Protein 6MT7 (pdb70)

Solvent-accessible surface area: 22546 Å² total

Organism: Phlebotomus duboscqi (NCBI:txid37738)

Nearest PDB structures (foldseek):
  6mtf-assembly2_B  TM=1.002E+00  e=1.613E-33  Phlebotomus duboscqi
  5v13-assembly1_C  TM=7.060E-01  e=1.271E-08  Aedes aegypti
  5v13-assembly1_B  TM=6.966E-01  e=1.760E-08  Aedes aegypti
  7u1n-assembly2_B  TM=7.024E-01  e=4.264E-08  Anopheles darlingi
  7tx8-assembly4_D  TM=7.170E-01  e=1.499E-07  Anopheles darlingi

Secondary structure (DSSP, 8-state):
--SS--HHHHHHHHHHHHHHTTT-TTHHHHHTT---SSHHHHHHHHHHHHHTT-EETTTTEE-TTT--HHHHTT-PPPS-HHHH-S---S-HHHHHHHHHHHHHTSHHHHHHHTT-SHHHHHHHHHT-TTSPPTT--HHHHHTSTTGGGTTTT-SSHHHHHHTTSB-TTS-B-TT---GGGT--HHHHHHHHHH----THHHHH--HHHHHH-TTHHHHHHHHTT--/--SS--HHHHHHHHHHHHHHTTT-TTHHHHHTT---SSHHHHHHHHHHHHHTT-EETTTTEE-TTT--HHHHTT-PPPS-HHHH-SB--S-HHHHHHHHHHHHHTSHHHHHHHTT-SHHHHHHHHHT-TTSPPTTS-HHHHHTSTTGGGTTTT-SSHHHHHHTTSB-TTS-B-TT---GGGT--HHHHHHHHHH----THHHHH--HHHHHH-TTHHHHHHHHTTT-

InterPro domains:
  IPR006170 Pheromone/general odorant binding protein [PF01395] (36-92)
  IPR036728 Pheromone/general odorant binding protein superfamily [G3DSA:1.10.238.20] (19-152)
  IPR036728 Pheromone/general odorant binding protein superfamily [SSF47565] (19-118)

Structure (mmCIF, N/CA/C/O backbone):
data_6MT7
#
_entry.id   6MT7
#
_cell.length_a   143.908
_cell.length_b   101.515
_cell.length_c   33.539
_cell.angle_alpha   90.000
_cell.angle_beta   90.000
_cell.angle_gamma   90.000
#
_symmetry.space_group_name_H-M   'P 21 21 2'
#
loop_
_entity.id
_entity.type
_entity.pdbx_description
1 polymer '26.7 kDa salivary protein'
2 non-polymer 'FRAGMENT OF TRITON X-100'
3 water water
#
loop_
_atom_site.group_PDB
_atom_site.id
_atom_site.type_symbol
_atom_site.label_atom_id
_atom_site.label_alt_id
_atom_site.label_comp_id
_atom_site.label_asym_id
_atom_site.label_entity_id
_atom_site.label_seq_id
_atom_site.pdbx_PDB_ins_code
_atom_site.Cartn_x
_atom_site.Cartn_y
_atom_site.Cartn_z
_atom_site.occupancy
_atom_site.B_iso_or_equiv
_atom_site.auth_seq_id
_atom_site.auth_comp_id
_atom_site.auth_asym_id
_atom_site.auth_atom_id
_atom_site.pdbx_PDB_model_num
ATOM 9 N N . TRP A 1 2 ? 19.058 0.022 4.178 1.00 13.67 1 TRP A N 1
ATOM 10 C CA . TRP A 1 2 ? 19.618 1.172 3.496 1.00 18.67 1 TRP A CA 1
ATOM 11 C C . TRP A 1 2 ? 20.612 1.908 4.380 1.00 12.74 1 TRP A C 1
ATOM 12 O O . TRP A 1 2 ? 20.447 1.983 5.602 1.00 15.65 1 TRP A O 1
ATOM 23 N N . ARG A 1 3 ? 21.661 2.427 3.752 1.00 10.68 2 ARG A N 1
ATOM 24 C CA . ARG A 1 3 ? 22.711 3.165 4.431 1.00 16.75 2 ARG A CA 1
ATOM 25 C C . ARG A 1 3 ? 22.610 4.656 4.133 1.00 13.10 2 ARG A C 1
ATOM 26 O O . ARG A 1 3 ? 22.206 5.072 3.044 1.00 15.13 2 ARG A O 1
ATOM 34 N N . TYR A 1 4 ? 22.966 5.453 5.130 1.00 8.40 3 TYR A N 1
ATOM 35 C CA . TYR A 1 4 ? 22.874 6.902 5.077 1.00 6.72 3 TYR A CA 1
ATOM 36 C C . TYR A 1 4 ? 24.192 7.485 5.566 1.00 11.74 3 TYR A C 1
ATOM 37 O O . TYR A 1 4 ? 24.852 6.895 6.428 1.00 9.93 3 TYR A O 1
ATOM 46 N N . PRO A 1 5 ? 24.632 8.607 4.993 1.00 11.58 4 PRO A N 1
ATOM 47 C CA . PRO A 1 5 ? 23.970 9.350 3.910 1.00 9.96 4 PRO A CA 1
ATOM 48 C C . PRO A 1 5 ? 24.067 8.650 2.558 1.00 10.47 4 PRO A C 1
ATOM 49 O O . PRO A 1 5 ? 24.774 7.650 2.415 1.00 11.19 4 PRO A O 1
ATOM 53 N N . ARG A 1 6 ? 23.348 9.189 1.581 1.00 6.60 5 ARG A N 1
ATOM 54 C CA . ARG A 1 6 ? 23.378 8.660 0.223 1.00 7.20 5 ARG A CA 1
ATOM 55 C C . ARG A 1 6 ? 24.555 9.252 -0.535 1.00 7.36 5 ARG A C 1
ATOM 56 O O . ARG A 1 6 ? 24.850 10.444 -0.414 1.00 8.34 5 ARG A O 1
ATOM 64 N N . ASN A 1 7 ? 25.245 8.413 -1.312 1.00 6.56 6 ASN A N 1
ATOM 65 C CA . ASN A 1 7 ? 26.415 8.897 -2.023 1.00 6.46 6 ASN A CA 1
ATOM 66 C C . ASN A 1 7 ? 26.006 9.377 -3.417 1.00 7.20 6 ASN A C 1
ATOM 67 O O . ASN A 1 7 ? 24.839 9.305 -3.803 1.00 6.38 6 ASN A O 1
ATOM 72 N N . ALA A 1 8 ? 26.974 9.884 -4.189 1.00 6.58 7 ALA A N 1
ATOM 73 C CA . ALA A 1 8 ? 26.635 10.522 -5.462 1.00 6.64 7 ALA A CA 1
ATOM 74 C C . ALA A 1 8 ? 26.167 9.521 -6.514 1.00 6.52 7 ALA A C 1
ATOM 75 O O . ALA A 1 8 ? 25.445 9.894 -7.449 1.00 7.94 7 ALA A O 1
ATOM 77 N N . ASP A 1 9 ? 26.612 8.270 -6.422 1.00 6.89 8 ASP A N 1
ATOM 78 C CA . ASP A 1 9 ? 26.084 7.241 -7.314 1.00 6.35 8 ASP A CA 1
ATOM 79 C C . ASP A 1 9 ? 24.656 6.883 -6.931 1.00 7.04 8 ASP A C 1
ATOM 80 O O . ASP A 1 9 ? 23.799 6.656 -7.800 1.00 6.20 8 ASP A O 1
ATOM 85 N N . GLN A 1 10 ? 24.386 6.826 -5.630 1.00 6.18 9 GLN A N 1
ATOM 86 C CA . GLN A 1 10 ? 23.061 6.438 -5.165 1.00 6.09 9 GLN A CA 1
ATOM 87 C C . GLN A 1 10 ? 22.033 7.524 -5.450 1.00 6.09 9 GLN A C 1
ATOM 88 O O . GLN A 1 10 ? 20.868 7.221 -5.734 1.00 6.02 9 GLN A O 1
ATOM 94 N N . THR A 1 11 ? 22.432 8.798 -5.352 1.00 6.19 10 THR A N 1
ATOM 95 C CA . THR A 1 11 ? 21.497 9.860 -5.704 1.00 6.21 10 THR A CA 1
ATOM 96 C C . THR A 1 11 ? 21.297 9.908 -7.209 1.00 6.22 10 THR A C 1
ATOM 97 O O . THR A 1 11 ? 20.164 10.037 -7.682 1.00 6.56 10 THR A O 1
ATOM 101 N N . PHE A 1 12 ? 22.386 9.780 -7.977 1.00 6.31 11 PHE A N 1
ATOM 102 C CA . PHE A 1 12 ? 22.272 9.756 -9.434 1.00 6.36 11 PHE A CA 1
ATOM 103 C C . PHE A 1 12 ? 21.331 8.645 -9.892 1.00 6.24 11 PHE A C 1
ATOM 104 O O . PHE A 1 12 ? 20.459 8.861 -10.748 1.00 6.51 11 PHE A O 1
ATOM 112 N N . TRP A 1 13 ? 21.493 7.440 -9.325 1.00 6.16 12 TRP A N 1
ATOM 113 C CA . TRP A 1 13 ? 20.634 6.323 -9.705 1.00 7.68 12 TRP A CA 1
ATOM 114 C C . TRP A 1 13 ? 19.169 6.631 -9.428 1.00 6.46 12 TRP A C 1
ATOM 115 O O . TRP A 1 13 ? 18.298 6.316 -10.248 1.00 5.99 12 TRP A O 1
ATOM 126 N N . ALA A 1 14 ? 18.876 7.268 -8.290 1.00 5.96 13 ALA A N 1
ATOM 127 C CA . ALA A 1 14 ? 17.489 7.598 -7.963 1.00 7.13 13 ALA A CA 1
ATOM 128 C C . ALA A 1 14 ? 16.895 8.574 -8.977 1.00 5.91 13 ALA A C 1
ATOM 129 O O . ALA A 1 14 ? 15.784 8.358 -9.483 1.00 5.86 13 ALA A O 1
ATOM 131 N N . PHE A 1 15 ? 17.616 9.659 -9.290 1.00 6.01 14 PHE A N 1
ATOM 132 C CA . PHE A 1 15 ? 17.111 10.607 -10.284 1.00 6.07 14 PHE A CA 1
ATOM 133 C C . PHE A 1 15 ? 16.891 9.926 -11.630 1.00 9.30 14 PHE A C 1
ATOM 134 O O . PHE A 1 15 ? 15.832 10.061 -12.256 1.00 6.50 14 PHE A O 1
ATOM 142 N N . ARG A 1 16 ? 17.894 9.198 -12.101 1.00 7.54 15 ARG A N 1
ATOM 143 C CA . ARG A 1 16 ? 17.827 8.661 -13.454 1.00 6.46 15 ARG A CA 1
ATOM 144 C C . ARG A 1 16 ? 16.766 7.576 -13.570 1.00 6.13 15 ARG A C 1
ATOM 145 O O . ARG A 1 16 ? 16.015 7.535 -14.554 1.00 6.16 15 ARG A O 1
ATOM 153 N N . THR A 1 17 ? 16.678 6.696 -12.573 1.00 6.04 16 THR A N 1
ATOM 154 C CA . THR A 1 17 ? 15.667 5.643 -12.615 1.00 5.99 16 THR A CA 1
ATOM 155 C C . THR A 1 17 ? 14.266 6.236 -12.648 1.00 6.56 16 THR A C 1
ATOM 156 O O . THR A 1 17 ? 13.412 5.802 -13.439 1.00 5.93 16 THR A O 1
ATOM 160 N N . CYS A 1 18 ? 14.018 7.246 -11.814 1.00 6.23 17 CYS A N 1
ATOM 161 C CA . CYS A 1 18 ? 12.701 7.869 -11.802 1.00 5.77 17 CYS A CA 1
ATOM 162 C C . CYS A 1 18 ? 12.408 8.623 -13.095 1.00 6.46 17 CYS A C 1
ATOM 163 O O . CYS A 1 18 ? 11.249 8.668 -13.528 1.00 6.97 17 CYS A O 1
ATOM 166 N N . GLN A 1 19 ? 13.428 9.235 -13.708 1.00 5.94 18 GLN A N 1
ATOM 167 C CA . GLN A 1 19 ? 13.236 9.877 -15.006 1.00 6.05 18 GLN A CA 1
ATOM 168 C C . GLN A 1 19 ? 12.878 8.857 -16.072 1.00 6.09 18 GLN A C 1
ATOM 169 O O . GLN A 1 19 ? 12.044 9.127 -16.949 1.00 11.49 18 GLN A O 1
ATOM 175 N N . ARG A 1 20 ? 13.501 7.679 -16.023 1.00 7.74 19 ARG A N 1
ATOM 176 C CA . ARG A 1 20 ? 13.145 6.657 -17.001 1.00 12.92 19 ARG A CA 1
ATOM 177 C C . ARG A 1 20 ? 11.729 6.150 -16.781 1.00 12.07 19 ARG A C 1
ATOM 178 O O . ARG A 1 20 ? 11.022 5.840 -17.746 1.00 14.77 19 ARG A O 1
ATOM 186 N N . GLN A 1 21 ? 11.287 6.072 -15.531 1.00 6.77 20 GLN A N 1
ATOM 187 C CA . GLN A 1 21 ? 9.933 5.610 -15.273 1.00 6.57 20 GLN A CA 1
ATOM 188 C C . GLN A 1 21 ? 8.874 6.632 -15.671 1.00 12.81 20 GLN A C 1
ATOM 189 O O . GLN A 1 21 ? 7.698 6.269 -15.754 1.00 12.22 20 GLN A O 1
ATOM 195 N N . SER A 1 22 ? 9.257 7.877 -15.953 1.00 9.86 21 SER A N 1
ATOM 196 C CA . SER A 1 22 ? 8.334 8.907 -16.430 1.00 8.33 21 SER A CA 1
ATOM 197 C C . SER A 1 22 ? 8.863 9.566 -17.698 1.00 8.06 21 SER A C 1
ATOM 198 O O . SER A 1 22 ? 8.726 10.775 -17.888 1.00 10.84 21 SER A O 1
ATOM 201 N N . GLU A 1 23 ? 9.456 8.785 -18.596 1.00 10.02 22 GLU A N 1
ATOM 202 C CA . GLU A 1 23 ? 10.218 9.388 -19.690 1.00 10.15 22 GLU A CA 1
ATOM 203 C C . GLU A 1 23 ? 9.341 10.094 -20.720 1.00 14.47 22 GLU A C 1
ATOM 204 O O . GLU A 1 23 ? 9.862 10.904 -21.496 1.00 13.75 22 GLU A O 1
ATOM 210 N N . GLY A 1 24 ? 8.041 9.804 -20.755 1.00 10.26 23 GLY A N 1
ATOM 211 C CA . GLY A 1 24 ? 7.110 10.482 -21.637 1.00 9.88 23 GLY A CA 1
ATOM 212 C C . GLY A 1 24 ? 6.483 11.735 -21.065 1.00 10.14 23 GLY A C 1
ATOM 213 O O . GLY A 1 24 ? 5.568 12.303 -21.676 1.00 8.40 23 GLY A O 1
ATOM 214 N N . ALA A 1 25 ? 6.953 12.195 -19.906 1.00 6.09 24 ALA A N 1
ATOM 215 C CA . ALA A 1 25 ? 6.343 13.333 -19.236 1.00 7.99 24 ALA A CA 1
ATOM 216 C C . ALA A 1 25 ? 6.606 14.638 -19.973 1.00 8.42 24 ALA A C 1
ATOM 217 O O . ALA A 1 25 ? 7.718 14.893 -20.446 1.00 7.57 24 ALA A O 1
ATOM 219 N N . LYS A 1 26 ? 5.575 15.494 -20.005 1.00 6.14 25 LYS A N 1
ATOM 220 C CA . LYS A 1 26 ? 5.697 16.815 -20.616 1.00 10.35 25 LYS A CA 1
ATOM 221 C C . LYS A 1 26 ? 6.814 17.641 -19.979 1.00 8.20 25 LYS A C 1
ATOM 222 O O . LYS A 1 26 ? 7.495 18.421 -20.662 1.00 8.22 25 LYS A O 1
ATOM 228 N N . SER A 1 27 ? 7.011 17.495 -18.672 1.00 7.96 26 SER A N 1
ATOM 229 C CA . SER A 1 27 ? 7.925 18.355 -17.936 1.00 6.48 26 SER A CA 1
ATOM 230 C C . SER A 1 27 ? 9.315 17.761 -17.763 1.00 6.75 26 SER A C 1
ATOM 231 O O . SER A 1 27 ? 10.124 18.339 -17.025 1.00 6.66 26 SER A O 1
ATOM 234 N N . LEU A 1 28 ? 9.633 16.658 -18.456 1.00 6.53 27 LEU A N 1
ATOM 235 C CA . LEU A 1 28 ? 10.963 16.052 -18.324 1.00 6.60 27 LEU A CA 1
ATOM 236 C C . LEU A 1 28 ? 12.082 17.082 -18.457 1.00 7.82 27 LEU A C 1
ATOM 237 O O . LEU A 1 28 ? 13.003 17.123 -17.631 1.00 7.59 27 LEU A O 1
ATOM 242 N N . ARG A 1 29 ? 12.026 17.914 -19.504 1.00 7.12 28 ARG A N 1
ATOM 243 C CA . ARG A 1 29 ? 13.095 18.886 -19.726 1.00 7.44 28 ARG A CA 1
ATOM 244 C C . ARG A 1 29 ? 13.211 19.853 -18.557 1.00 8.21 28 ARG A C 1
ATOM 245 O O . ARG A 1 29 ? 14.317 20.293 -18.215 1.00 8.82 28 ARG A O 1
ATOM 253 N N . GLU A 1 30 ? 12.078 20.214 -17.947 1.00 7.31 29 GLU A N 1
ATOM 254 C CA . GLU A 1 30 ? 12.134 21.098 -16.786 1.00 7.37 29 GLU A CA 1
ATOM 255 C C . GLU A 1 30 ? 12.859 20.436 -15.625 1.00 7.23 29 GLU A C 1
ATOM 256 O O . GLU A 1 30 ? 13.645 21.085 -14.926 1.00 7.41 29 GLU A O 1
ATOM 262 N N . TRP A 1 31 ? 12.601 19.146 -15.390 1.00 6.95 30 TRP A N 1
ATOM 263 C CA . TRP A 1 31 ? 13.308 18.459 -14.317 1.00 6.84 30 TRP A CA 1
ATOM 264 C C . TRP A 1 31 ? 14.811 18.521 -14.536 1.00 7.05 30 TRP A C 1
ATOM 265 O O . TRP A 1 31 ? 15.573 18.655 -13.573 1.00 7.26 30 TRP A O 1
ATOM 276 N N . TYR A 1 32 ? 15.255 18.439 -15.795 1.00 7.21 31 TYR A N 1
ATOM 277 C CA . TYR A 1 32 ? 16.691 18.472 -16.060 1.00 7.43 31 TYR A CA 1
ATOM 278 C C . TYR A 1 32 ? 17.328 19.762 -15.567 1.00 13.11 31 TYR A C 1
ATOM 279 O O . TYR A 1 32 ? 18.517 19.768 -15.225 1.00 10.65 31 TYR A O 1
ATOM 288 N N . ARG A 1 33 ? 16.584 20.869 -15.564 1.00 7.84 32 ARG A N 1
ATOM 289 C CA . ARG A 1 33 ? 17.124 22.124 -15.054 1.00 8.64 32 ARG A CA 1
ATOM 290 C C . ARG A 1 33 ? 16.567 22.460 -13.677 1.00 8.04 32 ARG A C 1
ATOM 291 O O . ARG A 1 33 ? 16.472 23.636 -13.316 1.00 8.60 32 ARG A O 1
ATOM 299 N N . TRP A 1 34 ? 16.215 21.427 -12.901 1.00 7.70 33 TRP A N 1
ATOM 300 C CA . TRP A 1 34 ? 15.871 21.570 -11.483 1.00 9.17 33 TRP A CA 1
ATOM 301 C C . TRP A 1 34 ? 14.658 22.475 -11.308 1.00 8.44 33 TRP A C 1
ATOM 302 O O . TRP A 1 34 ? 14.617 23.339 -10.428 1.00 8.28 33 TRP A O 1
ATOM 313 N N . ASN A 1 35 ? 13.668 22.268 -12.168 1.00 7.51 34 ASN A N 1
ATOM 314 C CA . ASN A 1 35 ? 12.374 22.928 -12.083 1.00 7.48 34 ASN A CA 1
ATOM 315 C C . ASN A 1 35 ? 11.316 21.839 -12.021 1.00 8.00 34 ASN A C 1
ATOM 316 O O . ASN A 1 35 ? 11.330 20.922 -12.847 1.00 6.95 34 ASN A O 1
ATOM 321 N N . LEU A 1 36 ? 10.399 21.937 -11.050 1.00 6.99 35 LEU A N 1
ATOM 322 C CA . LEU A 1 36 ? 9.431 20.877 -10.772 1.00 6.67 35 LEU A CA 1
ATOM 323 C C . LEU A 1 36 ? 8.024 21.442 -10.902 1.00 6.62 35 LEU A C 1
ATOM 324 O O . LEU A 1 36 ? 7.420 21.855 -9.900 1.00 6.64 35 LEU A O 1
ATOM 329 N N . PRO A 1 37 ? 7.465 21.465 -12.110 1.00 6.58 36 PRO A N 1
ATOM 330 C CA . PRO A 1 37 ? 6.152 22.088 -12.309 1.00 6.55 36 PRO A CA 1
ATOM 331 C C . PRO A 1 37 ? 5.032 21.331 -11.617 1.00 8.82 36 PRO A C 1
ATOM 332 O O . PRO A 1 37 ? 5.133 20.147 -11.289 1.00 6.22 36 PRO A O 1
ATOM 336 N N . ASN A 1 38 ? 3.921 22.048 -11.428 1.00 6.30 37 ASN A N 1
ATOM 337 C CA . ASN A 1 38 ? 2.757 21.505 -10.724 1.00 6.11 37 ASN A CA 1
ATOM 338 C C . ASN A 1 38 ? 1.873 20.727 -11.699 1.00 10.69 37 ASN A C 1
ATOM 339 O O . ASN A 1 38 ? 0.783 21.154 -12.091 1.00 10.42 37 ASN A O 1
ATOM 344 N N . ASP A 1 39 ? 2.363 19.551 -12.090 1.00 8.17 38 ASP A N 1
ATOM 345 C CA . ASP A 1 39 ? 1.563 18.643 -12.906 1.00 6.90 38 ASP A CA 1
ATOM 346 C C . ASP A 1 39 ? 1.712 17.220 -12.387 1.00 9.10 38 ASP A C 1
ATOM 347 O O . ASP A 1 39 ? 2.626 16.906 -11.628 1.00 6.06 38 ASP A O 1
ATOM 352 N N . GLU A 1 40 ? 0.760 16.369 -12.781 1.00 9.74 39 GLU A N 1
ATOM 353 C CA . GLU A 1 40 ? 0.655 15.033 -12.197 1.00 6.77 39 GLU A CA 1
ATOM 354 C C . GLU A 1 40 ? 1.923 14.214 -12.399 1.00 6.32 39 GLU A C 1
ATOM 355 O O . GLU A 1 40 ? 2.375 13.531 -11.474 1.00 7.34 39 GLU A O 1
ATOM 361 N N . ASP A 1 41 ? 2.508 14.242 -13.602 1.00 6.83 40 ASP A N 1
ATOM 362 C CA . ASP A 1 41 ? 3.705 13.432 -13.819 1.00 7.63 40 ASP A CA 1
ATOM 363 C C . ASP A 1 41 ? 4.859 13.913 -12.945 1.00 5.49 40 ASP A C 1
ATOM 364 O O . ASP A 1 41 ? 5.635 13.096 -12.427 1.00 5.82 40 ASP A O 1
ATOM 369 N N . THR A 1 42 ? 4.971 15.229 -12.742 1.00 5.86 41 THR A N 1
ATOM 370 C CA . THR A 1 42 ? 6.002 15.742 -11.838 1.00 6.27 41 THR A CA 1
ATOM 371 C C . THR A 1 42 ? 5.721 15.337 -10.394 1.00 5.62 41 THR A C 1
ATOM 372 O O . THR A 1 42 ? 6.648 15.006 -9.642 1.00 6.36 41 THR A O 1
ATOM 376 N N . HIS A 1 43 ? 4.451 15.362 -9.978 1.00 5.55 42 HIS A N 1
ATOM 377 C CA . HIS A 1 43 ? 4.120 14.876 -8.640 1.00 5.53 42 HIS A CA 1
ATOM 378 C C . HIS A 1 43 ? 4.654 13.467 -8.438 1.00 5.48 42 HIS A C 1
ATOM 379 O O . HIS A 1 43 ? 5.285 13.173 -7.423 1.00 5.75 42 HIS A O 1
ATOM 386 N N . CYS A 1 44 ? 4.389 12.570 -9.392 1.00 5.46 43 CYS A N 1
ATOM 387 C CA . CYS A 1 44 ? 4.785 11.186 -9.180 1.00 9.51 43 CYS A CA 1
ATOM 388 C C . CYS A 1 44 ? 6.276 10.983 -9.381 1.00 5.69 43 CYS A C 1
ATOM 389 O O . CYS A 1 44 ? 6.868 10.110 -8.735 1.00 6.25 43 CYS A O 1
ATOM 392 N N . TYR A 1 45 ? 6.906 11.806 -10.220 1.00 5.50 44 TYR A N 1
ATOM 393 C CA . TYR A 1 45 ? 8.363 11.795 -10.311 1.00 5.58 44 TYR A CA 1
ATOM 394 C C . TYR A 1 45 ? 9.000 12.162 -8.969 1.00 9.47 44 TYR A C 1
ATOM 395 O O . TYR A 1 45 ? 9.978 11.529 -8.533 1.00 5.66 44 TYR A O 1
ATOM 404 N N . VAL A 1 46 ? 8.438 13.167 -8.289 1.00 5.66 45 VAL A N 1
ATOM 405 C CA . VAL A 1 46 ? 8.977 13.616 -7.007 1.00 5.76 45 VAL A CA 1
ATOM 406 C C . VAL A 1 46 ? 8.817 12.526 -5.949 1.00 6.24 45 VAL A C 1
ATOM 407 O O . VAL A 1 46 ? 9.754 12.213 -5.205 1.00 5.78 45 VAL A O 1
ATOM 411 N N . LYS A 1 47 ? 7.631 11.915 -5.874 1.00 5.83 46 LYS A N 1
ATOM 412 C CA . LYS A 1 47 ? 7.452 10.794 -4.955 1.00 6.19 46 LYS A CA 1
ATOM 413 C C . LYS A 1 47 ? 8.446 9.675 -5.246 1.00 5.65 46 LYS A C 1
ATOM 414 O O . LYS A 1 47 ? 9.049 9.111 -4.325 1.00 5.72 46 LYS A O 1
ATOM 420 N N . CYS A 1 48 ? 8.619 9.341 -6.527 1.00 5.60 47 CYS A N 1
ATOM 421 C CA . CYS A 1 48 ? 9.551 8.288 -6.919 1.00 5.61 47 CYS A CA 1
ATOM 422 C C . CYS A 1 48 ? 10.956 8.582 -6.417 1.00 5.66 47 CYS A C 1
ATOM 423 O O . CYS A 1 48 ? 11.642 7.682 -5.914 1.00 5.70 47 CYS A O 1
ATOM 426 N N . VAL A 1 49 ? 11.410 9.832 -6.556 1.00 5.70 48 VAL A N 1
ATOM 427 C CA . VAL A 1 49 ? 12.782 10.150 -6.166 1.00 5.77 48 VAL A CA 1
ATOM 428 C C . VAL A 1 49 ? 12.942 10.063 -4.651 1.00 5.83 48 VAL A C 1
ATOM 429 O O . VAL A 1 49 ? 13.924 9.496 -4.155 1.00 6.94 48 VAL A O 1
ATOM 433 N N . TRP A 1 50 ? 11.987 10.610 -3.891 1.00 6.33 49 TRP A N 1
ATOM 434 C CA . TRP A 1 50 ? 12.051 10.454 -2.434 1.00 6.92 49 TRP A CA 1
ATOM 435 C C . TRP A 1 50 ? 12.149 8.983 -2.060 1.00 7.87 49 TRP A C 1
ATOM 436 O O . TRP A 1 50 ? 12.966 8.595 -1.213 1.00 6.01 49 TRP A O 1
ATOM 447 N N . LEU A 1 51 ? 11.335 8.144 -2.705 1.00 5.86 50 LEU A N 1
ATOM 448 C CA . LEU A 1 51 ? 11.340 6.713 -2.418 1.00 5.90 50 LEU A CA 1
ATOM 449 C C . LEU A 1 51 ? 12.675 6.083 -2.801 1.00 5.89 50 LEU A C 1
ATOM 450 O O . LEU A 1 51 ? 13.262 5.316 -2.026 1.00 6.48 50 LEU A O 1
ATOM 455 N N . HIS A 1 52 ? 13.168 6.391 -4.002 1.00 5.82 51 HIS A N 1
ATOM 456 C CA . HIS A 1 52 ? 14.368 5.729 -4.495 1.00 5.83 51 HIS A CA 1
ATOM 457 C C . HIS A 1 52 ? 15.643 6.246 -3.842 1.00 6.22 51 HIS A C 1
ATOM 458 O O . HIS A 1 52 ? 16.688 5.584 -3.944 1.00 5.89 51 HIS A O 1
ATOM 465 N N . LEU A 1 53 ? 15.583 7.404 -3.173 1.00 6.00 52 LEU A N 1
ATOM 466 C CA . LEU A 1 53 ? 16.678 7.861 -2.327 1.00 8.74 52 LEU A CA 1
ATOM 467 C C . LEU A 1 53 ? 16.702 7.175 -0.968 1.00 8.99 52 LEU A C 1
ATOM 468 O O . LEU A 1 53 ? 17.667 7.364 -0.218 1.00 8.68 52 LEU A O 1
ATOM 473 N N . GLY A 1 54 ? 15.668 6.413 -0.624 1.00 6.07 53 GLY A N 1
ATOM 474 C CA . GLY A 1 54 ? 15.579 5.837 0.705 1.00 6.94 53 GLY A CA 1
ATOM 475 C C . GLY A 1 54 ? 15.016 6.767 1.748 1.00 6.88 53 GLY A C 1
ATOM 476 O O . GLY A 1 54 ? 15.212 6.535 2.950 1.00 8.57 53 GLY A O 1
ATOM 477 N N . LEU A 1 55 ? 14.284 7.801 1.330 1.00 6.38 54 LEU A N 1
ATOM 478 C CA . LEU A 1 55 ? 13.850 8.851 2.244 1.00 9.58 54 LEU A CA 1
ATOM 479 C C . LEU A 1 55 ? 12.336 8.896 2.420 1.00 9.39 54 LEU A C 1
ATOM 480 O O . LEU A 1 55 ? 11.817 9.854 3.001 1.00 7.91 54 LEU A O 1
ATOM 485 N N . TYR A 1 56 ? 11.615 7.879 1.948 1.00 7.42 55 TYR A N 1
ATOM 486 C CA . TYR A 1 56 ? 10.172 7.797 2.143 1.00 8.19 55 TYR A CA 1
ATOM 487 C C . TYR A 1 56 ? 9.861 6.509 2.883 1.00 9.77 55 TYR A C 1
ATOM 488 O O . TYR A 1 56 ? 10.199 5.417 2.413 1.00 11.69 55 TYR A O 1
ATOM 497 N N . ASN A 1 57 ? 9.233 6.640 4.049 1.00 8.70 56 ASN A N 1
ATOM 498 C CA . ASN A 1 57 ? 8.897 5.496 4.882 1.00 10.16 56 ASN A CA 1
ATOM 499 C C . ASN A 1 57 ? 7.532 4.997 4.426 1.00 9.40 56 ASN A C 1
ATOM 500 O O . ASN A 1 57 ? 6.516 5.652 4.660 1.00 9.73 56 ASN A O 1
ATOM 505 N N . GLU A 1 58 ? 7.513 3.841 3.755 1.00 14.94 57 GLU A N 1
ATOM 506 C CA . GLU A 1 58 ? 6.258 3.333 3.211 1.00 16.00 57 GLU A CA 1
ATOM 507 C C . GLU A 1 58 ? 5.312 2.849 4.300 1.00 14.29 57 GLU A C 1
ATOM 508 O O . GLU A 1 58 ? 4.095 2.835 4.084 1.00 18.11 57 GLU A O 1
ATOM 514 N N . GLN A 1 59 ? 5.836 2.483 5.469 1.00 13.15 58 GLN A N 1
ATOM 515 C CA . GLN A 1 59 ? 4.973 1.982 6.537 1.00 17.64 58 GLN A CA 1
ATOM 516 C C . GLN A 1 59 ? 4.147 3.106 7.161 1.00 22.72 58 GLN A C 1
ATOM 517 O O . GLN A 1 59 ? 2.934 2.956 7.363 1.00 23.22 58 GLN A O 1
ATOM 523 N N . ASN A 1 60 ? 4.771 4.243 7.472 1.00 14.01 59 ASN A N 1
ATOM 524 C CA . ASN A 1 60 ? 4.036 5.358 8.064 1.00 11.63 59 ASN A CA 1
ATOM 525 C C . ASN A 1 60 ? 3.702 6.462 7.060 1.00 14.69 59 ASN A C 1
ATOM 526 O O . ASN A 1 60 ? 3.138 7.496 7.454 1.00 15.69 59 ASN A O 1
ATOM 531 N N . LYS A 1 61 ? 4.015 6.251 5.774 1.00 10.98 60 LYS A N 1
ATOM 532 C CA . LYS A 1 61 ? 3.681 7.181 4.688 1.00 12.78 60 LYS A CA 1
ATOM 533 C C . LYS A 1 61 ? 4.236 8.577 4.945 1.00 10.93 60 LYS A C 1
ATOM 534 O O . LYS A 1 61 ? 3.601 9.581 4.617 1.00 11.75 60 LYS A O 1
ATOM 540 N N . SER A 1 62 ? 5.435 8.640 5.528 1.00 7.95 61 SER A N 1
ATOM 541 C CA . SER A 1 62 ? 6.053 9.903 5.905 1.00 9.78 61 SER A CA 1
ATOM 542 C C . SER A 1 62 ? 7.479 9.954 5.382 1.00 7.45 61 SER A C 1
ATOM 543 O O . SER A 1 62 ? 8.117 8.923 5.178 1.00 8.58 61 SER A O 1
ATOM 546 N N . LEU A 1 63 ? 7.972 11.166 5.169 1.00 9.94 62 LEU A N 1
ATOM 547 C CA . LEU A 1 63 ? 9.376 11.325 4.828 1.00 6.89 62 LEU A CA 1
ATOM 548 C C . LEU A 1 63 ? 10.257 11.024 6.033 1.00 10.86 62 LEU A C 1
ATOM 549 O O . LEU A 1 63 ? 9.889 11.280 7.185 1.00 8.97 62 LEU A O 1
ATOM 554 N N . ARG A 1 64 ? 11.432 10.460 5.749 1.00 9.38 63 ARG A N 1
ATOM 555 C CA . ARG A 1 64 ? 12.453 10.166 6.757 1.00 9.25 63 ARG A CA 1
ATOM 556 C C . ARG A 1 64 ? 13.214 11.454 7.042 1.00 8.97 63 ARG A C 1
ATOM 557 O O . ARG A 1 64 ? 14.345 11.667 6.598 1.00 7.58 63 ARG A O 1
ATOM 565 N N . VAL A 1 65 ? 12.556 12.333 7.798 1.00 7.51 64 VAL A N 1
ATOM 566 C CA . VAL A 1 65 ? 13.119 13.643 8.103 1.00 7.69 64 VAL A CA 1
ATOM 567 C C . VAL A 1 65 ? 14.455 13.504 8.827 1.00 7.83 64 VAL A C 1
ATOM 568 O O . VAL A 1 65 ? 15.385 14.283 8.590 1.00 7.89 64 VAL A O 1
ATOM 572 N N . ASP A 1 66 ? 14.586 12.490 9.695 1.00 7.92 65 ASP A N 1
ATOM 573 C CA . ASP A 1 66 ? 15.867 12.279 10.362 1.00 8.04 65 ASP A CA 1
ATOM 574 C C . ASP A 1 66 ? 16.983 12.056 9.348 1.00 7.80 65 ASP A C 1
ATOM 575 O O . ASP A 1 66 ? 18.083 12.605 9.489 1.00 7.89 65 ASP A O 1
ATOM 580 N N . ARG A 1 67 ? 16.711 11.276 8.302 1.00 7.83 66 ARG A N 1
ATOM 581 C CA . ARG A 1 67 ? 17.753 10.963 7.332 1.00 7.31 66 ARG A CA 1
ATOM 582 C C . ARG A 1 67 ? 17.987 12.111 6.361 1.00 7.26 66 ARG A C 1
ATOM 583 O O . ARG A 1 67 ? 19.095 12.248 5.823 1.00 8.38 66 ARG A O 1
ATOM 591 N N . ILE A 1 68 ? 16.957 12.919 6.105 1.00 7.81 67 ILE A N 1
ATOM 592 C CA . ILE A 1 68 ? 17.128 14.126 5.301 1.00 7.31 67 ILE A CA 1
ATOM 593 C C . ILE A 1 68 ? 18.068 15.091 6.012 1.00 7.59 67 ILE A C 1
ATOM 594 O O . ILE A 1 68 ? 18.999 15.640 5.410 1.00 8.42 67 ILE A O 1
ATOM 607 N N . GLU A 1 70 ? 20.241 14.283 8.254 1.00 9.36 69 GLU A N 1
ATOM 608 C CA . GLU A 1 70 ? 21.555 13.646 8.237 1.00 8.80 69 GLU A CA 1
ATOM 609 C C . GLU A 1 70 ? 22.286 13.908 6.925 1.00 7.70 69 GLU A C 1
ATOM 610 O O . GLU A 1 70 ? 23.508 14.115 6.916 1.00 7.91 69 GLU A O 1
ATOM 616 N N . GLN A 1 71 ? 21.558 13.920 5.806 1.00 7.51 70 GLN A N 1
ATOM 617 C CA . GLN A 1 71 ? 22.208 14.234 4.541 1.00 7.41 70 GLN A CA 1
ATOM 618 C C . GLN A 1 71 ? 22.821 15.626 4.586 1.00 10.08 70 GLN A C 1
ATOM 619 O O . GLN A 1 71 ? 23.972 15.822 4.186 1.00 8.33 70 GLN A O 1
ATOM 625 N N . PHE A 1 72 ? 22.061 16.611 5.071 1.00 7.90 71 PHE A N 1
ATOM 626 C CA . PHE A 1 72 ? 22.596 17.964 5.161 1.00 9.77 71 PHE A CA 1
ATOM 627 C C . PHE A 1 72 ? 23.798 18.008 6.092 1.00 9.83 71 PHE A C 1
ATOM 628 O O . PHE A 1 72 ? 24.849 18.561 5.749 1.00 9.57 71 PHE A O 1
ATOM 636 N N . ASN A 1 73 ? 23.667 17.414 7.278 1.00 11.20 72 ASN A N 1
ATOM 637 C CA . ASN A 1 73 ? 24.762 17.469 8.241 1.00 12.11 72 ASN A CA 1
ATOM 638 C C . ASN A 1 73 ? 26.018 16.803 7.697 1.00 12.34 72 ASN A C 1
ATOM 639 O O . ASN A 1 73 ? 27.128 17.327 7.859 1.00 14.60 72 ASN A O 1
ATOM 644 N N . SER A 1 74 ? 25.867 15.652 7.040 1.00 9.26 73 SER A N 1
ATOM 645 C CA . SER A 1 74 ? 27.042 14.929 6.568 1.00 9.17 73 SER A CA 1
ATOM 646 C C . SER A 1 74 ? 27.744 15.673 5.436 1.00 11.48 73 SER A C 1
ATOM 647 O O . SER A 1 74 ? 28.960 15.530 5.259 1.00 12.96 73 SER A O 1
ATOM 650 N N . ARG A 1 75 ? 27.008 16.479 4.679 1.00 10.99 74 ARG A N 1
ATOM 651 C CA . ARG A 1 75 ? 27.552 17.266 3.583 1.00 10.46 74 ARG A CA 1
ATOM 652 C C . ARG A 1 75 ? 27.943 18.681 4.001 1.00 12.98 74 ARG A C 1
ATOM 653 O O . ARG A 1 75 ? 28.305 19.488 3.137 1.00 13.95 74 ARG A O 1
ATOM 661 N N . SER A 1 76 ? 27.867 19.000 5.298 1.00 13.63 75 SER A N 1
ATOM 662 C CA . SER A 1 76 ? 28.185 20.333 5.823 1.00 19.52 75 SER A CA 1
ATOM 663 C C . SER A 1 76 ? 27.342 21.428 5.169 1.00 14.73 75 SER A C 1
ATOM 664 O O . SER A 1 76 ? 27.850 22.498 4.825 1.00 16.58 75 SER A O 1
ATOM 667 N N . VAL A 1 77 ? 26.047 21.163 4.997 1.00 10.47 76 VAL A N 1
ATOM 668 C CA . VAL A 1 77 ? 25.078 22.146 4.523 1.00 11.53 76 VAL A CA 1
ATOM 669 C C . VAL A 1 77 ? 24.132 22.467 5.670 1.00 17.59 76 VAL A C 1
ATOM 670 O O . VAL A 1 77 ? 23.622 21.556 6.337 1.00 11.14 76 VAL A O 1
ATOM 674 N N . ALA A 1 78 ? 23.874 23.757 5.879 1.00 20.78 77 ALA A N 1
ATOM 675 C CA . ALA A 1 78 ? 22.966 24.182 6.937 1.00 22.50 77 ALA A CA 1
ATOM 676 C C . ALA A 1 78 ? 21.588 23.564 6.757 1.00 17.06 77 ALA A C 1
ATOM 677 O O . ALA A 1 78 ? 21.070 23.464 5.643 1.00 18.44 77 ALA A O 1
ATOM 679 N N . ILE A 1 79 ? 20.985 23.148 7.864 1.00 18.42 78 ILE A N 1
ATOM 680 C CA . ILE A 1 79 ? 19.623 22.624 7.833 1.00 16.79 78 ILE A CA 1
ATOM 681 C C . ILE A 1 79 ? 18.676 23.719 7.363 1.00 15.08 78 ILE A C 1
ATOM 682 O O . ILE A 1 79 ? 18.626 24.793 7.977 1.00 17.63 78 ILE A O 1
ATOM 687 N N . PRO A 1 80 ? 17.898 23.499 6.309 1.00 21.02 79 PRO A N 1
ATOM 688 C CA . PRO A 1 80 ? 17.026 24.563 5.806 1.00 27.51 79 PRO A CA 1
ATOM 689 C C . PRO A 1 80 ? 15.810 24.782 6.697 1.00 26.45 79 PRO A C 1
ATOM 690 O O . PRO A 1 80 ? 15.455 23.958 7.543 1.00 15.79 79 PRO A O 1
ATOM 694 N N . GLY A 1 81 ? 15.176 25.938 6.510 1.00 24.45 80 GLY A N 1
ATOM 695 C CA . GLY A 1 81 ? 13.919 26.200 7.174 1.00 21.61 80 GLY A CA 1
ATOM 696 C C . GLY A 1 81 ? 12.788 25.416 6.539 1.00 15.63 80 GLY A C 1
ATOM 697 O O . GLY A 1 81 ? 12.938 24.781 5.495 1.00 23.03 80 GLY A O 1
ATOM 698 N N . GLY A 1 82 ? 11.629 25.457 7.192 1.00 19.46 81 GLY A N 1
ATOM 699 C CA . GLY A 1 82 ? 10.445 24.823 6.638 1.00 16.68 81 GLY A CA 1
ATOM 700 C C . GLY A 1 82 ? 10.422 23.315 6.726 1.00 15.87 81 GLY A C 1
ATOM 701 O O . GLY A 1 82 ? 9.718 22.670 5.940 1.00 14.31 81 GLY A O 1
ATOM 702 N N . ILE A 1 83 ? 11.190 22.726 7.648 1.00 14.80 82 ILE A N 1
ATOM 703 C CA . ILE A 1 83 ? 11.176 21.273 7.805 1.00 17.00 82 ILE A CA 1
ATOM 704 C C . ILE A 1 83 ? 9.822 20.803 8.324 1.00 13.66 82 ILE A C 1
ATOM 705 O O . ILE A 1 83 ? 9.392 19.683 8.031 1.00 12.48 82 ILE A O 1
ATOM 710 N N . ASN A 1 84 ? 9.121 21.645 9.090 1.00 11.07 83 ASN A N 1
ATOM 711 C CA . ASN A 1 84 ? 7.826 21.240 9.621 1.00 14.15 83 ASN A CA 1
ATOM 712 C C . ASN A 1 84 ? 6.862 20.863 8.502 1.00 14.52 83 ASN A C 1
ATOM 713 O O . ASN A 1 84 ? 6.125 19.880 8.619 1.00 13.03 83 ASN A O 1
ATOM 718 N N . THR A 1 85 ? 6.885 21.603 7.388 1.00 12.63 84 THR A N 1
ATOM 719 C CA . THR A 1 85 ? 5.946 21.326 6.302 1.00 12.03 84 THR A CA 1
ATOM 720 C C . THR A 1 85 ? 6.197 19.961 5.674 1.00 12.24 84 THR A C 1
ATOM 721 O O . THR A 1 85 ? 5.254 19.277 5.261 1.00 13.43 84 THR A O 1
ATOM 725 N N . ILE A 1 86 ? 7.462 19.544 5.587 1.00 8.65 85 ILE A N 1
ATOM 726 C CA . ILE A 1 86 ? 7.743 18.250 4.969 1.00 7.56 85 ILE A CA 1
ATOM 727 C C . ILE A 1 86 ? 7.545 17.084 5.923 1.00 11.08 85 ILE A C 1
ATOM 728 O O . ILE A 1 86 ? 7.553 15.929 5.475 1.00 8.93 85 ILE A O 1
ATOM 733 N N . SER A 1 87 ? 7.327 17.353 7.208 1.00 7.89 86 SER A N 1
ATOM 734 C CA . SER A 1 87 ? 7.239 16.306 8.216 1.00 8.27 86 SER A CA 1
ATOM 735 C C . SER A 1 87 ? 5.797 15.870 8.449 1.00 14.54 86 SER A C 1
ATOM 736 O O . SER A 1 87 ? 4.844 16.618 8.211 1.00 11.46 86 SER A O 1
ATOM 739 N N . GLY A 1 88 ? 5.649 14.632 8.899 1.00 12.80 87 GLY A N 1
ATOM 740 C CA . GLY A 1 88 ? 4.348 14.109 9.248 1.00 11.89 87 GLY A CA 1
ATOM 741 C C . GLY A 1 88 ? 3.735 13.258 8.155 1.00 13.87 87 GLY A C 1
ATOM 742 O O . GLY A 1 88 ? 4.199 13.232 7.010 1.00 14.86 87 GLY A O 1
ATOM 743 N N . PRO A 1 89 ? 2.652 12.555 8.483 1.00 14.77 88 PRO A N 1
ATOM 744 C CA . PRO A 1 89 ? 2.097 11.582 7.534 1.00 13.49 88 PRO A CA 1
ATOM 745 C C . PRO A 1 89 ? 1.470 12.246 6.316 1.00 10.39 88 PRO A C 1
ATOM 746 O O . PRO A 1 89 ? 0.839 13.301 6.406 1.00 16.47 88 PRO A O 1
ATOM 750 N N . THR A 1 90 ? 1.684 11.630 5.160 1.00 12.85 89 THR A N 1
ATOM 751 C CA . THR A 1 90 ? 0.954 11.980 3.952 1.00 15.16 89 THR A CA 1
ATOM 752 C C . THR A 1 90 ? -0.191 10.992 3.762 1.00 10.71 89 THR A C 1
ATOM 753 O O . THR A 1 90 ? -0.299 9.985 4.468 1.00 13.87 89 THR A O 1
ATOM 757 N N . ASP A 1 91 ? -1.047 11.280 2.789 1.00 13.74 90 ASP A N 1
ATOM 758 C CA . ASP A 1 91 ? -2.089 10.331 2.433 1.00 14.45 90 ASP A CA 1
ATOM 759 C C . ASP A 1 91 ? -1.624 9.325 1.389 1.00 13.54 90 ASP A C 1
ATOM 760 O O . ASP A 1 91 ? -2.448 8.592 0.847 1.00 18.84 90 ASP A O 1
ATOM 765 N N . GLY A 1 92 ? -0.329 9.299 1.074 1.00 15.88 91 GLY A N 1
ATOM 766 C CA . GLY A 1 92 ? 0.230 8.326 0.167 1.00 18.04 91 GLY A CA 1
ATOM 767 C C . GLY A 1 92 ? 0.238 8.721 -1.299 1.00 14.38 91 GLY A C 1
ATOM 768 O O . GLY A 1 92 ? 0.956 8.097 -2.084 1.00 21.32 91 GLY A O 1
ATOM 769 N N . THR A 1 93 ? -0.550 9.720 -1.695 1.00 10.68 92 THR A N 1
ATOM 770 C CA . THR A 1 93 ? -0.603 10.121 -3.094 1.00 8.42 92 THR A CA 1
ATOM 771 C C . THR A 1 93 ? 0.663 10.868 -3.489 1.00 7.65 92 THR A C 1
ATOM 772 O O . THR A 1 93 ? 1.378 11.430 -2.653 1.00 7.60 92 THR A O 1
ATOM 776 N N . CYS A 1 94 ? 0.932 10.882 -4.796 1.00 5.57 93 CYS A N 1
ATOM 777 C CA . CYS A 1 94 ? 2.009 11.726 -5.299 1.00 5.53 93 CYS A CA 1
ATOM 778 C C . CYS A 1 94 ? 1.704 13.193 -5.047 1.00 8.84 93 CYS A C 1
ATOM 779 O O . CYS A 1 94 ? 2.605 13.981 -4.749 1.00 7.20 93 CYS A O 1
ATOM 782 N N . LYS A 1 95 ? 0.440 13.587 -5.216 1.00 6.23 94 LYS A N 1
ATOM 783 C CA . LYS A 1 95 ? 0.070 14.985 -5.036 1.00 8.75 94 LYS A CA 1
ATOM 784 C C . LYS A 1 95 ? 0.382 15.466 -3.623 1.00 7.44 94 LYS A C 1
ATOM 785 O O . LYS A 1 95 ? 0.924 16.563 -3.445 1.00 8.08 94 LYS A O 1
ATOM 791 N N . ASP A 1 96 ? 0.064 14.657 -2.604 1.00 6.84 95 ASP A N 1
ATOM 792 C CA . ASP A 1 96 ? 0.301 15.094 -1.229 1.00 8.55 95 ASP A CA 1
ATOM 793 C C . ASP A 1 96 ? 1.794 15.188 -0.933 1.00 8.45 95 ASP A C 1
ATOM 794 O O . ASP A 1 96 ? 2.249 16.133 -0.277 1.00 6.30 95 ASP A O 1
ATOM 799 N N . ILE A 1 97 ? 2.574 14.219 -1.410 1.00 6.03 96 ILE A N 1
ATOM 800 C CA . ILE A 1 97 ? 4.009 14.259 -1.148 1.00 6.09 96 ILE A CA 1
ATOM 801 C C . ILE A 1 97 ? 4.646 15.442 -1.866 1.00 6.10 96 ILE A C 1
ATOM 802 O O . ILE A 1 97 ? 5.513 16.130 -1.311 1.00 6.32 96 ILE A O 1
ATOM 807 N N . TYR A 1 98 ? 4.200 15.714 -3.098 1.00 5.97 97 TYR A N 1
ATOM 808 C CA . TYR A 1 98 ? 4.649 16.903 -3.818 1.00 6.03 97 TYR A CA 1
ATOM 809 C C . TYR A 1 98 ? 4.278 18.176 -3.064 1.00 6.24 97 TYR A C 1
ATOM 810 O O . TYR A 1 98 ? 5.120 19.058 -2.857 1.00 6.41 97 TYR A O 1
ATOM 819 N N . ASP A 1 99 ? 3.010 18.297 -2.649 1.00 6.28 98 ASP A N 1
ATOM 820 C CA . ASP A 1 99 ? 2.578 19.525 -1.988 1.00 6.44 98 ASP A CA 1
ATOM 821 C C . ASP A 1 99 ? 3.329 19.751 -0.689 1.00 8.79 98 ASP A C 1
ATOM 822 O O . ASP A 1 99 ? 3.562 20.903 -0.296 1.00 9.73 98 ASP A O 1
ATOM 827 N N . LYS A 1 100 ? 3.688 18.671 0.002 1.00 6.65 99 LYS A N 1
ATOM 828 C CA . LYS A 1 100 ? 4.410 18.810 1.251 1.00 8.33 99 LYS A CA 1
ATOM 829 C C . LYS A 1 100 ? 5.862 19.183 1.038 1.00 8.49 99 LYS A C 1
ATOM 830 O O . LYS A 1 100 ? 6.480 19.735 1.950 1.00 8.70 99 LYS A O 1
ATOM 836 N N . THR A 1 101 ? 6.414 18.942 -0.152 1.00 7.90 100 THR A N 1
ATOM 837 C CA . THR A 1 101 ? 7.833 19.171 -0.335 1.00 6.86 100 THR A CA 1
ATOM 838 C C . THR A 1 101 ? 8.183 20.239 -1.366 1.00 6.93 100 THR A C 1
ATOM 839 O O . THR A 1 101 ? 9.358 20.603 -1.455 1.00 7.07 100 THR A O 1
ATOM 843 N N . ILE A 1 102 ? 7.222 20.781 -2.114 1.00 6.88 101 ILE A N 1
ATOM 844 C CA . ILE A 1 102 ? 7.607 21.629 -3.244 1.00 6.95 101 ILE A CA 1
ATOM 845 C C . ILE A 1 102 ? 8.192 22.955 -2.757 1.00 7.31 101 ILE A C 1
ATOM 846 O O . ILE A 1 102 ? 9.171 23.449 -3.322 1.00 9.14 101 ILE A O 1
ATOM 851 N N . ASN A 1 103 ? 7.637 23.540 -1.689 1.00 8.24 102 ASN A N 1
ATOM 852 C CA . ASN A 1 103 ? 8.217 24.782 -1.176 1.00 9.31 102 ASN A CA 1
ATOM 853 C C . ASN A 1 103 ? 9.583 24.532 -0.550 1.00 8.04 102 ASN A C 1
ATOM 854 O O . ASN A 1 103 ? 10.489 25.363 -0.668 1.00 8.32 102 ASN A O 1
ATOM 859 N N . PHE A 1 104 ? 9.735 23.405 0.148 1.00 7.87 103 PHE A N 1
ATOM 860 C CA . PHE A 1 104 ? 11.044 23.022 0.669 1.00 7.95 103 PHE A CA 1
ATOM 861 C C . PHE A 1 104 ? 12.067 22.938 -0.456 1.00 7.88 103 PHE A C 1
ATOM 862 O O . PHE A 1 104 ? 13.196 23.429 -0.325 1.00 8.47 103 PHE A O 1
ATOM 870 N N . PHE A 1 105 ? 11.676 22.348 -1.584 1.00 7.59 104 PHE A N 1
ATOM 871 C CA . PHE A 1 105 ? 12.560 22.306 -2.747 1.00 7.56 104 PHE A CA 1
ATOM 872 C C . PHE A 1 105 ? 12.815 23.705 -3.296 1.00 7.88 104 PHE A C 1
ATOM 873 O O . PHE A 1 105 ? 13.970 24.139 -3.433 1.00 8.77 104 PHE A O 1
ATOM 881 N N . ASN A 1 106 ? 11.740 24.429 -3.615 1.00 9.00 105 ASN A N 1
ATOM 882 C CA . ASN A 1 106 ? 11.883 25.715 -4.288 1.00 8.23 105 ASN A CA 1
ATOM 883 C C . ASN A 1 106 ? 12.683 26.702 -3.459 1.00 11.22 105 ASN A C 1
ATOM 884 O O . ASN A 1 106 ? 13.364 27.563 -4.019 1.00 10.73 105 ASN A O 1
ATOM 889 N N . ASN A 1 107 ? 12.589 26.620 -2.135 1.00 8.74 106 ASN A N 1
ATOM 890 C CA . ASN A 1 107 ? 13.222 27.594 -1.258 1.00 9.19 106 ASN A CA 1
ATOM 891 C C . ASN A 1 107 ? 14.643 27.208 -0.872 1.00 9.27 106 ASN A C 1
ATOM 892 O O . ASN A 1 107 ? 15.312 27.972 -0.169 1.00 9.67 106 ASN A O 1
ATOM 897 N N . ASN A 1 108 ? 15.125 26.049 -1.313 1.00 8.93 107 ASN A N 1
ATOM 898 C CA . ASN A 1 108 ? 16.458 25.611 -0.926 1.00 8.98 107 ASN A CA 1
ATOM 899 C C . ASN A 1 108 ? 17.169 24.904 -2.061 1.00 8.76 107 ASN A C 1
ATOM 900 O O . ASN A 1 108 ? 17.974 24.003 -1.810 1.00 8.62 107 ASN A O 1
ATOM 905 N N . VAL A 1 109 ? 16.904 25.305 -3.313 1.00 9.22 108 VAL A N 1
ATOM 906 C CA . VAL A 1 109 ? 17.302 24.479 -4.454 1.00 11.79 108 VAL A CA 1
ATOM 907 C C . VAL A 1 109 ? 18.796 24.202 -4.428 1.00 8.63 108 VAL A C 1
ATOM 908 O O . VAL A 1 109 ? 19.236 23.053 -4.535 1.00 8.36 108 VAL A O 1
ATOM 912 N N . ASN A 1 110 ? 19.606 25.252 -4.324 1.00 9.35 109 ASN A N 1
ATOM 913 C CA . ASN A 1 110 ? 21.034 25.039 -4.503 1.00 9.76 109 ASN A CA 1
ATOM 914 C C . ASN A 1 110 ? 21.656 24.306 -3.314 1.00 9.07 109 ASN A C 1
ATOM 915 O O . ASN A 1 110 ? 22.549 23.472 -3.515 1.00 8.93 109 ASN A O 1
ATOM 920 N N . ASP A 1 111 ? 21.170 24.542 -2.088 1.00 9.19 110 ASP A N 1
ATOM 921 C CA . ASP A 1 111 ? 21.626 23.738 -0.952 1.00 11.09 110 ASP A CA 1
ATOM 922 C C . ASP A 1 111 ? 21.218 22.279 -1.105 1.00 10.12 110 ASP A C 1
ATOM 923 O O . ASP A 1 111 ? 21.959 21.374 -0.706 1.00 8.41 110 ASP A O 1
ATOM 928 N N . LEU A 1 112 ? 20.029 22.030 -1.653 1.00 8.31 111 LEU A N 1
ATOM 929 C CA . LEU A 1 112 ? 19.616 20.653 -1.901 1.00 8.65 111 LEU A CA 1
ATOM 930 C C . LEU A 1 112 ? 20.482 20.005 -2.973 1.00 7.79 111 LEU A C 1
ATOM 931 O O . LEU A 1 112 ? 20.859 18.836 -2.848 1.00 7.57 111 LEU A O 1
ATOM 936 N N . ARG A 1 113 ? 20.808 20.748 -4.036 1.00 7.96 112 ARG A N 1
ATOM 937 C CA . ARG A 1 113 ? 21.714 20.201 -5.040 1.00 7.91 112 ARG A CA 1
ATOM 938 C C . ARG A 1 113 ? 23.080 19.898 -4.433 1.00 8.85 112 ARG A C 1
ATOM 939 O O . ARG A 1 113 ? 23.695 18.868 -4.746 1.00 7.82 112 ARG A O 1
ATOM 947 N N . THR A 1 114 ? 23.556 20.760 -3.529 1.00 8.29 113 THR A N 1
ATOM 948 C CA . THR A 1 114 ? 24.820 20.473 -2.851 1.00 8.38 113 THR A CA 1
ATOM 949 C C . THR A 1 114 ? 24.718 19.192 -2.026 1.00 8.07 113 THR A C 1
ATOM 950 O O . THR A 1 114 ? 25.580 18.311 -2.106 1.00 7.95 113 THR A O 1
ATOM 954 N N . ALA A 1 115 ? 23.668 19.080 -1.213 1.00 7.97 114 ALA A N 1
ATOM 955 C CA . ALA A 1 115 ? 23.551 17.942 -0.307 1.00 7.75 114 ALA A CA 1
ATOM 956 C C . ALA A 1 115 ? 23.358 16.626 -1.050 1.00 7.42 114 ALA A C 1
ATOM 957 O O . ALA A 1 115 ? 23.817 15.578 -0.579 1.00 7.28 114 ALA A O 1
ATOM 959 N N . PHE A 1 116 ? 22.720 16.656 -2.220 1.00 7.31 115 PHE A N 1
ATOM 960 C CA . PHE A 1 116 ? 22.400 15.435 -2.943 1.00 7.18 115 PHE A CA 1
ATOM 961 C C . PHE A 1 116 ? 23.204 15.289 -4.226 1.00 9.01 115 PHE A C 1
ATOM 962 O O . PHE A 1 116 ? 22.780 14.564 -5.133 1.00 10.94 115 PHE A O 1
ATOM 970 N N . TYR A 1 117 ? 24.360 15.954 -4.302 1.00 8.05 116 TYR A N 1
ATOM 971 C CA . TYR A 1 117 ? 25.309 15.803 -5.412 1.00 7.39 116 TYR A CA 1
ATOM 972 C C . TYR A 1 117 ? 24.664 16.124 -6.755 1.00 11.04 116 TYR A C 1
ATOM 973 O O . TYR A 1 117 ? 24.965 15.490 -7.768 1.00 9.62 116 TYR A O 1
ATOM 982 N N . GLY A 1 118 ? 23.795 17.133 -6.766 1.00 9.89 117 GLY A N 1
ATOM 983 C CA . GLY A 1 118 ? 23.102 17.549 -7.966 1.00 8.84 117 GLY A CA 1
ATOM 984 C C . GLY A 1 118 ? 23.820 18.649 -8.720 1.00 15.53 117 GLY A C 1
ATOM 985 O O . GLY A 1 118 ? 23.225 19.335 -9.553 1.00 15.81 117 GLY A O 1
ATOM 986 N N . ILE A 1 119 ? 25.106 18.821 -8.430 1.00 15.49 118 ILE A N 1
ATOM 987 C CA . ILE A 1 119 ? 25.968 19.771 -9.122 1.00 20.29 118 ILE A CA 1
ATOM 988 C C . ILE A 1 119 ? 27.088 18.973 -9.771 1.00 19.70 118 ILE A C 1
ATOM 989 O O . ILE A 1 119 ? 27.698 18.121 -9.118 1.00 14.37 118 ILE A O 1
ATOM 994 N N . LYS A 1 120 ? 27.344 19.238 -11.055 1.00 20.67 119 LYS A N 1
ATOM 995 C CA . LYS A 1 120 ? 28.278 18.409 -11.815 1.00 21.83 119 LYS A CA 1
ATOM 996 C C . LYS A 1 120 ? 29.646 18.352 -11.148 1.00 17.81 119 LYS A C 1
ATOM 997 O O . LYS A 1 120 ? 30.237 17.274 -11.016 1.00 18.07 119 LYS A O 1
ATOM 1003 N N . LYS A 1 121 ? 30.165 19.504 -10.706 1.00 17.02 120 LYS A N 1
ATOM 1004 C CA . LYS A 1 121 ? 31.491 19.517 -10.094 1.00 16.65 120 LYS A CA 1
ATOM 1005 C C . LYS A 1 121 ? 31.535 18.639 -8.849 1.00 21.87 120 LYS A C 1
ATOM 1006 O O . LYS A 1 121 ? 32.483 17.868 -8.661 1.00 19.96 120 LYS A O 1
ATOM 1012 N N . LEU A 1 122 ? 30.506 18.728 -7.994 1.00 14.91 121 LEU A N 1
ATOM 1013 C CA . LEU A 1 122 ? 30.482 17.961 -6.752 1.00 18.22 121 LEU A CA 1
ATOM 1014 C C . LEU A 1 122 ? 30.312 16.469 -7.011 1.00 13.94 121 LEU A C 1
ATOM 1015 O O . LEU A 1 122 ? 30.917 15.639 -6.322 1.00 13.25 121 LEU A O 1
ATOM 1020 N N . SER A 1 123 ? 29.465 16.109 -7.975 1.00 10.84 122 SER A N 1
ATOM 1021 C CA . SER A 1 123 ? 29.325 14.706 -8.356 1.00 15.05 122 SER A CA 1
ATOM 1022 C C . SER A 1 123 ? 30.628 14.167 -8.945 1.00 13.38 122 SER A C 1
ATOM 1023 O O . SER A 1 123 ? 31.120 13.110 -8.536 1.00 13.22 122 SER A O 1
ATOM 1026 N N . ASP A 1 124 ? 31.192 14.882 -9.921 1.00 15.04 123 ASP A N 1
ATOM 1027 C CA . ASP A 1 124 ? 32.458 14.467 -10.525 1.00 20.36 123 ASP A CA 1
ATOM 1028 C C . ASP A 1 124 ? 33.531 14.247 -9.470 1.00 21.53 123 ASP A C 1
ATOM 1029 O O . ASP A 1 124 ? 34.282 13.267 -9.532 1.00 22.94 123 ASP A O 1
ATOM 1034 N N . GLU A 1 125 ? 33.625 15.159 -8.498 1.00 13.17 124 GLU A N 1
ATOM 1035 C CA . GLU A 1 125 ? 34.622 15.011 -7.444 1.00 22.17 124 GLU A CA 1
ATOM 1036 C C . GLU A 1 125 ? 34.375 13.753 -6.629 1.00 22.49 124 GLU A C 1
ATOM 1037 O O . GLU A 1 125 ? 35.313 13.002 -6.346 1.00 17.89 124 GLU A O 1
ATOM 1043 N N . TRP A 1 126 ? 33.118 13.492 -6.260 1.00 16.15 125 TRP A N 1
ATOM 1044 C CA . TRP A 1 126 ? 32.821 12.268 -5.525 1.00 8.78 125 TRP A CA 1
ATOM 1045 C C . TRP A 1 126 ? 33.283 11.038 -6.306 1.00 11.86 125 TRP A C 1
ATOM 1046 O O . TRP A 1 126 ? 33.907 10.133 -5.743 1.00 16.77 125 TRP A O 1
ATOM 1057 N N . PHE A 1 127 ? 32.973 10.981 -7.609 1.00 15.79 126 PHE A N 1
ATOM 1058 C CA . PHE A 1 127 ? 33.301 9.784 -8.390 1.00 14.64 126 PHE A CA 1
ATOM 1059 C C . PHE A 1 127 ? 34.804 9.616 -8.562 1.00 18.39 126 PHE A C 1
ATOM 1060 O O . PHE A 1 127 ? 35.322 8.491 -8.483 1.00 16.92 126 PHE A O 1
ATOM 1068 N N . THR A 1 128 ? 35.519 10.714 -8.814 1.00 19.10 127 THR A N 1
ATOM 1069 C CA . THR A 1 128 ? 36.970 10.622 -8.946 1.00 18.11 127 THR A CA 1
ATOM 1070 C C . THR A 1 128 ? 37.599 10.110 -7.660 1.00 18.39 127 THR A C 1
ATOM 1071 O O . THR A 1 128 ? 38.571 9.345 -7.694 1.00 23.24 127 THR A O 1
ATOM 1075 N N . GLN A 1 129 ? 37.036 10.494 -6.517 1.00 18.43 128 GLN A N 1
ATOM 1076 C CA . GLN A 1 129 ? 37.556 10.106 -5.213 1.00 21.33 128 GLN A CA 1
ATOM 1077 C C . GLN A 1 129 ? 37.009 8.780 -4.699 1.00 24.80 128 GLN A C 1
ATOM 1078 O O . GLN A 1 129 ? 37.408 8.347 -3.613 1.00 30.51 128 GLN A O 1
ATOM 1084 N N . ASN A 1 130 ? 36.115 8.124 -5.438 1.00 17.11 129 ASN A N 1
ATOM 1085 C CA . ASN A 1 130 ? 35.537 6.846 -5.017 1.00 18.80 129 ASN A CA 1
ATOM 1086 C C . ASN A 1 130 ? 35.633 5.874 -6.190 1.00 19.63 129 ASN A C 1
ATOM 1087 O O . ASN A 1 130 ? 34.618 5.465 -6.760 1.00 16.87 129 ASN A O 1
ATOM 1092 N N . SER A 1 131 ? 36.867 5.502 -6.544 1.00 18.63 130 SER A N 1
ATOM 1093 C CA . SER A 1 131 ? 37.093 4.693 -7.734 1.00 16.56 130 SER A CA 1
ATOM 1094 C C . SER A 1 131 ? 36.562 3.271 -7.612 1.00 15.67 130 SER A C 1
ATOM 1095 O O . SER A 1 131 ? 36.463 2.593 -8.639 1.00 21.18 130 SER A O 1
ATOM 1098 N N . ASN A 1 132 ? 36.213 2.797 -6.409 1.00 16.38 131 ASN A N 1
ATOM 1099 C CA . ASN A 1 132 ? 35.624 1.462 -6.282 1.00 16.56 131 ASN A CA 1
ATOM 1100 C C . ASN A 1 132 ? 34.109 1.443 -6.531 1.00 14.36 131 ASN A C 1
ATOM 1101 O O . ASN A 1 132 ? 33.471 0.409 -6.303 1.00 15.04 131 ASN A O 1
ATOM 1106 N N . THR A 1 133 ? 33.537 2.557 -6.975 1.00 14.13 132 THR A N 1
ATOM 1107 C CA . THR A 1 133 ? 32.147 2.637 -7.416 1.00 8.99 132 THR A CA 1
ATOM 1108 C C . THR A 1 133 ? 32.121 2.804 -8.928 1.00 10.01 132 THR A C 1
ATOM 1109 O O . THR A 1 133 ? 32.958 3.520 -9.492 1.00 11.79 132 THR A O 1
ATOM 1113 N N . LYS A 1 134 ? 31.159 2.146 -9.580 1.00 12.04 133 LYS A N 1
ATOM 1114 C CA . LYS A 1 134 ? 31.013 2.190 -11.029 1.00 9.24 133 LYS A CA 1
ATOM 1115 C C . LYS A 1 134 ? 31.046 3.634 -11.539 1.00 16.08 133 LYS A C 1
ATOM 1116 O O . LYS A 1 134 ? 30.189 4.445 -11.149 1.00 12.41 133 LYS A O 1
ATOM 1122 N N . PRO A 1 135 ? 31.997 3.986 -12.396 1.00 12.35 134 PRO A N 1
ATOM 1123 C CA . PRO A 1 135 ? 32.055 5.364 -12.894 1.00 13.03 134 PRO A CA 1
ATOM 1124 C C . PRO A 1 135 ? 30.920 5.656 -13.857 1.00 14.69 134 PRO A C 1
ATOM 1125 O O . PRO A 1 135 ? 30.370 4.761 -14.511 1.00 12.06 134 PRO A O 1
ATOM 1129 N N . LYS A 1 136 ? 30.551 6.933 -13.915 1.00 15.35 135 LYS A N 1
ATOM 1130 C CA . LYS A 1 136 ? 29.700 7.403 -14.995 1.00 14.16 135 LYS A CA 1
ATOM 1131 C C . LYS A 1 136 ? 30.365 7.121 -16.332 1.00 20.67 135 LYS A C 1
ATOM 1132 O O . LYS A 1 136 ? 31.568 7.350 -16.506 1.00 19.36 135 LYS A O 1
ATOM 1138 N N . GLY A 1 137 ? 29.574 6.618 -17.277 1.00 14.39 136 GLY A N 1
ATOM 1139 C CA . GLY A 1 137 ? 30.046 6.289 -18.602 1.00 15.15 136 GLY A CA 1
ATOM 1140 C C . GLY A 1 137 ? 30.420 4.838 -18.784 1.00 13.90 136 GLY A C 1
ATOM 1141 O O . GLY A 1 137 ? 30.681 4.419 -19.919 1.00 15.71 136 GLY A O 1
ATOM 1142 N N . THR A 1 138 ? 30.449 4.064 -17.705 1.00 15.24 137 THR A N 1
ATOM 1143 C CA . THR A 1 138 ? 30.860 2.667 -17.728 1.00 12.58 137 THR A CA 1
ATOM 1144 C C . THR A 1 138 ? 29.654 1.771 -17.473 1.00 12.91 137 THR A C 1
ATOM 1145 O O . THR A 1 138 ? 28.840 2.053 -16.587 1.00 11.11 137 THR A O 1
ATOM 1149 N N . LYS A 1 139 ? 29.546 0.694 -18.250 1.00 11.75 138 LYS A N 1
ATOM 1150 C CA . LYS A 1 139 ? 28.448 -0.247 -18.071 1.00 15.11 138 LYS A CA 1
ATOM 1151 C C . LYS A 1 139 ? 28.646 -1.088 -16.816 1.00 10.29 138 LYS A C 1
ATOM 1152 O O . LYS A 1 139 ? 29.770 -1.398 -16.413 1.00 12.56 138 LYS A O 1
ATOM 1158 N N . ILE A 1 140 ? 27.521 -1.471 -16.204 1.00 10.51 139 ILE A N 1
ATOM 1159 C CA . ILE A 1 140 ? 27.555 -2.361 -15.048 1.00 7.26 139 ILE A CA 1
ATOM 1160 C C . ILE A 1 140 ? 28.326 -3.636 -15.373 1.00 8.01 139 ILE A C 1
ATOM 1161 O O . ILE A 1 140 ? 29.179 -4.076 -14.595 1.00 11.54 139 ILE A O 1
ATOM 1166 N N . SER A 1 141 ? 28.047 -4.243 -16.530 1.00 11.03 140 SER A N 1
ATOM 1167 C CA . SER A 1 141 ? 28.727 -5.497 -16.856 1.00 11.49 140 SER A CA 1
ATOM 1168 C C . SER A 1 141 ? 30.235 -5.295 -16.917 1.00 15.02 140 SER A C 1
ATOM 1169 O O . SER A 1 141 ? 30.999 -6.098 -16.370 1.00 14.05 140 SER A O 1
ATOM 1172 N N . ASP A 1 142 ? 30.682 -4.214 -17.556 1.00 14.36 141 ASP A N 1
ATOM 1173 C CA . ASP A 1 142 ? 32.118 -3.993 -17.699 1.00 14.84 141 ASP A CA 1
ATOM 1174 C C . ASP A 1 142 ? 32.773 -3.699 -16.355 1.00 17.17 141 ASP A C 1
ATOM 1175 O O . ASP A 1 142 ? 33.886 -4.171 -16.086 1.00 17.27 141 ASP A O 1
ATOM 1180 N N . PHE A 1 143 ? 32.090 -2.951 -15.484 1.00 14.45 142 PHE A N 1
ATOM 1181 C CA . PHE A 1 143 ? 32.658 -2.643 -14.176 1.00 11.25 142 PHE A CA 1
ATOM 1182 C C . PHE A 1 143 ? 32.672 -3.874 -13.282 1.00 12.30 142 PHE A C 1
ATOM 1183 O O . PHE A 1 143 ? 33.666 -4.152 -12.597 1.00 11.19 142 PHE A O 1
ATOM 1191 N N . CYS A 1 144 ? 31.549 -4.596 -13.238 1.00 11.10 143 CYS A N 1
ATOM 1192 C CA . CYS A 1 144 ? 31.438 -5.739 -12.350 1.00 7.35 143 CYS A CA 1
ATOM 1193 C C . CYS A 1 144 ? 32.246 -6.937 -12.842 1.00 11.24 143 CYS A C 1
ATOM 1194 O O . CYS A 1 144 ? 32.613 -7.791 -12.030 1.00 14.39 143 CYS A O 1
ATOM 1197 N N . ASN A 1 145 ? 32.551 -7.000 -14.140 1.00 16.95 144 ASN A N 1
ATOM 1198 C CA . ASN A 1 145 ? 33.399 -8.058 -14.676 1.00 17.89 144 ASN A CA 1
ATOM 1199 C C . ASN A 1 145 ? 34.857 -7.875 -14.301 1.00 18.15 144 ASN A C 1
ATOM 1200 O O . ASN A 1 145 ? 35.648 -8.816 -14.457 1.00 20.65 144 ASN A O 1
ATOM 1205 N N . ALA A 1 146 ? 35.228 -6.702 -13.803 1.00 13.73 145 ALA A N 1
ATOM 1206 C CA . ALA A 1 146 ? 36.601 -6.431 -13.421 1.00 14.24 145 ALA A CA 1
ATOM 1207 C C . ALA A 1 146 ? 36.820 -6.712 -11.941 1.00 18.96 145 ALA A C 1
ATOM 1208 O O . ALA A 1 146 ? 35.885 -6.679 -11.134 1.00 15.03 145 ALA A O 1
ATOM 1210 N N . GLU A 1 147 ? 38.077 -7.011 -11.598 1.00 10.38 146 GLU A N 1
ATOM 1211 C CA . GLU A 1 147 ? 38.528 -7.168 -10.214 1.00 11.89 146 GLU A CA 1
ATOM 1212 C C . GLU A 1 147 ? 37.750 -8.257 -9.478 1.00 14.94 146 GLU A C 1
ATOM 1213 O O . GLU A 1 147 ? 37.623 -8.223 -8.248 1.00 16.57 146 GLU A O 1
ATOM 1219 N N . ASN A 1 148 ? 37.249 -9.238 -10.229 1.00 14.49 147 ASN A N 1
ATOM 1220 C CA . ASN A 1 148 ? 36.532 -10.385 -9.663 1.00 13.17 147 ASN A CA 1
ATOM 1221 C C . ASN A 1 148 ? 35.366 -9.944 -8.791 1.00 13.92 147 ASN A C 1
ATOM 1222 O O . ASN A 1 148 ? 35.024 -10.610 -7.812 1.00 18.03 147 ASN A O 1
ATOM 1227 N N . ARG A 1 149 ? 34.749 -8.808 -9.139 1.00 15.77 148 ARG A N 1
ATOM 1228 C CA . ARG A 1 149 ? 33.714 -8.255 -8.268 1.00 15.66 148 ARG A CA 1
ATOM 1229 C C . ARG A 1 149 ? 32.485 -9.153 -8.196 1.00 12.06 148 ARG A C 1
ATOM 1230 O O . ARG A 1 149 ? 31.805 -9.174 -7.164 1.00 15.89 148 ARG A O 1
ATOM 1238 N N . GLU A 1 150 ? 32.182 -9.899 -9.262 1.00 13.60 149 GLU A N 1
ATOM 1239 C CA . GLU A 1 150 ? 30.959 -10.697 -9.267 1.00 14.21 149 GLU A CA 1
ATOM 1240 C C . GLU A 1 150 ? 31.006 -11.838 -8.262 1.00 22.32 149 GLU A C 1
ATOM 1241 O O . GLU A 1 150 ? 29.948 -12.340 -7.869 1.00 18.23 149 GLU A O 1
ATOM 1247 N N . LYS A 1 151 ? 32.203 -12.254 -7.838 1.00 19.82 150 LYS A N 1
ATOM 1248 C CA . LYS A 1 151 ? 32.341 -13.263 -6.794 1.00 24.55 150 LYS A CA 1
ATOM 1249 C C . LYS A 1 151 ? 31.821 -12.786 -5.445 1.00 20.37 150 LYS A C 1
ATOM 1250 O O . LYS A 1 151 ? 31.462 -13.618 -4.604 1.00 23.09 150 LYS A O 1
ATOM 1256 N N . GLY A 1 152 ? 31.790 -11.476 -5.210 1.00 21.56 151 GLY A N 1
ATOM 1257 C CA . GLY A 1 152 ? 31.328 -10.960 -3.935 1.00 28.78 151 GLY A CA 1
ATOM 1258 C C . GLY A 1 152 ? 32.203 -11.345 -2.767 1.00 36.99 151 GLY A C 1
ATOM 1259 O O . GLY A 1 152 ? 31.717 -11.417 -1.632 1.00 32.82 151 GLY A O 1
ATOM 1260 N N . GLY A 1 153 ? 33.490 -11.583 -3.010 1.00 37.42 152 GLY A N 1
ATOM 1261 C CA . GLY A 1 153 ? 34.359 -12.064 -1.956 1.00 35.73 152 GLY A CA 1
ATOM 1262 C C . GLY A 1 153 ? 34.373 -13.563 -1.790 1.00 34.34 152 GLY A C 1
ATOM 1263 O O . GLY A 1 153 ? 35.228 -14.091 -1.076 1.00 37.88 152 GLY A O 1
ATOM 1264 N N . ALA A 1 154 ? 33.430 -14.264 -2.417 1.00 36.74 153 ALA A N 1
ATOM 1265 C CA . ALA A 1 154 ? 33.144 -15.666 -2.150 1.00 29.86 153 ALA A CA 1
ATOM 1266 C C . ALA A 1 154 ? 33.077 -16.445 -3.454 1.00 32.74 153 ALA A C 1
ATOM 1267 O O . ALA A 1 154 ? 34.022 -16.418 -4.249 1.00 34.98 153 ALA A O 1
ATOM 1269 N N . ASP A 1 155 ? 31.951 -17.121 -3.689 1.00 26.71 154 ASP A N 1
ATOM 1270 C CA . ASP A 1 155 ? 31.777 -17.995 -4.841 1.00 37.63 154 ASP A CA 1
ATOM 1271 C C . ASP A 1 155 ? 30.627 -17.546 -5.734 1.00 29.90 154 ASP A C 1
ATOM 1272 O O . ASP A 1 155 ? 30.102 -18.352 -6.509 1.00 26.81 154 ASP A O 1
ATOM 1277 N N . CYS A 1 156 ? 30.220 -16.281 -5.649 1.00 26.14 155 CYS A N 1
ATOM 1278 C CA . CYS A 1 156 ? 29.010 -15.873 -6.342 1.00 24.85 155 CYS A CA 1
ATOM 1279 C C . CYS A 1 156 ? 29.290 -15.567 -7.808 1.00 25.63 155 CYS A C 1
ATOM 1280 O O . CYS A 1 156 ? 30.435 -15.544 -8.268 1.00 27.33 155 CYS A O 1
ATOM 1283 N N . GLN A 1 157 ? 28.208 -15.332 -8.551 1.00 17.69 156 GLN A N 1
ATOM 1284 C CA . GLN A 1 157 ? 28.308 -15.065 -9.974 1.00 18.77 156 GLN A CA 1
ATOM 1285 C C . GLN A 1 157 ? 27.785 -13.700 -10.385 1.00 16.58 156 GLN A C 1
ATOM 1286 O O . GLN A 1 157 ? 28.137 -13.232 -11.473 1.00 17.35 156 GLN A O 1
ATOM 1292 N N . HIS A 1 158 ? 26.967 -13.051 -9.553 1.00 18.81 157 HIS A N 1
ATOM 1293 C CA . HIS A 1 158 ? 26.300 -11.805 -9.925 1.00 20.30 157 HIS A CA 1
ATOM 1294 C C . HIS A 1 158 ? 26.231 -10.834 -8.755 1.00 21.12 157 HIS A C 1
ATOM 1295 O O . HIS A 1 158 ? 25.297 -10.023 -8.671 1.00 19.01 157 HIS A O 1
ATOM 1302 N N . ALA A 1 159 ? 27.201 -10.900 -7.845 1.00 13.82 158 ALA A N 1
ATOM 1303 C CA . ALA A 1 159 ? 27.110 -10.127 -6.610 1.00 16.29 158 ALA A CA 1
ATOM 1304 C C . ALA A 1 159 ? 27.167 -8.630 -6.880 1.00 20.78 158 ALA A C 1
ATOM 1305 O O . ALA A 1 159 ? 26.417 -7.850 -6.278 1.00 16.46 158 ALA A O 1
ATOM 1307 N N . CYS A 1 160 ? 28.061 -8.214 -7.769 1.00 15.38 159 CYS A N 1
ATOM 1308 C CA . CYS A 1 160 ? 28.213 -6.805 -8.097 1.00 12.78 159 CYS A CA 1
ATOM 1309 C C . CYS A 1 160 ? 27.067 -6.336 -8.985 1.00 11.69 159 CYS A C 1
ATOM 1310 O O . CYS A 1 160 ? 26.461 -5.290 -8.727 1.00 12.36 159 CYS A O 1
ATOM 1313 N N . SER A 1 161 ? 26.746 -7.118 -10.022 1.00 7.19 160 SER A N 1
ATOM 1314 C CA . SER A 1 161 ? 25.706 -6.724 -10.969 1.00 9.73 160 SER A CA 1
ATOM 1315 C C . SER A 1 161 ? 24.364 -6.550 -10.275 1.00 13.04 160 SER A C 1
ATOM 1316 O O . SER A 1 161 ? 23.621 -5.603 -10.565 1.00 9.62 160 SER A O 1
ATOM 1319 N N . ALA A 1 162 ? 24.036 -7.453 -9.348 1.00 12.42 161 ALA A N 1
ATOM 1320 C CA . ALA A 1 162 ? 22.751 -7.347 -8.657 1.00 14.49 161 ALA A CA 1
ATOM 1321 C C . ALA A 1 162 ? 22.661 -6.063 -7.848 1.00 12.82 161 ALA A C 1
ATOM 1322 O O . ALA A 1 162 ? 21.580 -5.469 -7.731 1.00 8.37 161 ALA A O 1
ATOM 1324 N N . TYR A 1 163 ? 23.784 -5.624 -7.269 1.00 9.91 162 TYR A N 1
ATOM 1325 C CA . TYR A 1 163 ? 23.777 -4.357 -6.546 1.00 10.80 162 TYR A CA 1
ATOM 1326 C C . TYR A 1 163 ? 23.523 -3.186 -7.500 1.00 9.46 162 TYR A C 1
ATOM 1327 O O . TYR A 1 163 ? 22.663 -2.336 -7.242 1.00 6.70 162 TYR A O 1
ATOM 1336 N N . TYR A 1 164 ? 24.246 -3.126 -8.621 1.00 7.27 163 TYR A N 1
ATOM 1337 C CA . TYR A 1 164 ? 24.107 -1.950 -9.474 1.00 8.59 163 TYR A CA 1
ATOM 1338 C C . TYR A 1 164 ? 22.791 -1.942 -10.243 1.00 6.52 163 TYR A C 1
ATOM 1339 O O . TYR A 1 164 ? 22.297 -0.866 -10.604 1.00 6.93 163 TYR A O 1
ATOM 1348 N N . TYR A 1 165 ? 22.201 -3.111 -10.492 1.00 6.65 164 TYR A N 1
ATOM 1349 C CA . TYR A 1 165 ? 20.828 -3.156 -10.990 1.00 6.67 164 TYR A CA 1
ATOM 1350 C C . TYR A 1 165 ? 19.807 -2.825 -9.908 1.00 6.55 164 TYR A C 1
ATOM 1351 O O . TYR A 1 165 ? 18.618 -2.718 -10.219 1.00 7.02 164 TYR A O 1
ATOM 1360 N N . ARG A 1 166 ? 20.250 -2.659 -8.658 1.00 6.47 165 ARG A N 1
ATOM 1361 C CA . ARG A 1 166 ? 19.375 -2.401 -7.515 1.00 6.57 165 ARG A CA 1
ATOM 1362 C C . ARG A 1 166 ? 18.334 -3.504 -7.353 1.00 6.54 165 ARG A C 1
ATOM 1363 O O . ARG A 1 166 ? 17.165 -3.254 -7.039 1.00 6.63 165 ARG A O 1
ATOM 1371 N N . LEU A 1 167 ? 18.773 -4.748 -7.548 1.00 6.73 166 LEU A N 1
ATOM 1372 C CA . LEU A 1 167 ? 17.993 -5.881 -7.070 1.00 8.73 166 LEU A CA 1
ATOM 1373 C C . LEU A 1 167 ? 18.198 -6.086 -5.574 1.00 8.32 166 LEU A C 1
ATOM 1374 O O . LEU A 1 167 ? 17.274 -6.525 -4.879 1.00 8.04 166 LEU A O 1
ATOM 1379 N N . VAL A 1 168 ? 19.399 -5.779 -5.077 1.00 10.17 167 VAL A N 1
ATOM 1380 C CA . VAL A 1 168 ? 19.757 -5.858 -3.666 1.00 10.60 167 VAL A CA 1
ATOM 1381 C C . VAL A 1 168 ? 20.505 -4.583 -3.300 1.00 12.55 167 VAL A C 1
ATOM 1382 O O . VAL A 1 168 ? 21.055 -3.894 -4.161 1.00 8.51 167 VAL A O 1
ATOM 1386 N N . ASP A 1 169 ? 20.540 -4.284 -1.999 1.00 11.33 168 ASP A N 1
ATOM 1387 C CA . ASP A 1 169 ? 21.297 -3.140 -1.501 1.00 13.78 168 ASP A CA 1
ATOM 1388 C C . ASP A 1 169 ? 22.685 -3.601 -1.042 1.00 13.61 168 ASP A C 1
ATOM 1389 O O . ASP A 1 169 ? 23.114 -4.724 -1.322 1.00 13.43 168 ASP A O 1
ATOM 1394 N N . GLU A 1 170 ? 23.408 -2.732 -0.326 1.00 20.83 169 GLU A N 1
ATOM 1395 C CA . GLU A 1 170 ? 24.761 -3.081 0.114 1.00 28.13 169 GLU A CA 1
ATOM 1396 C C . GLU A 1 170 ? 24.769 -4.249 1.093 1.00 28.70 169 GLU A C 1
ATOM 1397 O O . GLU A 1 170 ? 25.781 -4.954 1.202 1.00 33.27 169 GLU A O 1
ATOM 1403 N N . ASP A 1 171 ? 23.674 -4.461 1.825 1.00 19.45 170 ASP A N 1
ATOM 1404 C CA . ASP A 1 171 ? 23.565 -5.583 2.751 1.00 22.30 170 ASP A CA 1
ATOM 1405 C C . ASP A 1 171 ? 23.166 -6.882 2.075 1.00 22.46 170 ASP A C 1
ATOM 1406 O O . ASP A 1 171 ? 22.933 -7.876 2.771 1.00 19.63 170 ASP A O 1
ATOM 1411 N N . ASN A 1 172 ? 23.072 -6.899 0.750 1.00 15.81 171 ASN A N 1
ATOM 1412 C CA . ASN A 1 172 ? 22.516 -8.036 0.028 1.00 13.71 171 ASN A CA 1
ATOM 1413 C C . ASN A 1 172 ? 21.095 -8.342 0.497 1.00 20.14 171 ASN A C 1
ATOM 1414 O O . ASN A 1 172 ? 20.694 -9.500 0.616 1.00 19.40 171 ASN A O 1
ATOM 1419 N N . GLU A 1 173 ? 20.336 -7.297 0.780 1.00 12.09 172 GLU A N 1
ATOM 1420 C CA . GLU A 1 173 ? 18.916 -7.455 1.034 1.00 14.03 172 GLU A CA 1
ATOM 1421 C C . GLU A 1 173 ? 18.126 -6.960 -0.171 1.00 10.03 172 GLU A C 1
ATOM 1422 O O . GLU A 1 173 ? 18.470 -5.914 -0.729 1.00 9.68 172 GLU A O 1
ATOM 1428 N N . PRO A 1 174 ? 17.094 -7.686 -0.614 1.00 10.32 173 PRO A N 1
ATOM 1429 C CA . PRO A 1 174 ? 16.353 -7.243 -1.805 1.00 7.36 173 PRO A CA 1
ATOM 1430 C C . PRO A 1 174 ? 15.779 -5.852 -1.614 1.00 10.61 173 PRO A C 1
ATOM 1431 O O . PRO A 1 174 ? 15.397 -5.452 -0.511 1.00 10.87 173 PRO A O 1
ATOM 1435 N N . ILE A 1 175 ? 15.723 -5.101 -2.709 1.00 7.59 174 ILE A N 1
ATOM 1436 C CA . ILE A 1 175 ? 15.085 -3.794 -2.701 1.00 9.01 174 ILE A CA 1
ATOM 1437 C C . ILE A 1 175 ? 13.625 -4.016 -3.096 1.00 10.41 174 ILE A C 1
ATOM 1438 O O . ILE A 1 175 ? 13.306 -4.262 -4.261 1.00 9.22 174 ILE A O 1
ATOM 1443 N N . HIS A 1 176 ? 12.732 -3.954 -2.099 1.00 10.48 175 HIS A N 1
ATOM 1444 C CA . HIS A 1 176 ? 11.375 -4.472 -2.259 1.00 14.23 175 HIS A CA 1
ATOM 1445 C C . HIS A 1 176 ? 10.544 -3.650 -3.239 1.00 12.35 175 HIS A C 1
ATOM 1446 O O . HIS A 1 176 ? 9.638 -4.195 -3.880 1.00 12.60 175 HIS A O 1
ATOM 1453 N N . PHE A 1 177 ? 10.809 -2.352 -3.349 1.00 10.88 176 PHE A N 1
ATOM 1454 C CA . PHE A 1 177 ? 9.954 -1.465 -4.128 1.00 10.11 176 PHE A CA 1
ATOM 1455 C C . PHE A 1 177 ? 10.387 -1.324 -5.581 1.00 11.49 176 PHE A C 1
ATOM 1456 O O . PHE A 1 177 ? 9.763 -0.548 -6.317 1.00 12.05 176 PHE A O 1
ATOM 1464 N N . ARG A 1 178 ? 11.446 -2.017 -6.001 1.00 9.32 177 ARG A N 1
ATOM 1465 C CA . ARG A 1 178 ? 11.950 -1.902 -7.369 1.00 7.16 177 ARG A CA 1
ATOM 1466 C C . ARG A 1 178 ? 10.853 -2.196 -8.390 1.00 14.91 177 ARG A C 1
ATOM 1467 O O . ARG A 1 178 ? 10.098 -3.164 -8.260 1.00 16.88 177 ARG A O 1
ATOM 1475 N N . ASN A 1 179 ? 10.752 -1.323 -9.392 1.00 12.39 178 ASN A N 1
ATOM 1476 C CA . ASN A 1 179 ? 9.740 -1.394 -10.436 1.00 14.32 178 ASN A CA 1
ATOM 1477 C C . ASN A 1 179 ? 10.470 -1.734 -11.724 1.00 18.78 178 ASN A C 1
ATOM 1478 O O . ASN A 1 179 ? 11.213 -0.906 -12.261 1.00 12.14 178 ASN A O 1
ATOM 1483 N N . LEU A 1 180 ? 10.269 -2.957 -12.211 1.00 8.46 179 LEU A N 1
ATOM 1484 C CA . LEU A 1 180 ? 10.819 -3.376 -13.490 1.00 10.36 179 LEU A CA 1
ATOM 1485 C C . LEU A 1 180 ? 9.718 -3.637 -14.517 1.00 7.80 179 LEU A C 1
ATOM 1486 O O . LEU A 1 180 ? 9.943 -4.370 -15.483 1.00 11.92 179 LEU A O 1
ATOM 1491 N N . ASN A 1 181 ? 8.545 -3.025 -14.323 1.00 10.24 180 ASN A N 1
ATOM 1492 C CA . ASN A 1 181 ? 7.383 -3.326 -15.159 1.00 11.08 180 ASN A CA 1
ATOM 1493 C C . ASN A 1 181 ? 7.670 -3.069 -16.634 1.00 16.53 180 ASN A C 1
ATOM 1494 O O . ASN A 1 181 ? 7.290 -3.874 -17.495 1.00 18.33 180 ASN A O 1
ATOM 1499 N N . ILE A 1 182 ? 8.309 -1.938 -16.948 1.00 16.21 181 ILE A N 1
ATOM 1500 C CA . ILE A 1 182 ? 8.570 -1.607 -18.350 1.00 20.56 181 ILE A CA 1
ATOM 1501 C C . ILE A 1 182 ? 9.534 -2.596 -18.996 1.00 25.03 181 ILE A C 1
ATOM 1502 O O . ILE A 1 182 ? 9.570 -2.706 -20.229 1.00 23.06 181 ILE A O 1
ATOM 1507 N N . LEU A 1 183 ? 10.307 -3.328 -18.197 1.00 17.17 182 LEU A N 1
ATOM 1508 C CA . LEU A 1 183 ? 11.204 -4.365 -18.687 1.00 16.68 182 LEU A CA 1
ATOM 1509 C C . LEU A 1 183 ? 10.535 -5.726 -18.794 1.00 16.10 182 LEU A C 1
ATOM 1510 O O . LEU A 1 183 ? 11.220 -6.709 -19.100 1.00 19.30 182 LEU A O 1
ATOM 1515 N N . GLY A 1 184 ? 9.228 -5.803 -18.550 1.00 17.64 183 GLY A N 1
ATOM 1516 C CA . GLY A 1 184 ? 8.509 -7.056 -18.635 1.00 18.87 183 GLY A CA 1
ATOM 1517 C C . GLY A 1 184 ? 8.512 -7.881 -17.372 1.00 18.62 183 GLY A C 1
ATOM 1518 O O . GLY A 1 184 ? 8.286 -9.095 -17.444 1.00 21.45 183 GLY A O 1
ATOM 1519 N N . ILE A 1 185 ? 8.781 -7.272 -16.221 1.00 10.58 184 ILE A N 1
ATOM 1520 C CA . ILE A 1 185 ? 8.740 -7.953 -14.929 1.00 8.84 184 ILE A CA 1
ATOM 1521 C C . ILE A 1 185 ? 7.592 -7.338 -14.142 1.00 7.84 184 ILE A C 1
ATOM 1522 O O . ILE A 1 185 ? 7.667 -6.170 -13.740 1.00 8.24 184 ILE A O 1
ATOM 1527 N N . THR A 1 186 ? 6.537 -8.116 -13.909 1.00 8.07 185 THR A N 1
ATOM 1528 C CA . THR A 1 186 ? 5.398 -7.580 -13.177 1.00 7.93 185 THR A CA 1
ATOM 1529 C C . THR A 1 186 ? 5.730 -7.462 -11.695 1.00 9.41 185 THR A C 1
ATOM 1530 O O . THR A 1 186 ? 6.708 -8.023 -11.199 1.00 7.93 185 THR A O 1
ATOM 1534 N N . ASP A 1 187 ? 4.872 -6.732 -10.979 1.00 9.91 186 ASP A N 1
ATOM 1535 C CA . ASP A 1 187 ? 5.028 -6.628 -9.532 1.00 7.63 186 ASP A CA 1
ATOM 1536 C C . ASP A 1 187 ? 4.956 -8.001 -8.869 1.00 9.59 186 ASP A C 1
ATOM 1537 O O . ASP A 1 187 ? 5.708 -8.282 -7.932 1.00 9.27 186 ASP A O 1
ATOM 1542 N N . GLU A 1 188 ? 4.042 -8.863 -9.333 1.00 8.32 187 GLU A N 1
ATOM 1543 C CA . GLU A 1 188 ? 3.949 -10.214 -8.784 1.00 8.75 187 GLU A CA 1
ATOM 1544 C C . GLU A 1 188 ? 5.216 -11.013 -9.052 1.00 8.90 187 GLU A C 1
ATOM 1545 O O . GLU A 1 188 ? 5.693 -11.749 -8.180 1.00 9.12 187 GLU A O 1
ATOM 1551 N N . GLN A 1 189 ? 5.765 -10.899 -10.263 1.00 8.83 188 GLN A N 1
ATOM 1552 C CA . GLN A 1 189 ? 6.992 -11.626 -10.569 1.00 9.17 188 GLN A CA 1
ATOM 1553 C C . GLN A 1 189 ? 8.135 -11.136 -9.696 1.00 9.11 188 GLN A C 1
ATOM 1554 O O . GLN A 1 189 ? 8.862 -11.935 -9.094 1.00 8.92 188 GLN A O 1
ATOM 1560 N N . PHE A 1 190 ? 8.289 -9.819 -9.584 1.00 9.04 189 PHE A N 1
ATOM 1561 C CA . PHE A 1 190 ? 9.375 -9.306 -8.760 1.00 8.10 189 PHE A CA 1
ATOM 1562 C C . PHE A 1 190 ? 9.209 -9.734 -7.309 1.00 8.23 189 PHE A C 1
ATOM 1563 O O . PHE A 1 190 ? 10.181 -10.151 -6.664 1.00 8.29 189 PHE A O 1
ATOM 1571 N N . ALA A 1 191 ? 7.980 -9.634 -6.781 1.00 8.30 190 ALA A N 1
ATOM 1572 C CA . ALA A 1 191 ? 7.716 -10.081 -5.415 1.00 8.50 190 ALA A CA 1
ATOM 1573 C C . ALA A 1 191 ? 8.091 -11.542 -5.224 1.00 10.62 190 ALA A C 1
ATOM 1574 O O . ALA A 1 191 ? 8.614 -11.922 -4.168 1.00 12.04 190 ALA A O 1
ATOM 1576 N N . SER A 1 192 ? 7.806 -12.389 -6.220 1.00 9.44 191 SER A N 1
ATOM 1577 C CA . SER A 1 192 ? 8.171 -13.796 -6.090 1.00 10.98 191 SER A CA 1
ATOM 1578 C C . SER A 1 192 ? 9.684 -13.974 -6.011 1.00 10.77 191 SER A C 1
ATOM 1579 O O . SER A 1 192 ? 10.162 -14.859 -5.293 1.00 13.02 191 SER A O 1
ATOM 1582 N N . CYS A 1 193 ? 10.452 -13.133 -6.712 1.00 9.19 192 CYS A N 1
ATOM 1583 C CA . CYS A 1 193 ? 11.911 -13.200 -6.599 1.00 9.09 192 CYS A CA 1
ATOM 1584 C C . CYS A 1 193 ? 12.386 -12.783 -5.213 1.00 9.98 192 CYS A C 1
ATOM 1585 O O . CYS A 1 193 ? 13.285 -13.413 -4.644 1.00 13.35 192 CYS A O 1
ATOM 1588 N N . VAL A 1 194 ? 11.803 -11.715 -4.663 1.00 10.24 193 VAL A N 1
ATOM 1589 C CA . VAL A 1 194 ? 12.130 -11.291 -3.301 1.00 10.02 193 VAL A CA 1
ATOM 1590 C C . VAL A 1 194 ? 11.875 -12.426 -2.321 1.00 11.74 193 VAL A C 1
ATOM 1591 O O . VAL A 1 194 ? 12.739 -12.782 -1.505 1.00 15.39 193 VAL A O 1
ATOM 1595 N N . LYS A 1 195 ? 10.692 -13.033 -2.412 1.00 9.55 194 LYS A N 1
ATOM 1596 C CA . LYS A 1 195 ? 10.348 -14.113 -1.497 1.00 13.06 194 LYS A CA 1
ATOM 1597 C C . LYS A 1 195 ? 11.296 -15.297 -1.653 1.00 16.42 194 LYS A C 1
ATOM 1598 O O . LYS A 1 195 ? 11.732 -15.885 -0.655 1.00 18.45 194 LYS A O 1
ATOM 1604 N N . ALA A 1 196 ? 11.630 -15.661 -2.893 1.00 12.90 195 ALA A N 1
ATOM 1605 C CA . ALA A 1 196 ? 12.541 -16.778 -3.117 1.00 18.68 195 ALA A CA 1
ATOM 1606 C C . ALA A 1 196 ? 13.936 -16.490 -2.581 1.00 19.02 195 ALA A C 1
ATOM 1607 O O . ALA A 1 196 ? 14.682 -17.431 -2.283 1.00 18.59 195 ALA A O 1
ATOM 1609 N N . SER A 1 197 ? 14.295 -15.221 -2.444 1.00 16.25 196 SER A N 1
ATOM 1610 C CA . SER A 1 197 ? 15.597 -14.822 -1.920 1.00 25.11 196 SER A CA 1
ATOM 1611 C C . SER A 1 197 ? 15.525 -14.575 -0.417 1.00 31.44 196 SER A C 1
ATOM 1612 O O . SER A 1 197 ? 16.541 -14.626 0.276 1.00 36.82 196 SER A O 1
ATOM 1615 N N . ASN A 1 199 ? 15.454 -16.678 1.956 1.00 40.46 198 ASN A N 1
ATOM 1616 C CA . ASN A 1 199 ? 16.200 -17.141 3.122 1.00 45.22 198 ASN A CA 1
ATOM 1617 C C . ASN A 1 199 ? 17.705 -17.248 2.848 1.00 43.58 198 ASN A C 1
ATOM 1618 O O . ASN A 1 199 ? 18.463 -17.718 3.698 1.00 41.59 198 ASN A O 1
ATOM 1623 N N . LYS A 1 200 ? 18.130 -16.831 1.657 1.00 35.68 199 LYS A N 1
ATOM 1624 C CA . LYS A 1 200 ? 19.532 -16.937 1.283 1.00 30.02 199 LYS A CA 1
ATOM 1625 C C . LYS A 1 200 ? 20.380 -15.989 2.128 1.00 26.46 199 LYS A C 1
ATOM 1626 O O . LYS A 1 200 ? 19.874 -15.109 2.827 1.00 28.01 199 LYS A O 1
ATOM 1632 N N . GLN A 1 201 ? 21.694 -16.172 2.059 1.00 29.76 200 GLN A N 1
ATOM 1633 C CA . GLN A 1 201 ? 22.608 -15.404 2.891 1.00 31.40 200 GLN A CA 1
ATOM 1634 C C . GLN A 1 201 ? 23.765 -14.880 2.053 1.00 25.97 200 GLN A C 1
ATOM 1635 O O . GLN A 1 201 ? 24.257 -15.568 1.153 1.00 25.06 200 GLN A O 1
ATOM 1641 N N . GLY A 1 202 ? 24.190 -13.656 2.354 1.00 23.98 201 GLY A N 1
ATOM 1642 C CA . GLY A 1 202 ? 25.292 -13.061 1.624 1.00 29.14 201 GLY A CA 1
ATOM 1643 C C . GLY A 1 202 ? 24.951 -12.819 0.163 1.00 27.89 201 GLY A C 1
ATOM 1644 O O . GLY A 1 202 ? 23.796 -12.587 -0.214 1.00 21.84 201 GLY A O 1
ATOM 1645 N N . CYS A 1 203 ? 25.978 -12.886 -0.683 1.00 25.39 202 CYS A N 1
ATOM 1646 C CA . CYS A 1 203 ? 25.759 -12.624 -2.098 1.00 18.75 202 CYS A CA 1
ATOM 1647 C C . CYS A 1 203 ? 24.897 -13.688 -2.775 1.00 18.01 202 CYS A C 1
ATOM 1648 O O . CYS A 1 203 ? 24.532 -13.513 -3.943 1.00 18.23 202 CYS A O 1
ATOM 1651 N N . LYS A 1 204 ? 24.547 -14.779 -2.084 1.00 17.88 203 LYS A N 1
ATOM 1652 C CA . LYS A 1 204 ? 23.607 -15.719 -2.683 1.00 17.18 203 LYS A CA 1
ATOM 1653 C C . LYS A 1 204 ? 22.222 -15.100 -2.829 1.00 15.54 203 LYS A C 1
ATOM 1654 O O . LYS A 1 204 ? 21.460 -15.503 -3.718 1.00 17.77 203 LYS A O 1
ATOM 1660 N N . VAL A 1 205 ? 21.875 -14.138 -1.967 1.00 14.51 204 VAL A N 1
ATOM 1661 C CA . VAL A 1 205 ? 20.669 -13.340 -2.198 1.00 12.11 204 VAL A CA 1
ATOM 1662 C C . VAL A 1 205 ? 20.777 -12.613 -3.530 1.00 12.72 204 VAL A C 1
ATOM 1663 O O . VAL A 1 205 ? 19.837 -12.601 -4.336 1.00 12.90 204 VAL A O 1
ATOM 1667 N N . ALA A 1 206 ? 21.934 -11.999 -3.779 1.00 12.99 205 ALA A N 1
ATOM 1668 C CA . ALA A 1 206 ? 22.158 -11.296 -5.038 1.00 15.85 205 ALA A CA 1
ATOM 1669 C C . ALA A 1 206 ? 22.002 -12.235 -6.227 1.00 15.74 205 ALA A C 1
ATOM 1670 O O . ALA A 1 206 ? 21.314 -11.915 -7.204 1.00 12.94 205 ALA A O 1
ATOM 1672 N N . ASP A 1 207 ? 22.640 -13.405 -6.163 1.00 14.80 206 ASP A N 1
ATOM 1673 C CA . ASP A 1 207 ? 22.570 -14.340 -7.277 1.00 13.95 206 ASP A CA 1
ATOM 1674 C C . ASP A 1 207 ? 21.154 -14.855 -7.487 1.00 16.47 206 ASP A C 1
ATOM 1675 O O . ASP A 1 207 ? 20.710 -15.021 -8.631 1.00 17.18 206 ASP A O 1
ATOM 1680 N N . THR A 1 208 ? 20.435 -15.128 -6.396 1.00 15.90 207 THR A N 1
ATOM 1681 C CA . THR A 1 208 ? 19.074 -15.630 -6.535 1.00 15.78 207 THR A CA 1
ATOM 1682 C C . THR A 1 208 ? 18.168 -14.584 -7.172 1.00 14.00 207 THR A C 1
ATOM 1683 O O . THR A 1 208 ? 17.375 -14.907 -8.065 1.00 15.19 207 THR A O 1
ATOM 1695 N N . TYR A 1 210 ? 19.155 -12.132 -9.206 1.00 14.23 209 TYR A N 1
ATOM 1696 C CA . TYR A 1 210 ? 19.588 -12.026 -10.595 1.00 12.31 209 TYR A CA 1
ATOM 1697 C C . TYR A 1 210 ? 18.995 -13.148 -11.440 1.00 13.27 209 TYR A C 1
ATOM 1698 O O . TYR A 1 210 ? 18.375 -12.899 -12.481 1.00 13.21 209 TYR A O 1
ATOM 1707 N N . ASN A 1 211 ? 19.185 -14.398 -11.006 1.00 15.63 210 ASN A N 1
ATOM 1708 C CA . ASN A 1 211 ? 18.729 -15.535 -11.797 1.00 12.38 210 ASN A CA 1
ATOM 1709 C C . ASN A 1 211 ? 17.213 -15.572 -11.899 1.00 16.84 210 ASN A C 1
ATOM 1710 O O . ASN A 1 211 ? 16.673 -15.995 -12.929 1.00 15.69 210 ASN A O 1
ATOM 1715 N N . CYS A 1 212 ? 16.517 -15.126 -10.851 1.00 18.12 211 CYS A N 1
ATOM 1716 C CA . CYS A 1 212 ? 15.057 -15.140 -10.868 1.00 13.61 211 CYS A CA 1
ATOM 1717 C C . CYS A 1 212 ? 14.504 -14.105 -11.837 1.00 12.87 211 CYS A C 1
ATOM 1718 O O . CYS A 1 212 ? 13.569 -14.396 -12.596 1.00 13.57 211 CYS A O 1
ATOM 1721 N N . VAL A 1 213 ? 15.064 -12.892 -11.829 1.00 12.65 212 VAL A N 1
ATOM 1722 C CA . VAL A 1 213 ? 14.608 -11.869 -12.765 1.00 12.70 212 VAL A CA 1
ATOM 1723 C C . VAL A 1 213 ? 14.889 -12.313 -14.196 1.00 12.31 212 VAL A C 1
ATOM 1724 O O . VAL A 1 213 ? 14.038 -12.185 -15.082 1.00 13.33 212 VAL A O 1
ATOM 1728 N N . GLU A 1 214 ? 16.081 -12.865 -14.435 1.00 14.20 213 GLU A N 1
ATOM 1729 C CA . GLU A 1 214 ? 16.436 -13.291 -15.784 1.00 16.87 213 GLU A CA 1
ATOM 1730 C C . GLU A 1 214 ? 15.528 -14.409 -16.272 1.00 19.72 213 GLU A C 1
ATOM 1731 O O . GLU A 1 214 ? 15.206 -14.473 -17.464 1.00 19.50 213 GLU A O 1
ATOM 1737 N N . LYS A 1 215 ? 15.102 -15.291 -15.367 1.00 22.87 214 LYS A N 1
ATOM 1738 C CA . LYS A 1 215 ? 14.184 -16.357 -15.755 1.00 24.38 214 LYS A CA 1
ATOM 1739 C C . LYS A 1 215 ? 12.838 -15.796 -16.202 1.00 23.87 214 LYS A C 1
ATOM 1740 O O . LYS A 1 215 ? 12.225 -16.314 -17.143 1.00 24.78 214 LYS A O 1
ATOM 1746 N N . HIS A 1 216 ? 12.366 -14.729 -15.550 1.00 17.42 215 HIS A N 1
ATOM 1747 C CA . HIS A 1 216 ? 11.087 -14.144 -15.935 1.00 20.86 215 HIS A CA 1
ATOM 1748 C C . HIS A 1 216 ? 11.181 -13.445 -17.284 1.00 26.07 215 HIS A C 1
ATOM 1749 O O . HIS A 1 216 ? 10.277 -13.576 -18.120 1.00 24.56 215 HIS A O 1
ATOM 1756 N N . ASN A 1 217 ? 12.261 -12.700 -17.520 1.00 19.35 216 ASN A N 1
ATOM 1757 C CA . ASN A 1 217 ? 12.458 -12.041 -18.808 1.00 16.82 216 ASN A CA 1
ATOM 1758 C C . ASN A 1 217 ? 13.951 -11.945 -19.081 1.00 24.73 216 ASN A C 1
ATOM 1759 O O . ASN A 1 217 ? 14.677 -11.258 -18.352 1.00 16.90 216 ASN A O 1
ATOM 1764 N N . SER A 1 218 ? 14.407 -12.631 -20.131 1.00 25.61 217 SER A N 1
ATOM 1765 C CA . SER A 1 218 ? 15.839 -12.736 -20.386 1.00 23.93 217 SER A CA 1
ATOM 1766 C C . SER A 1 218 ? 16.466 -11.427 -20.846 1.00 22.40 217 SER A C 1
ATOM 1767 O O . SER A 1 218 ? 17.697 -11.312 -20.816 1.00 27.38 217 SER A O 1
ATOM 1770 N N . GLN A 1 219 ? 15.671 -10.440 -21.260 1.00 20.71 218 GLN A N 1
ATOM 1771 C CA . GLN A 1 219 ? 16.229 -9.183 -21.736 1.00 24.51 218 GLN A CA 1
ATOM 1772 C C . GLN A 1 219 ? 16.196 -8.070 -20.697 1.00 21.72 218 GLN A C 1
ATOM 1773 O O . GLN A 1 219 ? 16.860 -7.049 -20.896 1.00 22.69 218 GLN A O 1
ATOM 1779 N N . ALA A 1 220 ? 15.463 -8.248 -19.595 1.00 15.63 219 ALA A N 1
ATOM 1780 C CA . ALA A 1 220 ? 15.267 -7.154 -18.644 1.00 12.56 219 ALA A CA 1
ATOM 1781 C C . ALA A 1 220 ? 16.597 -6.649 -18.110 1.00 11.71 219 ALA A C 1
ATOM 1782 O O . ALA A 1 220 ? 16.860 -5.442 -18.107 1.00 15.03 219 ALA A O 1
ATOM 1784 N N . LEU A 1 221 ? 17.460 -7.562 -17.667 1.00 12.66 220 LEU A N 1
ATOM 1785 C CA . LEU A 1 221 ? 18.734 -7.125 -17.113 1.00 13.80 220 LEU A CA 1
ATOM 1786 C C . LEU A 1 221 ? 19.674 -6.645 -18.209 1.00 18.63 220 LEU A C 1
ATOM 1787 O O . LEU A 1 221 ? 20.508 -5.771 -17.960 1.00 13.86 220 LEU A O 1
ATOM 1792 N N . LYS A 1 222 ? 19.548 -7.183 -19.428 1.00 20.21 221 LYS A N 1
ATOM 1793 C CA . LYS A 1 222 ? 20.318 -6.637 -20.541 1.00 20.94 221 LYS A CA 1
ATOM 1794 C C . LYS A 1 222 ? 19.959 -5.177 -20.785 1.00 12.58 221 LYS A C 1
ATOM 1795 O O . LYS A 1 222 ? 20.837 -4.353 -21.062 1.00 18.47 221 LYS A O 1
ATOM 1801 N N . ILE A 1 223 ? 18.670 -4.840 -20.688 1.00 12.99 222 ILE A N 1
ATOM 1802 C CA . ILE A 1 223 ? 18.235 -3.463 -20.893 1.00 12.01 222 ILE A CA 1
ATOM 1803 C C . ILE A 1 223 ? 18.799 -2.551 -19.807 1.00 14.80 222 ILE A C 1
ATOM 1804 O O . ILE A 1 223 ? 19.284 -1.450 -20.096 1.00 11.56 222 ILE A O 1
ATOM 1809 N N . LEU A 1 224 ? 18.761 -2.990 -18.543 1.00 10.67 223 LEU A N 1
ATOM 1810 C CA . LEU A 1 224 ? 19.389 -2.199 -17.488 1.00 8.33 223 LEU A CA 1
ATOM 1811 C C . LEU A 1 224 ? 20.880 -2.016 -17.747 1.00 9.92 223 LEU A C 1
ATOM 1812 O O . LEU A 1 224 ? 21.430 -0.935 -17.510 1.00 13.43 223 LEU A O 1
ATOM 1817 N N . ASP A 1 225 ? 21.557 -3.067 -18.209 1.00 13.63 224 ASP A N 1
ATOM 1818 C CA . ASP A 1 225 ? 22.984 -2.931 -18.469 1.00 14.66 224 ASP A CA 1
ATOM 1819 C C . ASP A 1 225 ? 23.233 -1.935 -19.595 1.00 16.04 224 ASP A C 1
ATOM 1820 O O . ASP A 1 225 ? 24.140 -1.097 -19.502 1.00 16.90 224 ASP A O 1
ATOM 1825 N N . ASN A 1 226 ? 22.414 -1.998 -20.651 1.00 14.47 225 ASN A N 1
ATOM 1826 C CA . ASN A 1 226 ? 22.534 -1.068 -21.769 1.00 15.84 225 ASN A CA 1
ATOM 1827 C C . ASN A 1 226 ? 22.266 0.371 -21.336 1.00 18.60 225 ASN A C 1
ATOM 1828 O O . ASN A 1 226 ? 22.912 1.304 -21.838 1.00 15.70 225 ASN A O 1
ATOM 1833 N N . GLN A 1 227 ? 21.357 0.570 -20.377 1.00 13.47 226 GLN A N 1
ATOM 1834 C CA . GLN A 1 227 ? 21.084 1.898 -19.835 1.00 12.25 226 GLN A CA 1
ATOM 1835 C C . GLN A 1 227 ? 22.110 2.355 -18.815 1.00 12.47 226 GLN A C 1
ATOM 1836 O O . GLN A 1 227 ? 22.106 3.538 -18.456 1.00 14.01 226 GLN A O 1
ATOM 1842 N N . SER A 1 228 ? 22.972 1.460 -18.336 1.00 11.40 227 SER A N 1
ATOM 1843 C CA . SER A 1 228 ? 23.743 1.722 -17.123 1.00 9.08 227 SER A CA 1
ATOM 1844 C C . SER A 1 228 ? 24.908 2.708 -17.220 1.00 7.93 227 SER A C 1
ATOM 1845 O O . SER A 1 228 ? 25.364 3.171 -16.168 1.00 10.26 227 SER A O 1
ATOM 1848 N N . PRO A 1 229 ? 25.454 3.052 -18.400 1.00 10.46 228 PRO A N 1
ATOM 1849 C CA . PRO A 1 229 ? 26.558 4.028 -18.379 1.00 13.80 228 PRO A CA 1
ATOM 1850 C C . PRO A 1 229 ? 26.199 5.320 -17.659 1.00 12.78 228 PRO A C 1
ATOM 1851 O O . PRO A 1 229 ? 27.022 5.841 -16.898 1.00 16.87 228 PRO A O 1
ATOM 1855 N N . THR A 1 230 ? 24.981 5.841 -17.858 1.00 12.62 229 THR A N 1
ATOM 1856 C CA . THR A 1 230 ? 24.468 6.954 -17.063 1.00 13.80 229 THR A CA 1
ATOM 1857 C C . THR A 1 230 ? 23.150 6.603 -16.380 1.00 11.23 229 THR A C 1
ATOM 1858 O O . THR A 1 230 ? 22.398 7.506 -16.002 1.00 13.45 229 THR A O 1
ATOM 1862 N N . TYR A 1 231 ? 22.872 5.314 -16.209 1.00 6.86 230 TYR A N 1
ATOM 1863 C CA . TYR A 1 231 ? 21.592 4.813 -15.703 1.00 7.15 230 TYR A CA 1
ATOM 1864 C C . TYR A 1 231 ? 20.431 5.285 -16.591 1.00 16.55 230 TYR A C 1
ATOM 1865 O O . TYR A 1 231 ? 19.272 4.943 -16.328 1.00 13.78 230 TYR A O 1
ATOM 1882 N N . TRP B 1 2 ? 53.433 5.512 18.494 1.00 14.44 1 TRP B N 1
ATOM 1883 C CA . TRP B 1 2 ? 52.499 4.658 17.788 1.00 18.35 1 TRP B CA 1
ATOM 1884 C C . TRP B 1 2 ? 51.365 4.218 18.700 1.00 15.33 1 TRP B C 1
ATOM 1885 O O . TRP B 1 2 ? 51.542 4.026 19.908 1.00 16.70 1 TRP B O 1
ATOM 1896 N N . ARG B 1 3 ? 50.188 4.084 18.107 1.00 16.15 2 ARG B N 1
ATOM 1897 C CA . ARG B 1 3 ? 48.996 3.645 18.811 1.00 20.30 2 ARG B CA 1
ATOM 1898 C C . ARG B 1 3 ? 48.666 2.205 18.445 1.00 14.12 2 ARG B C 1
ATOM 1899 O O . ARG B 1 3 ? 48.911 1.752 17.323 1.00 12.67 2 ARG B O 1
ATOM 1907 N N . TYR B 1 4 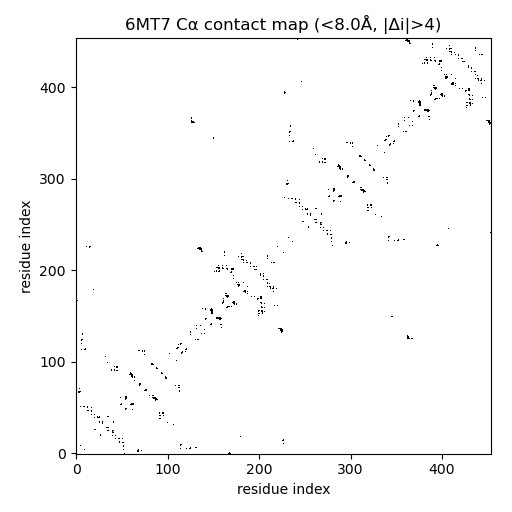? 48.119 1.481 19.414 1.00 14.68 3 TYR B N 1
ATOM 1908 C CA . TYR B 1 4 ? 47.791 0.080 19.230 1.00 13.35 3 TYR B CA 1
ATOM 1909 C C . TYR B 1 4 ? 46.362 -0.141 19.700 1.00 13.77 3 TYR B C 1
ATOM 1910 O O . TYR B 1 4 ? 45.894 0.568 20.594 1.00 14.86 3 TYR B O 1
ATOM 1919 N N . PRO B 1 5 ? 45.633 -1.102 19.104 1.00 11.74 4 PRO B N 1
ATOM 1920 C CA . PRO B 1 5 ? 46.006 -2.008 18.009 1.00 12.28 4 PRO B CA 1
ATOM 1921 C C . PRO B 1 5 ? 46.186 -1.298 16.661 1.00 9.61 4 PRO B C 1
ATOM 1922 O O . PRO B 1 5 ? 45.752 -0.155 16.513 1.00 12.71 4 PRO B O 1
ATOM 1926 N N . ARG B 1 6 ? 46.812 -1.964 15.696 1.00 9.95 5 ARG B N 1
ATOM 1927 C CA . ARG B 1 6 ? 46.937 -1.407 14.358 1.00 7.46 5 ARG B CA 1
ATOM 1928 C C . ARG B 1 6 ? 45.660 -1.668 13.572 1.00 7.35 5 ARG B C 1
ATOM 1929 O O . ARG B 1 6 ? 45.088 -2.763 13.633 1.00 8.53 5 ARG B O 1
ATOM 1937 N N . ASN B 1 7 ? 45.212 -0.658 12.835 1.00 7.35 6 ASN B N 1
ATOM 1938 C CA . ASN B 1 7 ? 43.956 -0.786 12.117 1.00 8.81 6 ASN B CA 1
ATOM 1939 C C . ASN B 1 7 ? 44.220 -1.262 10.686 1.00 7.25 6 ASN B C 1
ATOM 1940 O O . ASN B 1 7 ? 45.365 -1.443 10.263 1.00 6.99 6 ASN B O 1
ATOM 1945 N N . ALA B 1 8 ? 43.141 -1.478 9.921 1.00 6.95 7 ALA B N 1
ATOM 1946 C CA . ALA B 1 8 ? 43.295 -2.135 8.627 1.00 7.99 7 ALA B CA 1
ATOM 1947 C C . ALA B 1 8 ? 44.042 -1.271 7.620 1.00 7.93 7 ALA B C 1
ATOM 1948 O O . ALA B 1 8 ? 44.644 -1.805 6.681 1.00 8.20 7 ALA B O 1
ATOM 1950 N N . ASP B 1 9 ? 43.958 0.054 7.750 1.00 10.42 8 ASP B N 1
ATOM 1951 C CA . ASP B 1 9 ? 44.759 0.918 6.892 1.00 7.58 8 ASP B CA 1
ATOM 1952 C C . ASP B 1 9 ? 46.223 0.825 7.274 1.00 7.74 8 ASP B C 1
ATOM 1953 O O . ASP B 1 9 ? 47.102 0.779 6.406 1.00 8.10 8 ASP B O 1
ATOM 1958 N N . GLN B 1 10 ? 46.495 0.778 8.575 1.00 7.36 9 GLN B N 1
ATOM 1959 C CA . GLN B 1 10 ? 47.876 0.749 9.038 1.00 9.75 9 GLN B CA 1
ATOM 1960 C C . GLN B 1 10 ? 48.550 -0.568 8.703 1.00 9.40 9 GLN B C 1
ATOM 1961 O O . GLN B 1 10 ? 49.754 -0.581 8.428 1.00 7.02 9 GLN B O 1
ATOM 1967 N N . THR B 1 11 ? 47.807 -1.683 8.737 1.00 6.88 10 THR B N 1
ATOM 1968 C CA . THR B 1 11 ? 48.397 -2.957 8.340 1.00 6.80 10 THR B CA 1
ATOM 1969 C C . THR B 1 11 ? 48.582 -3.004 6.830 1.00 6.99 10 THR B C 1
ATOM 1970 O O . THR B 1 11 ? 49.649 -3.380 6.340 1.00 6.72 10 THR B O 1
ATOM 1974 N N . PHE B 1 12 ? 47.556 -2.594 6.073 1.00 8.06 11 PHE B N 1
ATOM 1975 C CA . PHE B 1 12 ? 47.676 -2.509 4.618 1.00 8.40 11 PHE B CA 1
ATOM 1976 C C . PHE B 1 12 ? 48.908 -1.702 4.208 1.00 8.40 11 PHE B C 1
ATOM 1977 O O . PHE B 1 12 ? 49.682 -2.113 3.334 1.00 6.76 11 PHE B O 1
ATOM 1985 N N . TRP B 1 13 ? 49.105 -0.539 4.833 1.00 6.84 12 TRP B N 1
ATOM 1986 C CA . TRP B 1 13 ? 50.237 0.298 4.456 1.00 7.95 12 TRP B CA 1
ATOM 1987 C C . TRP B 1 13 ? 51.554 -0.420 4.716 1.00 6.96 12 TRP B C 1
ATOM 1988 O O . TRP B 1 13 ? 52.481 -0.362 3.894 1.00 7.01 12 TRP B O 1
ATOM 1999 N N . ALA B 1 14 ? 51.644 -1.137 5.835 1.00 6.91 13 ALA B N 1
ATOM 2000 C CA . ALA B 1 14 ? 52.894 -1.835 6.138 1.00 6.90 13 ALA B CA 1
ATOM 2001 C C . ALA B 1 14 ? 53.182 -2.930 5.113 1.00 6.83 13 ALA B C 1
ATOM 2002 O O . ALA B 1 14 ? 54.304 -3.035 4.606 1.00 6.87 13 ALA B O 1
ATOM 2004 N N . PHE B 1 15 ? 52.177 -3.751 4.787 1.00 7.69 14 PHE B N 1
ATOM 2005 C CA . PHE B 1 15 ? 52.382 -4.806 3.797 1.00 7.38 14 PHE B CA 1
ATOM 2006 C C . PHE B 1 15 ? 52.815 -4.224 2.461 1.00 8.66 14 PHE B C 1
ATOM 2007 O O . PHE B 1 15 ? 53.806 -4.667 1.865 1.00 6.85 14 PHE B O 1
ATOM 2015 N N . ARG B 1 16 ? 52.071 -3.229 1.969 1.00 8.46 15 ARG B N 1
ATOM 2016 C CA . ARG B 1 16 ? 52.313 -2.696 0.631 1.00 7.19 15 ARG B CA 1
ATOM 2017 C C . ARG B 1 16 ? 53.647 -1.961 0.540 1.00 7.07 15 ARG B C 1
ATOM 2018 O O . ARG B 1 16 ? 54.357 -2.071 -0.468 1.00 7.17 15 ARG B O 1
ATOM 2026 N N . THR B 1 17 ? 53.980 -1.167 1.559 1.00 7.10 16 THR B N 1
ATOM 2027 C CA . THR B 1 17 ? 55.247 -0.446 1.558 1.00 9.78 16 THR B CA 1
ATOM 2028 C C . THR B 1 17 ? 56.421 -1.414 1.543 1.00 7.24 16 THR B C 1
ATOM 2029 O O . THR B 1 17 ? 57.385 -1.234 0.782 1.00 7.37 16 THR B O 1
ATOM 2033 N N . CYS B 1 18 ? 56.344 -2.470 2.349 1.00 7.09 17 CYS B N 1
ATOM 2034 C CA . CYS B 1 18 ? 57.423 -3.445 2.349 1.00 7.07 17 CYS B CA 1
ATOM 2035 C C . CYS B 1 18 ? 57.465 -4.235 1.042 1.00 7.10 17 CYS B C 1
ATOM 2036 O O . CYS B 1 18 ? 58.546 -4.610 0.589 1.00 7.60 17 CYS B O 1
ATOM 2039 N N . GLN B 1 19 ? 56.314 -4.481 0.414 1.00 9.16 18 GLN B N 1
ATOM 2040 C CA . GLN B 1 19 ? 56.335 -5.140 -0.891 1.00 8.16 18 GLN B CA 1
ATOM 2041 C C . GLN B 1 19 ? 56.988 -4.258 -1.946 1.00 11.35 18 GLN B C 1
ATOM 2042 O O . GLN B 1 19 ? 57.783 -4.745 -2.756 1.00 12.22 18 GLN B O 1
ATOM 2048 N N . ARG B 1 20 ? 56.697 -2.954 -1.932 1.00 9.74 19 ARG B N 1
ATOM 2049 C CA . ARG B 1 20 ? 57.350 -2.052 -2.879 1.00 9.60 19 ARG B CA 1
ATOM 2050 C C . ARG B 1 20 ? 58.857 -1.982 -2.644 1.00 14.49 19 ARG B C 1
ATOM 2051 O O . ARG B 1 20 ? 59.639 -1.881 -3.596 1.00 11.52 19 ARG B O 1
ATOM 2059 N N . GLN B 1 21 ? 59.286 -2.027 -1.387 1.00 10.37 20 GLN B N 1
ATOM 2060 C CA . GLN B 1 21 ? 60.711 -1.975 -1.110 1.00 11.18 20 GLN B CA 1
ATOM 2061 C C . GLN B 1 21 ? 61.438 -3.242 -1.522 1.00 13.26 20 GLN B C 1
ATOM 2062 O O . GLN B 1 21 ? 62.671 -3.237 -1.560 1.00 16.47 20 GLN B O 1
ATOM 2068 N N . SER B 1 22 ? 60.710 -4.307 -1.867 1.00 10.93 21 SER B N 1
ATOM 2069 C CA . SER B 1 22 ? 61.301 -5.562 -2.312 1.00 12.24 21 SER B CA 1
ATOM 2070 C C . SER B 1 22 ? 60.641 -6.048 -3.597 1.00 13.12 21 SER B C 1
ATOM 2071 O O . SER B 1 22 ? 60.501 -7.248 -3.807 1.00 13.42 21 SER B O 1
ATOM 2074 N N . GLU B 1 23 ? 60.226 -5.132 -4.465 1.00 17.09 22 GLU B N 1
ATOM 2075 C CA . GLU B 1 23 ? 59.361 -5.512 -5.583 1.00 11.44 22 GLU B CA 1
ATOM 2076 C C . GLU B 1 23 ? 60.047 -6.411 -6.610 1.00 16.52 22 GLU B C 1
ATOM 2077 O O . GLU B 1 23 ? 59.354 -7.063 -7.402 1.00 16.24 22 GLU B O 1
ATOM 2083 N N . GLY B 1 24 ? 61.373 -6.461 -6.638 1.00 12.64 23 GLY B N 1
ATOM 2084 C CA . GLY B 1 24 ? 62.029 -7.377 -7.552 1.00 13.01 23 GLY B CA 1
ATOM 2085 C C . GLY B 1 24 ? 62.275 -8.764 -6.998 1.00 16.77 23 GLY B C 1
ATOM 2086 O O . GLY B 1 24 ? 62.946 -9.575 -7.649 1.00 14.92 23 GLY B O 1
ATOM 2087 N N . ALA B 1 25 ? 61.758 -9.061 -5.807 1.00 11.83 24 ALA B N 1
ATOM 2088 C CA . ALA B 1 25 ? 62.036 -10.338 -5.164 1.00 10.81 24 ALA B CA 1
ATOM 2089 C C . ALA B 1 25 ? 61.402 -11.484 -5.933 1.00 9.54 24 ALA B C 1
ATOM 2090 O O . ALA B 1 25 ? 60.249 -11.398 -6.363 1.00 9.37 24 ALA B O 1
ATOM 2092 N N . LYS B 1 26 ? 62.160 -12.578 -6.077 1.00 12.69 25 LYS B N 1
ATOM 2093 C CA . LYS B 1 26 ? 61.618 -13.762 -6.732 1.00 9.24 25 LYS B CA 1
ATOM 2094 C C . LYS B 1 26 ? 60.359 -14.265 -6.036 1.00 8.74 25 LYS B C 1
ATOM 2095 O O . LYS B 1 26 ? 59.429 -14.741 -6.696 1.00 10.99 25 LYS B O 1
ATOM 2101 N N . SER B 1 27 ? 60.297 -14.154 -4.710 1.00 7.99 26 SER B N 1
ATOM 2102 C CA . SER B 1 27 ? 59.202 -14.740 -3.953 1.00 7.89 26 SER B CA 1
ATOM 2103 C C . SER B 1 27 ? 58.018 -13.795 -3.770 1.00 7.74 26 SER B C 1
ATOM 2104 O O . SER B 1 27 ? 57.081 -14.140 -3.038 1.00 7.65 26 SER B O 1
ATOM 2107 N N . LEU B 1 28 ? 58.015 -12.637 -4.442 1.00 7.75 27 LEU B N 1
ATOM 2108 C CA . LEU B 1 28 ? 56.916 -11.683 -4.279 1.00 7.63 27 LEU B CA 1
ATOM 2109 C C . LEU B 1 28 ? 55.554 -12.353 -4.449 1.00 7.65 27 LEU B C 1
ATOM 2110 O O . LEU B 1 28 ? 54.645 -12.156 -3.633 1.00 7.50 27 LEU B O 1
ATOM 2115 N N . ARG B 1 29 ? 55.392 -13.162 -5.509 1.00 7.87 28 ARG B N 1
ATOM 2116 C CA . ARG B 1 29 ? 54.100 -13.802 -5.742 1.00 10.77 28 ARG B CA 1
ATOM 2117 C C . ARG B 1 29 ? 53.697 -14.672 -4.565 1.00 10.08 28 ARG B C 1
ATOM 2118 O O . ARG B 1 29 ? 52.509 -14.779 -4.244 1.00 7.81 28 ARG B O 1
ATOM 2126 N N . GLU B 1 30 ? 54.669 -15.323 -3.924 1.00 7.86 29 GLU B N 1
ATOM 2127 C CA . GLU B 1 30 ? 54.338 -16.185 -2.794 1.00 7.83 29 GLU B CA 1
ATOM 2128 C C . GLU B 1 30 ? 53.838 -15.373 -1.611 1.00 7.60 29 GLU B C 1
ATOM 2129 O O . GLU B 1 30 ? 52.934 -15.808 -0.889 1.00 7.60 29 GLU B O 1
ATOM 2135 N N . TRP B 1 31 ? 54.418 -14.197 -1.381 1.00 7.44 30 TRP B N 1
ATOM 2136 C CA . TRP B 1 31 ? 53.917 -13.375 -0.286 1.00 7.25 30 TRP B CA 1
ATOM 2137 C C . TRP B 1 31 ? 52.452 -13.019 -0.502 1.00 7.23 30 TRP B C 1
ATOM 2138 O O . TRP B 1 31 ? 51.684 -12.957 0.462 1.00 7.31 30 TRP B O 1
ATOM 2149 N N . TYR B 1 32 ? 52.042 -12.816 -1.760 1.00 7.76 31 TYR B N 1
ATOM 2150 C CA . TYR B 1 32 ? 50.652 -12.464 -2.050 1.00 9.20 31 TYR B CA 1
ATOM 2151 C C . TYR B 1 32 ? 49.686 -13.552 -1.606 1.00 11.47 31 TYR B C 1
ATOM 2152 O O . TYR B 1 32 ? 48.525 -13.258 -1.289 1.00 8.03 31 TYR B O 1
ATOM 2161 N N . ARG B 1 33 ? 50.125 -14.811 -1.608 1.00 7.54 32 ARG B N 1
ATOM 2162 C CA . ARG B 1 33 ? 49.309 -15.920 -1.130 1.00 9.04 32 ARG B CA 1
ATOM 2163 C C . ARG B 1 33 ? 49.709 -16.347 0.279 1.00 7.65 32 ARG B C 1
ATOM 2164 O O . ARG B 1 33 ? 49.509 -17.504 0.658 1.00 7.99 32 ARG B O 1
ATOM 2172 N N . TRP B 1 34 ? 50.274 -15.419 1.060 1.00 7.45 33 TRP B N 1
ATOM 2173 C CA . TRP B 1 34 ? 50.561 -15.635 2.483 1.00 8.84 33 TRP B CA 1
ATOM 2174 C C . TRP B 1 34 ? 51.500 -16.816 2.684 1.00 9.67 33 TRP B C 1
ATOM 2175 O O . TRP B 1 34 ? 51.363 -17.604 3.624 1.00 8.19 33 TRP B O 1
ATOM 2186 N N . ASN B 1 35 ? 52.476 -16.933 1.785 1.00 7.59 34 ASN B N 1
ATOM 2187 C CA . ASN B 1 35 ? 53.525 -17.936 1.884 1.00 7.72 34 ASN B CA 1
ATOM 2188 C C . ASN B 1 35 ? 54.854 -17.204 1.970 1.00 7.56 34 ASN B C 1
ATOM 2189 O O . ASN B 1 35 ? 55.108 -16.298 1.175 1.00 7.48 34 ASN B O 1
ATOM 2194 N N . LEU B 1 36 ? 55.686 -17.569 2.950 1.00 7.54 35 LEU B N 1
ATOM 2195 C CA . LEU B 1 36 ? 56.940 -16.858 3.221 1.00 7.40 35 LEU B CA 1
ATOM 2196 C C . LEU B 1 36 ? 58.118 -17.814 3.065 1.00 7.51 35 LEU B C 1
ATOM 2197 O O . LEU B 1 36 ? 58.540 -18.455 4.041 1.00 7.54 35 LEU B O 1
ATOM 2202 N N . PRO B 1 37 ? 58.680 -17.940 1.863 1.00 7.60 36 PRO B N 1
ATOM 2203 C CA . PRO B 1 37 ? 59.765 -18.904 1.641 1.00 7.74 36 PRO B CA 1
ATOM 2204 C C . PRO B 1 37 ? 61.046 -18.532 2.371 1.00 7.92 36 PRO B C 1
ATOM 2205 O O . PRO B 1 37 ? 61.271 -17.390 2.771 1.00 7.43 36 PRO B O 1
ATOM 2209 N N . ASN B 1 38 ? 61.915 -19.535 2.507 1.00 7.73 37 ASN B N 1
ATOM 2210 C CA . ASN B 1 38 ? 63.162 -19.390 3.257 1.00 7.63 37 ASN B CA 1
ATOM 2211 C C . ASN B 1 38 ? 64.264 -18.860 2.335 1.00 12.68 37 ASN B C 1
ATOM 2212 O O . ASN B 1 38 ? 65.190 -19.574 1.936 1.00 9.16 37 ASN B O 1
ATOM 2217 N N . ASP B 1 39 ? 64.155 -17.574 1.994 1.00 8.52 38 ASP B N 1
ATOM 2218 C CA . ASP B 1 39 ? 65.194 -16.920 1.203 1.00 10.43 38 ASP B CA 1
ATOM 2219 C C . ASP B 1 39 ? 65.430 -15.507 1.726 1.00 8.15 38 ASP B C 1
ATOM 2220 O O . ASP B 1 39 ? 64.623 -14.954 2.474 1.00 7.25 38 ASP B O 1
ATOM 2225 N N . GLU B 1 40 ? 66.563 -14.920 1.322 1.00 7.98 39 GLU B N 1
ATOM 2226 C CA . GLU B 1 40 ? 66.992 -13.658 1.926 1.00 7.29 39 GLU B CA 1
ATOM 2227 C C . GLU B 1 40 ? 65.962 -12.549 1.715 1.00 7.25 39 GLU B C 1
ATOM 2228 O O . GLU B 1 40 ? 65.641 -11.798 2.645 1.00 7.14 39 GLU B O 1
ATOM 2234 N N . ASP B 1 41 ? 65.427 -12.426 0.496 1.00 7.37 40 ASP B N 1
ATOM 2235 C CA . ASP B 1 41 ? 64.460 -11.359 0.247 1.00 7.34 40 ASP B CA 1
ATOM 2236 C C . ASP B 1 41 ? 63.256 -11.494 1.170 1.00 7.20 40 ASP B C 1
ATOM 2237 O O . ASP B 1 41 ? 62.748 -10.495 1.691 1.00 7.12 40 ASP B O 1
ATOM 2242 N N . THR B 1 42 ? 62.782 -12.725 1.378 1.00 8.12 41 THR B N 1
ATOM 2243 C CA . THR B 1 42 ? 61.644 -12.923 2.268 1.00 7.10 41 THR B CA 1
ATOM 2244 C C . THR B 1 42 ? 62.010 -12.613 3.715 1.00 6.99 41 THR B C 1
ATOM 2245 O O . THR B 1 42 ? 61.209 -12.021 4.445 1.00 6.92 41 THR B O 1
ATOM 2249 N N . HIS B 1 43 ? 63.209 -13.016 4.156 1.00 7.00 42 HIS B N 1
ATOM 2250 C CA . HIS B 1 43 ? 63.642 -12.675 5.508 1.00 6.92 42 HIS B CA 1
ATOM 2251 C C . HIS B 1 43 ? 63.544 -11.179 5.741 1.00 6.88 42 HIS B C 1
ATOM 2252 O O . HIS B 1 43 ? 63.029 -10.728 6.768 1.00 6.83 42 HIS B O 1
ATOM 2259 N N . CYS B 1 44 ? 64.068 -10.389 4.808 1.00 6.94 43 CYS B N 1
ATOM 2260 C CA . CYS B 1 44 ? 64.094 -8.954 5.055 1.00 8.47 43 CYS B CA 1
ATOM 2261 C C . CYS B 1 44 ? 62.730 -8.321 4.831 1.00 7.04 43 CYS B C 1
ATOM 2262 O O . CYS B 1 44 ? 62.417 -7.305 5.463 1.00 7.01 43 CYS B O 1
ATOM 2265 N N . TYR B 1 45 ? 61.908 -8.918 3.966 1.00 6.93 44 TYR B N 1
ATOM 2266 C CA . TYR B 1 45 ? 60.521 -8.481 3.834 1.00 6.90 44 TYR B CA 1
ATOM 2267 C C . TYR B 1 45 ? 59.761 -8.685 5.140 1.00 8.25 44 TYR B C 1
ATOM 2268 O O . TYR B 1 45 ? 58.997 -7.809 5.576 1.00 6.80 44 TYR B O 1
ATOM 2277 N N . VAL B 1 46 ? 59.989 -9.828 5.793 1.00 6.81 45 VAL B N 1
ATOM 2278 C CA . VAL B 1 46 ? 59.344 -10.110 7.067 1.00 6.78 45 VAL B CA 1
ATOM 2279 C C . VAL B 1 46 ? 59.808 -9.113 8.121 1.00 6.78 45 VAL B C 1
ATOM 2280 O O . VAL B 1 46 ? 58.996 -8.537 8.857 1.00 6.78 45 VAL B O 1
ATOM 2284 N N . LYS B 1 47 ? 61.120 -8.875 8.197 1.00 6.80 46 LYS B N 1
ATOM 2285 C CA . LYS B 1 47 ? 61.608 -7.871 9.140 1.00 6.83 46 LYS B CA 1
ATOM 2286 C C . LYS B 1 47 ? 60.965 -6.517 8.867 1.00 6.88 46 LYS B C 1
ATOM 2287 O O . LYS B 1 47 ? 60.512 -5.826 9.789 1.00 6.92 46 LYS B O 1
ATOM 2293 N N . CYS B 1 48 ? 60.912 -6.132 7.596 1.00 6.91 47 CYS B N 1
ATOM 2294 C CA . CYS B 1 48 ? 60.309 -4.859 7.212 1.00 6.96 47 CYS B CA 1
ATOM 2295 C C . CYS B 1 48 ? 58.881 -4.748 7.726 1.00 6.91 47 CYS B C 1
ATOM 2296 O O . CYS B 1 48 ? 58.480 -3.708 8.267 1.00 7.58 47 CYS B O 1
ATOM 2299 N N . VAL B 1 49 ? 58.091 -5.814 7.565 1.00 6.83 48 VAL B N 1
ATOM 2300 C CA . VAL B 1 49 ? 56.681 -5.729 7.952 1.00 6.81 48 VAL B CA 1
ATOM 2301 C C . VAL B 1 49 ? 56.537 -5.624 9.468 1.00 6.85 48 VAL B C 1
ATOM 2302 O O . VAL B 1 49 ? 55.748 -4.817 9.967 1.00 6.89 48 VAL B O 1
ATOM 2306 N N . TRP B 1 50 ? 57.277 -6.435 10.227 1.00 6.85 49 TRP B N 1
ATOM 2307 C CA . TRP B 1 50 ? 57.225 -6.286 11.683 1.00 6.93 49 TRP B CA 1
ATOM 2308 C C . TRP B 1 50 ? 57.542 -4.849 12.086 1.00 7.03 49 TRP B C 1
ATOM 2309 O O . TRP B 1 50 ? 56.874 -4.265 12.949 1.00 7.12 49 TRP B O 1
ATOM 2320 N N . LEU B 1 51 ? 58.574 -4.271 11.467 1.00 7.05 50 LEU B N 1
ATOM 2321 C CA . LEU B 1 51 ? 58.972 -2.902 11.777 1.00 7.19 50 LEU B CA 1
ATOM 2322 C C . LEU B 1 51 ? 57.876 -1.912 11.403 1.00 7.24 50 LEU B C 1
ATOM 2323 O O . LEU B 1 51 ? 57.494 -1.052 12.206 1.00 7.38 50 LEU B O 1
ATOM 2328 N N . HIS B 1 52 ? 57.362 -2.019 10.176 1.00 7.64 51 HIS B N 1
ATOM 2329 C CA . HIS B 1 52 ? 56.400 -1.039 9.685 1.00 7.20 51 HIS B CA 1
ATOM 2330 C C . HIS B 1 52 ? 55.022 -1.198 10.311 1.00 7.17 51 HIS B C 1
ATOM 2331 O O . HIS B 1 52 ? 54.198 -0.282 10.183 1.00 7.66 51 HIS B O 1
ATOM 2338 N N . LEU B 1 53 ? 54.752 -2.329 10.973 1.00 7.10 52 LEU B N 1
ATOM 2339 C CA . LEU B 1 53 ? 53.565 -2.478 11.804 1.00 7.13 52 LEU B CA 1
ATOM 2340 C C . LEU B 1 53 ? 53.726 -1.837 13.175 1.00 8.78 52 LEU B C 1
ATOM 2341 O O . LEU B 1 53 ? 52.736 -1.714 13.900 1.00 9.81 52 LEU B O 1
ATOM 2346 N N . GLY B 1 54 ? 54.932 -1.418 13.541 1.00 7.39 53 GLY B N 1
ATOM 2347 C CA . GLY B 1 54 ? 55.162 -0.889 14.873 1.00 9.59 53 GLY B CA 1
ATOM 2348 C C . GLY B 1 54 ? 55.474 -1.939 15.907 1.00 10.28 53 GLY B C 1
ATOM 2349 O O . GLY B 1 54 ? 55.338 -1.674 17.111 1.00 9.84 53 GLY B O 1
ATOM 2350 N N . LEU B 1 55 ? 55.918 -3.118 15.478 1.00 7.45 54 LEU B N 1
ATOM 2351 C CA . LEU B 1 55 ? 56.005 -4.275 16.357 1.00 11.22 54 LEU B CA 1
ATOM 2352 C C . LEU B 1 55 ? 57.440 -4.751 16.544 1.00 8.27 54 LEU B C 1
ATOM 2353 O O . LEU B 1 55 ? 57.668 -5.808 17.155 1.00 9.80 54 LEU B O 1
ATOM 2358 N N . TYR B 1 56 ? 58.414 -3.983 16.076 1.00 7.45 55 TYR B N 1
ATOM 2359 C CA . TYR B 1 56 ? 59.821 -4.308 16.270 1.00 9.65 55 TYR B CA 1
ATOM 2360 C C . TYR B 1 56 ? 60.476 -3.162 17.024 1.00 11.77 55 TYR B C 1
ATOM 2361 O O . TYR B 1 56 ? 60.426 -2.011 16.577 1.00 16.80 55 TYR B O 1
ATOM 2370 N N . ASN B 1 57 ? 61.083 -3.474 18.164 1.00 11.77 56 ASN B N 1
ATOM 2371 C CA . ASN B 1 57 ? 61.765 -2.476 18.983 1.00 13.57 56 ASN B CA 1
ATOM 2372 C C . ASN B 1 57 ? 63.219 -2.393 18.519 1.00 11.88 56 ASN B C 1
ATOM 2373 O O . ASN B 1 57 ? 64.006 -3.316 18.747 1.00 12.29 56 ASN B O 1
ATOM 2378 N N . GLU B 1 58 ? 63.565 -1.295 17.836 1.00 19.70 57 GLU B N 1
ATOM 2379 C CA . GLU B 1 58 ? 64.900 -1.162 17.262 1.00 16.38 57 GLU B CA 1
ATOM 2380 C C . GLU B 1 58 ? 65.968 -0.955 18.325 1.00 17.15 57 GLU B C 1
ATOM 2381 O O . GLU B 1 58 ? 67.141 -1.258 18.076 1.00 21.48 57 GLU B O 1
ATOM 2387 N N . GLN B 1 59 ? 65.587 -0.462 19.504 1.00 15.99 58 GLN B N 1
ATOM 2388 C CA . GLN B 1 59 ? 66.571 -0.224 20.555 1.00 25.47 58 GLN B CA 1
ATOM 2389 C C . GLN B 1 59 ? 67.006 -1.524 21.227 1.00 24.72 58 GLN B C 1
ATOM 2390 O O . GLN B 1 59 ? 68.195 -1.709 21.512 1.00 24.05 58 GLN B O 1
ATOM 2396 N N . ASN B 1 60 ? 66.079 -2.445 21.485 1.00 20.33 59 ASN B N 1
ATOM 2397 C CA . ASN B 1 60 ? 66.467 -3.706 22.107 1.00 15.65 59 ASN B CA 1
ATOM 2398 C C . ASN B 1 60 ? 66.468 -4.873 21.124 1.00 16.34 59 ASN B C 1
ATOM 2399 O O . ASN B 1 60 ? 66.715 -6.014 21.534 1.00 15.72 59 ASN B O 1
ATOM 2404 N N . LYS B 1 61 ? 66.243 -4.596 19.829 1.00 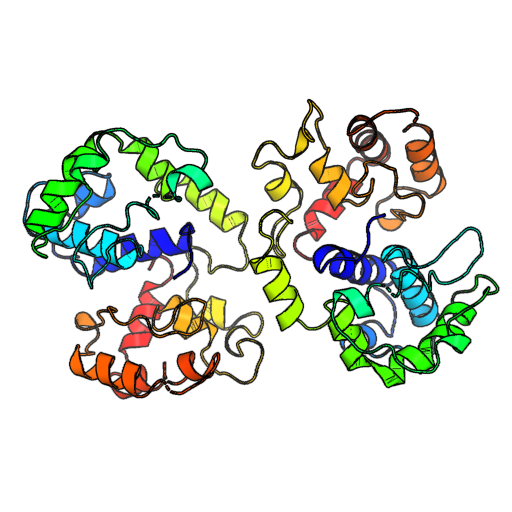13.93 60 LYS B N 1
ATOM 2405 C CA . LYS B 1 61 ? 66.298 -5.582 18.741 1.00 14.53 60 LYS B CA 1
ATOM 2406 C C . LYS B 1 61 ? 65.359 -6.761 18.983 1.00 13.45 60 LYS B C 1
ATOM 2407 O O . LYS B 1 61 ? 65.669 -7.907 18.647 1.00 13.68 60 LYS B O 1
ATOM 2413 N N . SER B 1 62 ? 64.178 -6.471 19.526 1.00 13.10 61 SER B N 1
ATOM 2414 C CA . SER B 1 62 ? 63.221 -7.501 19.901 1.00 11.03 61 SER B CA 1
ATOM 2415 C C . SER B 1 62 ? 61.846 -7.145 19.359 1.00 10.37 61 SER B C 1
ATOM 2416 O O . SER B 1 62 ? 61.514 -5.971 19.166 1.00 12.11 61 SER B O 1
ATOM 2419 N N . LEU B 1 63 ? 61.041 -8.175 19.143 1.00 7.57 62 LEU B N 1
ATOM 2420 C CA . LEU B 1 63 ? 59.640 -7.956 18.829 1.00 9.35 62 LEU B CA 1
ATOM 2421 C C . LEU B 1 63 ? 58.913 -7.388 20.043 1.00 13.35 62 LEU B C 1
ATOM 2422 O O . LEU B 1 63 ? 59.211 -7.734 21.195 1.00 13.21 62 LEU B O 1
ATOM 2427 N N . ARG B 1 64 ? 57.963 -6.490 19.785 1.00 13.84 63 ARG B N 1
ATOM 2428 C CA . ARG B 1 64 ? 57.110 -5.943 20.840 1.00 9.16 63 ARG B CA 1
ATOM 2429 C C . ARG B 1 64 ? 56.011 -6.961 21.122 1.00 12.19 63 ARG B C 1
ATOM 2430 O O . ARG B 1 64 ? 54.872 -6.857 20.656 1.00 10.84 63 ARG B O 1
ATOM 2438 N N . VAL B 1 65 ? 56.366 -7.972 21.920 1.00 12.58 64 VAL B N 1
ATOM 2439 C CA . VAL B 1 65 ? 55.432 -9.057 22.194 1.00 9.11 64 VAL B CA 1
ATOM 2440 C C . VAL B 1 65 ? 54.202 -8.541 22.929 1.00 8.51 64 VAL B C 1
ATOM 2441 O O . VAL B 1 65 ? 53.091 -9.040 22.717 1.00 11.54 64 VAL B O 1
ATOM 2445 N N . ASP B 1 66 ? 54.359 -7.502 23.762 1.00 10.23 65 ASP B N 1
ATOM 2446 C CA . ASP B 1 66 ? 53.197 -6.944 24.446 1.00 14.90 65 ASP B CA 1
ATOM 2447 C C . ASP B 1 66 ? 52.180 -6.412 23.443 1.00 11.38 65 ASP B C 1
ATOM 2448 O O . ASP B 1 66 ? 50.968 -6.643 23.581 1.00 10.00 65 ASP B O 1
ATOM 2453 N N . ARG B 1 67 ? 52.657 -5.716 22.415 1.00 8.52 66 ARG B N 1
ATOM 2454 C CA . ARG B 1 67 ? 51.753 -5.128 21.430 1.00 8.37 66 ARG B CA 1
ATOM 2455 C C . ARG B 1 67 ? 51.186 -6.174 20.476 1.00 8.19 66 ARG B C 1
ATOM 2456 O O . ARG B 1 67 ? 50.079 -5.995 19.955 1.00 9.79 66 ARG B O 1
ATOM 2464 N N . ILE B 1 68 ? 51.923 -7.257 20.231 1.00 9.75 67 ILE B N 1
ATOM 2465 C CA . ILE B 1 68 ? 51.401 -8.362 19.428 1.00 7.99 67 ILE B CA 1
ATOM 2466 C C . ILE B 1 68 ? 50.238 -9.035 20.149 1.00 9.25 67 ILE B C 1
ATOM 2467 O O . ILE B 1 68 ? 49.184 -9.312 19.559 1.00 10.47 67 ILE B O 1
ATOM 2485 N N . GLU B 1 70 ? 48.408 -7.673 22.349 1.00 9.29 69 GLU B N 1
ATOM 2486 C CA . GLU B 1 70 ? 47.339 -6.683 22.333 1.00 10.62 69 GLU B CA 1
ATOM 2487 C C . GLU B 1 70 ? 46.541 -6.741 21.031 1.00 13.47 69 GLU B C 1
ATOM 2488 O O . GLU B 1 70 ? 45.312 -6.562 21.033 1.00 11.60 69 GLU B O 1
ATOM 2494 N N . GLN B 1 71 ? 47.219 -6.987 19.902 1.00 8.29 70 GLN B N 1
ATOM 2495 C CA . GLN B 1 71 ? 46.499 -7.114 18.632 1.00 8.09 70 GLN B CA 1
ATOM 2496 C C . GLN B 1 71 ? 45.550 -8.308 18.659 1.00 9.86 70 GLN B C 1
ATOM 2497 O O . GLN B 1 71 ? 44.406 -8.211 18.202 1.00 9.67 70 GLN B O 1
ATOM 2503 N N . PHE B 1 72 ? 46.012 -9.451 19.176 1.00 9.70 71 PHE B N 1
ATOM 2504 C CA . PHE B 1 72 ? 45.130 -10.613 19.291 1.00 9.06 71 PHE B CA 1
ATOM 2505 C C . PHE B 1 72 ? 43.932 -10.300 20.177 1.00 8.77 71 PHE B C 1
ATOM 2506 O O . PHE B 1 72 ? 42.784 -10.565 19.805 1.00 12.10 71 PHE B O 1
ATOM 2514 N N . ASN B 1 73 ? 44.185 -9.708 21.344 1.00 11.13 72 ASN B N 1
ATOM 2515 C CA . ASN B 1 73 ? 43.095 -9.433 22.279 1.00 13.87 72 ASN B CA 1
ATOM 2516 C C . ASN B 1 73 ? 42.110 -8.424 21.702 1.00 15.71 72 ASN B C 1
ATOM 2517 O O . ASN B 1 73 ? 40.890 -8.628 21.778 1.00 17.75 72 ASN B O 1
ATOM 2522 N N . SER B 1 74 ? 42.606 -7.332 21.108 1.00 11.49 73 SER B N 1
ATOM 2523 C CA . SER B 1 74 ? 41.682 -6.367 20.519 1.00 13.98 73 SER B CA 1
ATOM 2524 C C . SER B 1 74 ? 40.816 -6.989 19.431 1.00 13.75 73 SER B C 1
ATOM 2525 O O . SER B 1 74 ? 39.664 -6.587 19.260 1.00 16.52 73 SER B O 1
ATOM 2528 N N . ARG B 1 75 ? 41.337 -7.969 18.699 1.00 12.22 74 ARG B N 1
ATOM 2529 C CA . ARG B 1 75 ? 40.592 -8.616 17.630 1.00 9.52 74 ARG B CA 1
ATOM 2530 C C . ARG B 1 75 ? 39.843 -9.859 18.102 1.00 11.37 74 ARG B C 1
ATOM 2531 O O . ARG B 1 75 ? 39.225 -10.544 17.276 1.00 11.78 74 ARG B O 1
ATOM 2539 N N . SER B 1 76 ? 39.868 -10.131 19.409 1.00 11.00 75 SER B N 1
ATOM 2540 C CA . SER B 1 76 ? 39.231 -11.296 20.034 1.00 11.86 75 SER B CA 1
ATOM 2541 C C . SER B 1 76 ? 39.667 -12.612 19.391 1.00 15.01 75 SER B C 1
ATOM 2542 O O . SER B 1 76 ? 38.867 -13.528 19.190 1.00 15.02 75 SER B O 1
ATOM 2545 N N . VAL B 1 77 ? 40.958 -12.716 19.098 1.00 10.23 76 VAL B N 1
ATOM 2546 C CA . VAL B 1 77 ? 41.565 -13.936 18.572 1.00 9.45 76 VAL B CA 1
ATOM 2547 C C . VAL B 1 77 ? 42.393 -14.583 19.678 1.00 13.02 76 VAL B C 1
ATOM 2548 O O . VAL B 1 77 ? 43.152 -13.898 20.374 1.00 9.32 76 VAL B O 1
ATOM 2552 N N . ALA B 1 78 ? 42.241 -15.897 19.853 1.00 15.06 77 ALA B N 1
ATOM 2553 C CA . ALA B 1 78 ? 43.007 -16.598 20.882 1.00 17.10 77 ALA B CA 1
ATOM 2554 C C . ALA B 1 78 ? 44.512 -16.450 20.665 1.00 16.01 77 ALA B C 1
ATOM 2555 O O . ALA B 1 78 ? 45.001 -16.431 19.530 1.00 13.24 77 ALA B O 1
ATOM 2557 N N . ILE B 1 79 ? 45.256 -16.339 21.764 1.00 15.97 78 ILE B N 1
ATOM 2558 C CA . ILE B 1 79 ? 46.717 -16.247 21.701 1.00 13.62 78 ILE B CA 1
ATOM 2559 C C . ILE B 1 79 ? 47.288 -17.623 21.387 1.00 12.84 78 ILE B C 1
ATOM 2560 O O . ILE B 1 79 ? 47.016 -18.578 22.124 1.00 12.80 78 ILE B O 1
ATOM 2565 N N . PRO B 1 80 ? 48.077 -17.777 20.327 1.00 16.25 79 PRO B N 1
ATOM 2566 C CA . PRO B 1 80 ? 48.611 -19.100 19.987 1.00 20.93 79 PRO B CA 1
ATOM 2567 C C . PRO B 1 80 ? 49.779 -19.488 20.885 1.00 20.49 79 PRO B C 1
ATOM 2568 O O . PRO B 1 80 ? 50.367 -18.666 21.589 1.00 13.22 79 PRO B O 1
ATOM 2572 N N . GLY B 1 81 ? 50.106 -20.775 20.846 1.00 24.40 80 GLY B N 1
ATOM 2573 C CA . GLY B 1 81 ? 51.299 -21.262 21.505 1.00 15.39 80 GLY B CA 1
ATOM 2574 C C . GLY B 1 81 ? 52.559 -20.817 20.789 1.00 13.49 80 GLY B C 1
ATOM 2575 O O . GLY B 1 81 ? 52.535 -20.219 19.710 1.00 16.56 80 GLY B O 1
ATOM 2576 N N . GLY B 1 82 ? 53.696 -21.117 21.409 1.00 11.67 81 GLY B N 1
ATOM 2577 C CA . GLY B 1 82 ? 54.963 -20.807 20.783 1.00 13.36 81 GLY B CA 1
ATOM 2578 C C . GLY B 1 82 ? 55.415 -19.372 20.895 1.00 15.85 81 GLY B C 1
ATOM 2579 O O . GLY B 1 82 ? 56.271 -18.953 20.114 1.00 14.05 81 GLY B O 1
ATOM 2580 N N . ILE B 1 83 ? 54.873 -18.597 21.842 1.00 12.27 82 ILE B N 1
ATOM 2581 C CA . ILE B 1 83 ? 55.265 -17.192 21.920 1.00 16.98 82 ILE B CA 1
ATOM 2582 C C . ILE B 1 83 ? 56.697 -17.074 22.416 1.00 16.86 82 ILE B C 1
ATOM 2583 O O . ILE B 1 83 ? 57.404 -16.105 22.088 1.00 12.53 82 ILE B O 1
ATOM 2588 N N . ASN B 1 84 ? 57.152 -18.057 23.200 1.00 13.39 83 ASN B N 1
ATOM 2589 C CA . ASN B 1 84 ? 58.534 -18.060 23.667 1.00 17.86 83 ASN B CA 1
ATOM 2590 C C . ASN B 1 84 ? 59.510 -17.903 22.509 1.00 15.39 83 ASN B C 1
ATOM 2591 O O . ASN B 1 84 ? 60.495 -17.156 22.608 1.00 13.76 83 ASN B O 1
ATOM 2596 N N . THR B 1 85 ? 59.249 -18.588 21.397 1.00 16.50 84 THR B N 1
ATOM 2597 C CA . THR B 1 85 ? 60.174 -18.525 20.268 1.00 15.46 84 THR B CA 1
ATOM 2598 C C . THR B 1 85 ? 60.228 -17.135 19.655 1.00 16.29 84 THR B C 1
ATOM 2599 O O . THR B 1 85 ? 61.304 -16.682 19.246 1.00 13.23 84 THR B O 1
ATOM 2603 N N . ILE B 1 86 ? 59.089 -16.439 19.567 1.00 13.04 85 ILE B N 1
ATOM 2604 C CA . ILE B 1 86 ? 59.120 -15.118 18.941 1.00 9.07 85 ILE B CA 1
ATOM 2605 C C . ILE B 1 86 ? 59.659 -14.047 19.875 1.00 11.01 85 ILE B C 1
ATOM 2606 O O . ILE B 1 86 ? 59.925 -12.924 19.423 1.00 10.69 85 ILE B O 1
ATOM 2611 N N . SER B 1 87 ? 59.890 -14.378 21.146 1.00 8.98 86 SER B N 1
ATOM 2612 C CA . SER B 1 87 ? 60.248 -13.392 22.155 1.00 8.66 86 SER B CA 1
ATOM 2613 C C . SER B 1 87 ? 61.752 -13.313 22.378 1.00 10.19 86 SER B C 1
ATOM 2614 O O . SER B 1 87 ? 62.501 -14.261 22.137 1.00 14.28 86 SER B O 1
ATOM 2617 N N . GLY B 1 88 ? 62.181 -12.167 22.883 1.00 15.93 87 GLY B N 1
ATOM 2618 C CA . GLY B 1 88 ? 63.553 -12.003 23.281 1.00 15.44 87 GLY B CA 1
ATOM 2619 C C . GLY B 1 88 ? 64.392 -11.369 22.201 1.00 14.24 87 GLY B C 1
ATOM 2620 O O . GLY B 1 88 ? 63.970 -11.210 21.051 1.00 13.23 87 GLY B O 1
ATOM 2621 N N . PRO B 1 89 ? 65.623 -11.018 22.550 1.00 19.36 88 PRO B N 1
ATOM 2622 C CA . PRO B 1 89 ? 66.458 -10.252 21.623 1.00 15.84 88 PRO B CA 1
ATOM 2623 C C . PRO B 1 89 ? 66.863 -11.067 20.399 1.00 17.45 88 PRO B C 1
ATOM 2624 O O . PRO B 1 89 ? 67.070 -12.283 20.464 1.00 17.75 88 PRO B O 1
ATOM 2628 N N . THR B 1 90 ? 66.940 -10.384 19.261 1.00 17.74 89 THR B N 1
ATOM 2629 C CA . THR B 1 90 ? 67.522 -10.963 18.059 1.00 15.30 89 THR B CA 1
ATOM 2630 C C . THR B 1 90 ? 68.928 -10.411 17.892 1.00 11.40 89 THR B C 1
ATOM 2631 O O . THR B 1 90 ? 69.333 -9.473 18.580 1.00 15.60 89 THR B O 1
ATOM 2635 N N . ASP B 1 91 ? 69.674 -10.991 16.952 1.00 13.57 90 ASP B N 1
ATOM 2636 C CA . ASP B 1 91 ? 70.956 -10.393 16.605 1.00 14.37 90 ASP B CA 1
ATOM 2637 C C . ASP B 1 91 ? 70.809 -9.258 15.597 1.00 16.83 90 ASP B C 1
ATOM 2638 O O . ASP B 1 91 ? 71.816 -8.760 15.097 1.00 21.46 90 ASP B O 1
ATOM 2643 N N . GLY B 1 92 ? 69.572 -8.857 15.286 1.00 16.48 91 GLY B N 1
ATOM 2644 C CA . GLY B 1 92 ? 69.313 -7.762 14.379 1.00 18.50 91 GLY B CA 1
ATOM 2645 C C . GLY B 1 92 ? 69.219 -8.138 12.913 1.00 20.47 91 GLY B C 1
ATOM 2646 O O . GLY B 1 92 ? 68.777 -7.307 12.110 1.00 29.86 91 GLY B O 1
ATOM 2647 N N . THR B 1 93 ? 69.614 -9.350 12.532 1.00 10.82 92 THR B N 1
ATOM 2648 C CA . THR B 1 93 ? 69.528 -9.720 11.124 1.00 6.92 92 THR B CA 1
ATOM 2649 C C . THR B 1 93 ? 68.082 -9.998 10.724 1.00 10.42 92 THR B C 1
ATOM 2650 O O . THR B 1 93 ? 67.218 -10.287 11.560 1.00 8.79 92 THR B O 1
ATOM 2654 N N . CYS B 1 94 ? 67.830 -9.908 9.414 1.00 7.86 93 CYS B N 1
ATOM 2655 C CA . CYS B 1 94 ? 66.554 -10.370 8.884 1.00 8.02 93 CYS B CA 1
ATOM 2656 C C . CYS B 1 94 ? 66.385 -11.859 9.124 1.00 8.52 93 CYS B C 1
ATOM 2657 O O . CYS B 1 94 ? 65.295 -12.322 9.476 1.00 7.26 93 CYS B O 1
ATOM 2660 N N . LYS B 1 95 ? 67.460 -12.623 8.927 1.00 6.84 94 LYS B N 1
ATOM 2661 C CA . LYS B 1 95 ? 67.407 -14.070 9.118 1.00 7.22 94 LYS B CA 1
ATOM 2662 C C . LYS B 1 95 ? 66.930 -14.436 10.519 1.00 7.97 94 LYS B C 1
ATOM 2663 O O . LYS B 1 95 ? 66.039 -15.278 10.680 1.00 7.41 94 LYS B O 1
ATOM 2669 N N . ASP B 1 96 ? 67.480 -13.788 11.554 1.00 8.04 95 ASP B N 1
ATOM 2670 C CA . ASP B 1 96 ? 67.103 -14.154 12.920 1.00 8.61 95 ASP B CA 1
ATOM 2671 C C . ASP B 1 96 ? 65.646 -13.819 13.215 1.00 7.14 95 ASP B C 1
ATOM 2672 O O . ASP B 1 96 ? 64.944 -14.596 13.880 1.00 7.64 95 ASP B O 1
ATOM 2677 N N . ILE B 1 97 ? 65.181 -12.654 12.760 1.00 6.88 96 ILE B N 1
ATOM 2678 C CA . ILE B 1 97 ? 63.786 -12.276 12.981 1.00 6.91 96 ILE B CA 1
ATOM 2679 C C . ILE B 1 97 ? 62.854 -13.220 12.237 1.00 6.96 96 ILE B C 1
ATOM 2680 O O . ILE B 1 97 ? 61.804 -13.626 12.758 1.00 6.99 96 ILE B O 1
ATOM 2685 N N . TYR B 1 98 ? 63.225 -13.588 11.012 1.00 6.89 97 TYR B N 1
ATOM 2686 C CA . TYR B 1 98 ? 62.456 -14.586 10.273 1.00 6.94 97 TYR B CA 1
ATOM 2687 C C . TYR B 1 98 ? 62.450 -15.921 11.006 1.00 8.68 97 TYR B C 1
ATOM 2688 O O . TYR B 1 98 ? 61.403 -16.566 11.148 1.00 7.15 97 TYR B O 1
ATOM 2697 N N . ASP B 1 99 ? 63.621 -16.367 11.460 1.00 7.07 98 ASP B N 1
ATOM 2698 C CA . ASP B 1 99 ? 63.699 -17.658 12.135 1.00 9.80 98 ASP B CA 1
ATOM 2699 C C . ASP B 1 99 ? 62.876 -17.671 13.419 1.00 10.48 98 ASP B C 1
ATOM 2700 O O . ASP B 1 99 ? 62.287 -18.704 13.767 1.00 9.23 98 ASP B O 1
ATOM 2705 N N . LYS B 1 100 ? 62.814 -16.543 14.134 1.00 7.23 99 LYS B N 1
ATOM 2706 C CA . LYS B 1 100 ? 62.005 -16.479 15.346 1.00 7.61 99 LYS B CA 1
ATOM 2707 C C . LYS B 1 100 ? 60.519 -16.446 15.032 1.00 7.95 99 LYS B C 1
ATOM 2708 O O . LYS B 1 100 ? 59.711 -16.816 15.887 1.00 10.08 99 LYS B O 1
ATOM 2714 N N . THR B 1 101 ? 60.167 -16.042 13.810 1.00 7.29 100 THR B N 1
ATOM 2715 C CA . THR B 1 101 ? 58.812 -15.734 13.374 1.00 7.29 100 THR B CA 1
ATOM 2716 C C . THR B 1 101 ? 58.133 -16.885 12.640 1.00 7.41 100 THR B C 1
ATOM 2717 O O . THR B 1 101 ? 56.917 -17.047 12.763 1.00 7.50 100 THR B O 1
ATOM 2721 N N . ILE B 1 102 ? 58.883 -17.696 11.889 1.00 7.42 101 ILE B N 1
ATOM 2722 C CA . ILE B 1 102 ? 58.272 -18.417 10.770 1.00 7.51 101 ILE B CA 1
ATOM 2723 C C . ILE B 1 102 ? 57.382 -19.571 11.247 1.00 7.76 101 ILE B C 1
ATOM 2724 O O . ILE B 1 102 ? 56.300 -19.800 10.683 1.00 7.84 101 ILE B O 1
ATOM 2729 N N . ASN B 1 103 ? 57.793 -20.308 12.292 1.00 7.91 102 ASN B N 1
ATOM 2730 C CA . ASN B 1 103 ? 56.925 -21.384 12.775 1.00 12.40 102 ASN B CA 1
ATOM 2731 C C . ASN B 1 103 ? 55.624 -20.826 13.342 1.00 8.24 102 ASN B C 1
ATOM 2732 O O . ASN B 1 103 ? 54.543 -21.374 13.092 1.00 8.43 102 ASN B O 1
ATOM 2737 N N . PHE B 1 104 ? 55.724 -19.747 14.125 1.00 8.10 103 PHE B N 1
ATOM 2738 C CA . PHE B 1 104 ? 54.551 -19.044 14.641 1.00 9.54 103 PHE B CA 1
ATOM 2739 C C . PHE B 1 104 ? 53.629 -18.628 13.508 1.00 8.42 103 PHE B C 1
ATOM 2740 O O . PHE B 1 104 ? 52.407 -18.832 13.574 1.00 8.72 103 PHE B O 1
ATOM 2748 N N . PHE B 1 105 ? 54.202 -18.080 12.438 1.00 7.80 104 PHE B N 1
ATOM 2749 C CA . PHE B 1 105 ? 53.376 -17.687 11.306 1.00 7.72 104 PHE B CA 1
ATOM 2750 C C . PHE B 1 105 ? 52.749 -18.903 10.633 1.00 7.93 104 PHE B C 1
ATOM 2751 O O . PHE B 1 105 ? 51.531 -18.950 10.429 1.00 8.01 104 PHE B O 1
ATOM 2759 N N . ASN B 1 106 ? 53.565 -19.897 10.274 1.00 8.04 105 ASN B N 1
ATOM 2760 C CA . ASN B 1 106 ? 53.050 -20.980 9.438 1.00 8.26 105 ASN B CA 1
ATOM 2761 C C . ASN B 1 106 ? 51.979 -21.794 10.145 1.00 10.86 105 ASN B C 1
ATOM 2762 O O . ASN B 1 106 ? 51.080 -22.343 9.491 1.00 8.73 105 ASN B O 1
ATOM 2767 N N . ASN B 1 107 ? 52.050 -21.885 11.465 1.00 8.65 106 ASN B N 1
ATOM 2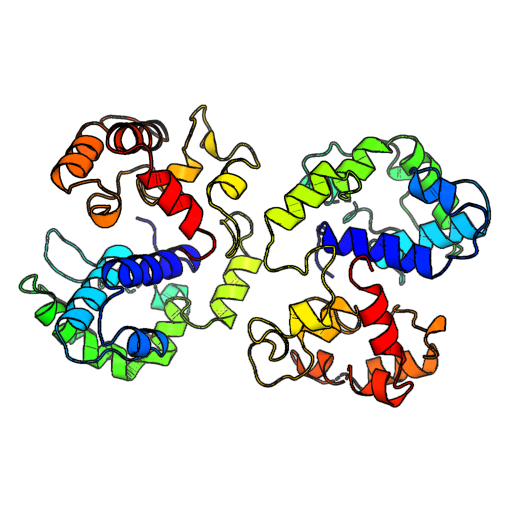768 C CA . ASN B 1 107 ? 51.081 -22.668 12.206 1.00 8.98 106 ASN B CA 1
ATOM 2769 C C . ASN B 1 107 ? 49.849 -21.872 12.610 1.00 8.95 106 ASN B C 1
ATOM 2770 O O . ASN B 1 107 ? 48.933 -22.457 13.198 1.00 9.25 106 ASN B O 1
ATOM 2775 N N . ASN B 1 108 ? 49.781 -20.578 12.282 1.00 8.63 107 ASN B N 1
ATOM 2776 C CA . ASN B 1 108 ? 48.660 -19.748 12.733 1.00 8.60 107 ASN B CA 1
ATOM 2777 C C . ASN B 1 108 ? 48.223 -18.754 11.666 1.00 8.33 107 ASN B C 1
ATOM 2778 O O . ASN B 1 108 ? 47.786 -17.640 11.979 1.00 8.18 107 ASN B O 1
ATOM 2783 N N . VAL B 1 109 ? 48.286 -19.151 10.394 1.00 8.31 108 VAL B N 1
ATOM 2784 C CA . VAL B 1 109 ? 48.084 -18.193 9.302 1.00 8.06 108 VAL B CA 1
ATOM 2785 C C . VAL B 1 109 ? 46.715 -17.529 9.391 1.00 8.04 108 VAL B C 1
ATOM 2786 O O . VAL B 1 109 ? 46.598 -16.299 9.330 1.00 7.82 108 VAL B O 1
ATOM 2790 N N . ASN B 1 110 ? 45.653 -18.329 9.492 1.00 8.29 109 ASN B N 1
ATOM 2791 C CA . ASN B 1 110 ? 44.316 -17.745 9.434 1.00 8.28 109 ASN B CA 1
ATOM 2792 C C . ASN B 1 110 ? 44.073 -16.809 10.608 1.00 9.42 109 ASN B C 1
ATOM 2793 O O . ASN B 1 110 ? 43.495 -15.726 10.439 1.00 8.04 109 ASN B O 1
ATOM 2798 N N . ASP B 1 111 ? 44.497 -17.220 11.809 1.00 8.37 110 ASP B N 1
ATOM 2799 C CA . ASP B 1 111 ? 44.330 -16.379 12.988 1.00 8.45 110 ASP B CA 1
ATOM 2800 C C . ASP B 1 111 ? 45.143 -15.098 12.869 1.00 8.05 110 ASP B C 1
ATOM 2801 O O . ASP B 1 111 ? 44.663 -14.019 13.228 1.00 7.97 110 ASP B O 1
ATOM 2806 N N . LEU B 1 112 ? 46.376 -15.187 12.345 1.00 7.91 111 LEU B N 1
ATOM 2807 C CA . LEU B 1 112 ? 47.164 -13.970 12.163 1.00 9.02 111 LEU B CA 1
ATOM 2808 C C . LEU B 1 112 ? 46.555 -13.061 11.096 1.00 7.48 111 LEU B C 1
ATOM 2809 O O . LEU B 1 112 ? 46.543 -11.833 11.250 1.00 7.35 111 LEU B O 1
ATOM 2814 N N . ARG B 1 113 ? 46.027 -13.639 10.012 1.00 7.49 112 ARG B N 1
ATOM 2815 C CA . ARG B 1 113 ? 45.342 -12.811 9.016 1.00 7.55 112 ARG B CA 1
ATOM 2816 C C . ARG B 1 113 ? 44.102 -12.150 9.604 1.00 7.38 112 ARG B C 1
ATOM 2817 O O . ARG B 1 113 ? 43.802 -10.993 9.278 1.00 8.91 112 ARG B O 1
ATOM 2825 N N . THR B 1 114 ? 43.375 -12.859 10.476 1.00 7.59 113 THR B N 1
ATOM 2826 C CA . THR B 1 114 ? 42.240 -12.240 11.160 1.00 7.65 113 THR B CA 1
ATOM 2827 C C . THR B 1 114 ? 42.702 -11.071 12.019 1.00 7.86 113 THR B C 1
ATOM 2828 O O . THR B 1 114 ? 42.138 -9.972 11.963 1.00 10.20 113 THR B O 1
ATOM 2832 N N . ALA B 1 115 ? 43.744 -11.293 12.819 1.00 7.63 114 ALA B N 1
ATOM 2833 C CA . ALA B 1 115 ? 44.197 -10.272 13.755 1.00 7.62 114 ALA B CA 1
ATOM 2834 C C . ALA B 1 115 ? 44.721 -9.031 13.045 1.00 8.60 114 ALA B C 1
ATOM 2835 O O . ALA B 1 115 ? 44.560 -7.913 13.553 1.00 8.01 114 ALA B O 1
ATOM 2837 N N . PHE B 1 116 ? 45.349 -9.195 11.882 1.00 7.24 115 PHE B N 1
ATOM 2838 C CA . PHE B 1 116 ? 45.979 -8.076 11.197 1.00 7.72 115 PHE B CA 1
ATOM 2839 C C . PHE B 1 116 ? 45.253 -7.674 9.918 1.00 8.22 115 PHE B C 1
ATOM 2840 O O . PHE B 1 116 ? 45.869 -7.081 9.027 1.00 10.21 115 PHE B O 1
ATOM 2848 N N . TYR B 1 117 ? 43.956 -7.991 9.809 1.00 7.01 116 TYR B N 1
ATOM 2849 C CA . TYR B 1 117 ? 43.127 -7.550 8.680 1.00 7.66 116 TYR B CA 1
ATOM 2850 C C . TYR B 1 117 ? 43.712 -8.006 7.345 1.00 9.46 116 TYR B C 1
ATOM 2851 O O . TYR B 1 117 ? 43.706 -7.266 6.359 1.00 10.60 116 TYR B O 1
ATOM 2860 N N . GLY B 1 118 ? 44.220 -9.236 7.311 1.00 6.91 117 GLY B N 1
ATOM 2861 C CA . GLY B 1 118 ? 44.810 -9.803 6.117 1.00 8.00 117 GLY B CA 1
ATOM 2862 C C . GLY B 1 118 ? 43.858 -10.638 5.291 1.00 10.44 117 GLY B C 1
ATOM 2863 O O . GLY B 1 118 ? 44.298 -11.389 4.414 1.00 13.94 117 GLY B O 1
ATOM 2864 N N . ILE B 1 119 ? 42.564 -10.529 5.568 1.00 14.25 118 ILE B N 1
ATOM 2865 C CA . ILE B 1 119 ? 41.501 -11.170 4.809 1.00 13.51 118 ILE B CA 1
ATOM 2866 C C . ILE B 1 119 ? 40.676 -10.056 4.182 1.00 17.26 118 ILE B C 1
ATOM 2867 O O . ILE B 1 119 ? 40.247 -9.136 4.886 1.00 14.49 118 ILE B O 1
ATOM 2872 N N . LYS B 1 120 ? 40.476 -10.126 2.860 1.00 16.53 119 LYS B N 1
ATOM 2873 C CA . LYS B 1 120 ? 39.861 -9.010 2.144 1.00 19.65 119 LYS B CA 1
ATOM 2874 C C . LYS B 1 120 ? 38.520 -8.617 2.749 1.00 17.69 119 LYS B C 1
ATOM 2875 O O . LYS B 1 120 ? 38.218 -7.424 2.871 1.00 21.12 119 LYS B O 1
ATOM 2881 N N . LYS B 1 121 ? 37.699 -9.600 3.129 1.00 17.40 120 LYS B N 1
ATOM 2882 C CA . LYS B 1 121 ? 36.382 -9.288 3.678 1.00 23.61 120 LYS B CA 1
ATOM 2883 C C . LYS B 1 121 ? 36.487 -8.470 4.959 1.00 23.38 120 LYS B C 1
ATOM 2884 O O . LYS B 1 121 ? 35.717 -7.524 5.164 1.00 18.04 120 LYS B O 1
ATOM 2890 N N . LEU B 1 122 ? 37.436 -8.814 5.835 1.00 16.23 121 LEU B N 1
ATOM 2891 C CA . LEU B 1 122 ? 37.549 -8.103 7.104 1.00 17.25 121 LEU B CA 1
ATOM 2892 C C . LEU B 1 122 ? 38.150 -6.719 6.907 1.00 13.31 121 LEU B C 1
ATOM 2893 O O . LEU B 1 122 ? 37.769 -5.765 7.595 1.00 14.53 121 LEU B O 1
ATOM 2898 N N . SER B 1 123 ? 39.101 -6.591 5.982 1.00 11.10 122 SER B N 1
ATOM 2899 C CA . SER B 1 123 ? 39.692 -5.284 5.738 1.00 15.83 122 SER B CA 1
ATOM 2900 C C . SER B 1 123 ? 38.680 -4.364 5.063 1.00 16.04 122 SER B C 1
ATOM 2901 O O . SER B 1 123 ? 38.530 -3.203 5.454 1.00 14.33 122 SER B O 1
ATOM 2904 N N . ASP B 1 124 ? 37.949 -4.889 4.076 1.00 16.02 123 ASP B N 1
ATOM 2905 C CA . ASP B 1 124 ? 36.901 -4.110 3.419 1.00 19.77 123 ASP B CA 1
ATOM 2906 C C . ASP B 1 124 ? 35.875 -3.608 4.427 1.00 14.85 123 ASP B C 1
ATOM 2907 O O . ASP B 1 124 ? 35.473 -2.440 4.393 1.00 16.34 123 ASP B O 1
ATOM 2912 N N . GLU B 1 125 ? 35.428 -4.482 5.327 1.00 14.31 124 GLU B N 1
ATOM 2913 C CA . GLU B 1 125 ? 34.425 -4.066 6.302 1.00 16.35 124 GLU B CA 1
ATOM 2914 C C . GLU B 1 125 ? 34.974 -3.018 7.258 1.00 18.13 124 GLU B C 1
ATOM 2915 O O . GLU B 1 125 ? 34.247 -2.107 7.666 1.00 13.44 124 GLU B O 1
ATOM 2921 N N . TRP B 1 126 ? 36.259 -3.115 7.621 1.00 11.20 125 TRP B N 1
ATOM 2922 C CA . TRP B 1 126 ? 36.836 -2.084 8.480 1.00 7.29 125 TRP B CA 1
ATOM 2923 C C . TRP B 1 126 ? 36.772 -0.718 7.802 1.00 10.08 125 TRP B C 1
ATOM 2924 O O . TRP B 1 126 ? 36.355 0.272 8.414 1.00 12.50 125 TRP B O 1
ATOM 2935 N N . PHE B 1 127 ? 37.175 -0.651 6.530 1.00 12.09 126 PHE B N 1
ATOM 2936 C CA . PHE B 1 127 ? 37.161 0.623 5.820 1.00 11.37 126 PHE B CA 1
ATOM 2937 C C . PHE B 1 127 ? 35.744 1.171 5.709 1.00 10.77 126 PHE B C 1
ATOM 2938 O O . PHE B 1 127 ? 35.518 2.373 5.905 1.00 12.19 126 PHE B O 1
ATOM 2946 N N . THR B 1 128 ? 34.779 0.297 5.415 1.00 12.65 127 THR B N 1
ATOM 2947 C CA . THR B 1 128 ? 33.387 0.734 5.326 1.00 19.21 127 THR B CA 1
ATOM 2948 C C . THR B 1 128 ? 32.931 1.371 6.633 1.00 17.57 127 THR B C 1
ATOM 2949 O O . THR B 1 128 ? 32.213 2.382 6.628 1.00 16.13 127 THR B O 1
ATOM 2953 N N . GLN B 1 129 ? 33.374 0.822 7.762 1.00 14.16 128 GLN B N 1
ATOM 2954 C CA . GLN B 1 129 ? 32.954 1.287 9.076 1.00 16.05 128 GLN B CA 1
ATOM 2955 C C . GLN B 1 129 ? 33.789 2.446 9.621 1.00 19.49 128 GLN B C 1
ATOM 2956 O O . GLN B 1 129 ? 33.506 2.922 10.725 1.00 19.29 128 GLN B O 1
ATOM 2962 N N . ASN B 1 130 ? 34.809 2.915 8.882 1.00 12.56 129 ASN B N 1
ATOM 2963 C CA . ASN B 1 130 ? 35.719 3.973 9.355 1.00 16.06 129 ASN B CA 1
ATOM 2964 C C . ASN B 1 130 ? 35.954 4.967 8.212 1.00 19.55 129 ASN B C 1
ATOM 2965 O O . ASN B 1 130 ? 37.050 5.098 7.662 1.00 16.27 129 ASN B O 1
ATOM 2970 N N . SER B 1 131 ? 34.902 5.703 7.845 1.00 17.08 130 SER B N 1
ATOM 2971 C CA . SER B 1 131 ? 34.980 6.589 6.688 1.00 17.39 130 SER B CA 1
ATOM 2972 C C . SER B 1 131 ? 35.910 7.779 6.897 1.00 20.14 130 SER B C 1
ATOM 2973 O O . SER B 1 131 ? 36.243 8.458 5.918 1.00 21.76 130 SER B O 1
ATOM 2976 N N . ASN B 1 132 ? 36.334 8.058 8.123 1.00 19.98 131 ASN B N 1
ATOM 2977 C CA . ASN B 1 132 ? 37.284 9.135 8.355 1.00 18.91 131 ASN B CA 1
ATOM 2978 C C . ASN B 1 132 ? 38.728 8.702 8.151 1.00 17.64 131 ASN B C 1
ATOM 2979 O O . ASN B 1 132 ? 39.638 9.480 8.457 1.00 19.15 131 ASN B O 1
ATOM 2984 N N . THR B 1 133 ? 38.943 7.483 7.662 1.00 19.07 132 THR B N 1
ATOM 2985 C CA . THR B 1 133 ? 40.250 7.011 7.228 1.00 19.69 132 THR B CA 1
ATOM 2986 C C . THR B 1 133 ? 40.221 6.898 5.708 1.00 18.57 132 THR B C 1
ATOM 2987 O O . THR B 1 133 ? 39.207 6.490 5.130 1.00 19.51 132 THR B O 1
ATOM 2991 N N . LYS B 1 134 ? 41.318 7.295 5.065 1.00 14.10 133 LYS B N 1
ATOM 2992 C CA . LYS B 1 134 ? 41.404 7.319 3.613 1.00 18.06 133 LYS B CA 1
ATOM 2993 C C . LYS B 1 134 ? 41.007 5.967 3.027 1.00 16.36 133 LYS B C 1
ATOM 2994 O O . LYS B 1 134 ? 41.661 4.959 3.319 1.00 13.18 133 LYS B O 1
ATOM 3000 N N . PRO B 1 135 ? 39.961 5.900 2.213 1.00 20.79 134 PRO B N 1
ATOM 3001 C CA . PRO B 1 135 ? 39.576 4.613 1.627 1.00 18.67 134 PRO B CA 1
ATOM 3002 C C . PRO B 1 135 ? 40.598 4.126 0.619 1.00 12.82 134 PRO B C 1
ATOM 3003 O O . PRO B 1 135 ? 41.362 4.894 0.028 1.00 15.03 134 PRO B O 1
ATOM 3007 N N . LYS B 1 136 ? 40.603 2.809 0.426 1.00 13.54 135 LYS B N 1
ATOM 3008 C CA . LYS B 1 136 ? 41.324 2.243 -0.703 1.00 15.91 135 LYS B CA 1
ATOM 3009 C C . LYS B 1 136 ? 40.755 2.794 -2.006 1.00 24.65 135 LYS B C 1
ATOM 3010 O O . LYS B 1 136 ? 39.543 3.001 -2.134 1.00 21.50 135 LYS B O 1
ATOM 3016 N N . GLY B 1 137 ? 41.641 3.045 -2.973 1.00 21.62 136 GLY B N 1
ATOM 3017 C CA . GLY B 1 137 ? 41.259 3.615 -4.244 1.00 27.25 136 GLY B CA 1
ATOM 3018 C C . GLY B 1 137 ? 41.302 5.128 -4.306 1.00 29.87 136 GLY B C 1
ATOM 3019 O O . GLY B 1 137 ? 41.333 5.687 -5.409 1.00 37.56 136 GLY B O 1
ATOM 3020 N N . THR B 1 138 ? 41.309 5.804 -3.159 1.00 22.92 137 THR B N 1
ATOM 3021 C CA . THR B 1 138 ? 41.344 7.259 -3.093 1.00 20.93 137 THR B CA 1
ATOM 3022 C C . THR B 1 138 ? 42.771 7.748 -2.855 1.00 25.17 137 THR B C 1
ATOM 3023 O O . THR B 1 138 ? 43.506 7.182 -2.038 1.00 17.97 137 THR B O 1
ATOM 3027 N N . LYS B 1 139 ? 43.155 8.799 -3.579 1.00 19.05 138 LYS B N 1
ATOM 3028 C CA . LYS B 1 139 ? 44.486 9.372 -3.430 1.00 19.21 138 LYS B CA 1
ATOM 3029 C C . LYS B 1 139 ? 44.591 10.154 -2.125 1.00 20.42 138 LYS B C 1
ATOM 3030 O O . LYS B 1 139 ? 43.607 10.709 -1.627 1.00 18.93 138 LYS B O 1
ATOM 3036 N N . ILE B 1 140 ? 45.807 10.188 -1.567 1.00 14.65 139 ILE B N 1
ATOM 3037 C CA . ILE B 1 140 ? 46.053 10.948 -0.341 1.00 13.87 139 ILE B CA 1
ATOM 3038 C C . ILE B 1 140 ? 45.698 12.421 -0.535 1.00 11.42 139 ILE B C 1
ATOM 3039 O O . ILE B 1 140 ? 45.042 13.034 0.316 1.00 16.17 139 ILE B O 1
ATOM 3044 N N . SER B 1 141 ? 46.130 13.014 -1.651 1.00 17.30 140 SER B N 1
ATOM 3045 C CA . SER B 1 141 ? 45.861 14.435 -1.876 1.00 21.30 140 SER B CA 1
ATOM 3046 C C . SER B 1 141 ? 44.361 14.718 -1.901 1.00 26.32 140 SER B C 1
ATOM 3047 O O . SER B 1 141 ? 43.890 15.654 -1.245 1.00 26.30 140 SER B O 1
ATOM 3050 N N . ASP B 1 142 ? 43.594 13.913 -2.645 1.00 24.50 141 ASP B N 1
ATOM 3051 C CA . ASP B 1 142 ? 42.146 14.119 -2.710 1.00 26.16 141 ASP B CA 1
ATOM 3052 C C . ASP B 1 142 ? 41.502 13.945 -1.339 1.00 28.29 141 ASP B C 1
ATOM 3053 O O . ASP B 1 142 ? 40.662 14.752 -0.925 1.00 24.27 141 ASP B O 1
ATOM 3058 N N . PHE B 1 143 ? 41.890 12.895 -0.610 1.00 24.24 142 PHE B N 1
ATOM 3059 C CA . PHE B 1 143 ? 41.291 12.667 0.700 1.00 22.28 142 PHE B CA 1
ATOM 3060 C C . PHE B 1 143 ? 41.648 13.781 1.678 1.00 21.03 142 PHE B C 1
ATOM 3061 O O . PHE B 1 143 ? 40.784 14.263 2.421 1.00 20.61 142 PHE B O 1
ATOM 3069 N N . CYS B 1 144 ? 42.916 14.196 1.708 1.00 18.45 143 CYS B N 1
ATOM 3070 C CA . CYS B 1 144 ? 43.342 15.186 2.686 1.00 15.26 143 CYS B CA 1
ATOM 3071 C C . CYS B 1 144 ? 42.904 16.602 2.324 1.00 20.66 143 CYS B C 1
ATOM 3072 O O . CYS B 1 144 ? 42.820 17.451 3.218 1.00 22.12 143 CYS B O 1
ATOM 3075 N N . ASN B 1 145 ? 42.625 16.871 1.045 1.00 26.55 144 ASN B N 1
ATOM 3076 C CA . ASN B 1 145 ? 42.109 18.172 0.628 1.00 31.53 144 ASN B CA 1
ATOM 3077 C C . ASN B 1 145 ? 40.667 18.400 1.058 1.00 35.39 144 ASN B C 1
ATOM 3078 O O . ASN B 1 145 ? 40.181 19.533 0.956 1.00 30.25 144 ASN B O 1
A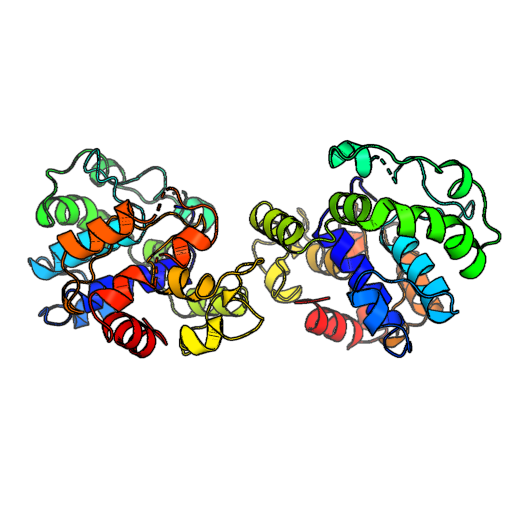TOM 3083 N N . ALA B 1 146 ? 39.978 17.366 1.528 1.00 31.83 145 ALA B N 1
ATOM 3084 C CA . ALA B 1 146 ? 38.603 17.489 1.982 1.00 28.31 145 ALA B CA 1
ATOM 3085 C C . ALA B 1 146 ? 38.555 17.774 3.476 1.00 33.45 145 ALA B C 1
ATOM 3086 O O . ALA B 1 146 ? 39.464 17.411 4.226 1.00 30.60 145 ALA B O 1
ATOM 3088 N N . GLU B 1 147 ? 37.485 18.451 3.895 1.00 29.28 146 GLU B N 1
ATOM 3089 C CA . GLU B 1 147 ? 37.107 18.561 5.306 1.00 26.71 146 GLU B CA 1
ATOM 3090 C C . GLU B 1 147 ? 38.180 19.232 6.162 1.00 22.77 146 GLU B C 1
ATOM 3091 O O . GLU B 1 147 ? 38.296 18.937 7.354 1.00 24.70 146 GLU B O 1
ATOM 3097 N N . ASN B 1 148 ? 38.961 20.144 5.575 1.00 27.85 147 ASN B N 1
ATOM 3098 C CA . ASN B 1 148 ? 39.973 20.911 6.313 1.00 31.68 147 ASN B CA 1
ATOM 3099 C C . ASN B 1 148 ? 40.996 20.003 6.990 1.00 29.86 147 ASN B C 1
ATOM 3100 O O . ASN B 1 148 ? 41.575 20.364 8.022 1.00 23.54 147 ASN B O 1
ATOM 3105 N N . ARG B 1 149 ? 41.222 18.817 6.421 1.00 26.39 148 ARG B N 1
ATOM 3106 C CA . ARG B 1 149 ? 42.039 17.820 7.107 1.00 23.13 148 ARG B CA 1
ATOM 3107 C C . ARG B 1 149 ? 43.487 18.277 7.239 1.00 22.61 148 ARG B C 1
ATOM 3108 O O . ARG B 1 149 ? 44.136 18.007 8.256 1.00 24.62 148 ARG B O 1
ATOM 3116 N N . GLU B 1 150 ? 44.003 18.994 6.241 1.00 23.40 149 GLU B N 1
ATOM 3117 C CA . GLU B 1 150 ? 45.398 19.417 6.302 1.00 18.81 149 GLU B CA 1
ATOM 3118 C C . GLU B 1 150 ? 45.669 20.395 7.435 1.00 23.13 149 GLU B C 1
ATOM 3119 O O . GLU B 1 150 ? 46.823 20.532 7.854 1.00 23.29 149 GLU B O 1
ATOM 3125 N N . LYS B 1 151 ? 44.639 21.071 7.950 1.00 25.43 150 LYS B N 1
ATOM 3126 C CA . LYS B 1 151 ? 44.850 22.012 9.042 1.00 25.66 150 LYS B CA 1
ATOM 3127 C C . LYS B 1 151 ? 45.241 21.317 10.336 1.00 28.12 150 LYS B C 1
ATOM 3128 O O . LYS B 1 151 ? 45.832 21.956 11.213 1.00 26.27 150 LYS B O 1
ATOM 3134 N N . GLY B 1 152 ? 44.932 20.031 10.475 1.00 31.43 151 GLY B N 1
ATOM 3135 C CA . GLY B 1 152 ? 45.319 19.297 11.670 1.00 28.47 151 GLY B CA 1
ATOM 3136 C C . GLY B 1 152 ? 44.741 19.854 12.951 1.00 38.24 151 GLY B C 1
ATOM 3137 O O . GLY B 1 152 ? 45.408 19.827 13.994 1.00 44.52 151 GLY B O 1
ATOM 3138 N N . GLY B 1 153 ? 43.511 20.365 12.898 1.00 42.20 152 GLY B N 1
ATOM 3139 C CA . GLY B 1 153 ? 42.888 20.950 14.064 1.00 45.53 152 GLY B CA 1
ATOM 3140 C C . GLY B 1 153 ? 43.468 22.275 14.500 1.00 49.57 152 GLY B C 1
ATOM 3141 O O . GLY B 1 153 ? 42.999 22.840 15.495 1.00 53.15 152 GLY B O 1
ATOM 3142 N N . ALA B 1 154 ? 44.483 22.780 13.804 1.00 43.36 153 ALA B N 1
ATOM 3143 C CA . ALA B 1 154 ? 45.007 24.114 14.054 1.00 38.42 153 ALA B CA 1
ATOM 3144 C C . ALA B 1 154 ? 45.070 24.871 12.735 1.00 35.97 153 ALA B C 1
ATOM 3145 O O . ALA B 1 154 ? 44.045 25.047 12.069 1.00 34.20 153 ALA B O 1
ATOM 3147 N N . ASP B 1 155 ? 46.264 25.297 12.331 1.00 34.33 154 ASP B N 1
ATOM 3148 C CA . ASP B 1 155 ? 46.425 26.036 11.082 1.00 36.75 154 ASP B CA 1
ATOM 3149 C C . ASP B 1 155 ? 47.650 25.534 10.323 1.00 35.20 154 ASP B C 1
ATOM 3150 O O . ASP B 1 155 ? 48.534 26.298 9.934 1.00 40.72 154 ASP B O 1
ATOM 3155 N N . CYS B 1 156 ? 47.703 24.227 10.092 1.00 33.20 155 CYS B N 1
ATOM 3156 C CA . CYS B 1 156 ? 48.799 23.634 9.347 1.00 27.35 155 CYS B CA 1
ATOM 3157 C C . CYS B 1 156 ? 48.422 23.500 7.877 1.00 30.03 155 CYS B C 1
ATOM 3158 O O . CYS B 1 156 ? 47.303 23.811 7.465 1.00 24.02 155 CYS B O 1
ATOM 3161 N N . GLN B 1 157 ? 49.387 23.051 7.071 1.00 24.03 156 GLN B N 1
ATOM 3162 C CA . GLN B 1 157 ? 49.180 22.931 5.635 1.00 26.35 156 GLN B CA 1
ATOM 3163 C C . GLN B 1 157 ? 49.219 21.503 5.116 1.00 20.30 156 GLN B C 1
ATOM 3164 O O . GLN B 1 157 ? 48.706 21.254 4.023 1.00 19.01 156 GLN B O 1
ATOM 3170 N N . HIS B 1 158 ? 49.824 20.569 5.854 1.00 20.97 157 HIS B N 1
ATOM 3171 C CA . HIS B 1 158 ? 50.015 19.208 5.365 1.00 20.47 157 HIS B CA 1
ATOM 3172 C C . HIS B 1 158 ? 49.869 18.178 6.482 1.00 18.75 157 HIS B C 1
ATOM 3173 O O . HIS B 1 158 ? 50.528 17.132 6.448 1.00 18.14 157 HIS B O 1
ATOM 3180 N N . ALA B 1 159 ? 49.026 18.448 7.483 1.00 22.36 158 ALA B N 1
ATOM 3181 C CA . ALA B 1 159 ? 48.939 17.544 8.630 1.00 25.12 158 ALA B CA 1
ATOM 3182 C C . ALA B 1 159 ? 48.412 16.177 8.222 1.00 23.50 158 ALA B C 1
ATOM 3183 O O . ALA B 1 159 ? 48.877 15.145 8.723 1.00 17.47 158 ALA B O 1
ATOM 3185 N N . CYS B 1 160 ? 47.437 16.151 7.322 1.00 18.05 159 CYS B N 1
ATOM 3186 C CA . CYS B 1 160 ? 46.849 14.893 6.886 1.00 16.47 159 CYS B CA 1
ATOM 3187 C C . CYS B 1 160 ? 47.779 14.159 5.928 1.00 16.42 159 CYS B C 1
ATOM 3188 O O . CYS B 1 160 ? 48.027 12.956 6.091 1.00 16.48 159 CYS B O 1
ATOM 3191 N N . SER B 1 161 ? 48.307 14.872 4.924 1.00 17.38 160 SER B N 1
ATOM 3192 C CA . SER B 1 161 ? 49.187 14.238 3.947 1.00 16.08 160 SER B CA 1
ATOM 3193 C C . SER B 1 161 ? 50.430 13.658 4.606 1.00 11.21 160 SER B C 1
ATOM 3194 O O . SER B 1 161 ? 50.862 12.554 4.254 1.00 12.20 160 SER B O 1
ATOM 3197 N N . ALA B 1 162 ? 51.012 14.379 5.569 1.00 13.90 161 ALA B N 1
ATOM 3198 C CA . ALA B 1 162 ? 52.221 13.884 6.217 1.00 14.58 161 ALA B CA 1
ATOM 3199 C C . ALA B 1 162 ? 51.955 12.600 6.990 1.00 14.70 161 ALA B C 1
ATOM 3200 O O . ALA B 1 162 ? 52.842 11.740 7.082 1.00 11.48 161 ALA B O 1
ATOM 3202 N N . TYR B 1 163 ? 50.750 12.452 7.554 1.00 12.19 162 TYR B N 1
ATOM 3203 C CA . TYR B 1 163 ? 50.402 11.192 8.206 1.00 13.37 162 TYR B CA 1
ATOM 3204 C C . TYR B 1 163 ? 50.284 10.060 7.187 1.00 13.78 162 TYR B C 1
ATOM 3205 O O . TYR B 1 163 ? 50.854 8.978 7.377 1.00 13.52 162 TYR B O 1
ATOM 3214 N N . TYR B 1 164 ? 49.537 10.278 6.099 1.00 9.19 163 TYR B N 1
ATOM 3215 C CA . TYR B 1 164 ? 49.308 9.185 5.155 1.00 8.75 163 TYR B CA 1
ATOM 3216 C C . TYR B 1 164 ? 50.538 8.852 4.321 1.00 9.24 163 TYR B C 1
ATOM 3217 O O . TYR B 1 164 ? 50.652 7.713 3.852 1.00 8.93 163 TYR B O 1
ATOM 3226 N N . TYR B 1 165 ? 51.467 9.797 4.149 1.00 10.67 164 TYR B N 1
ATOM 3227 C CA . TYR B 1 165 ? 52.784 9.485 3.597 1.00 8.75 164 TYR B CA 1
ATOM 3228 C C . TYR B 1 165 ? 53.695 8.800 4.611 1.00 8.67 164 TYR B C 1
ATOM 3229 O O . TYR B 1 165 ? 54.803 8.393 4.246 1.00 9.01 164 TYR B O 1
ATOM 3238 N N . ARG B 1 166 ? 53.249 8.681 5.864 1.00 8.78 165 ARG B N 1
ATOM 3239 C CA . ARG B 1 166 ? 54.037 8.136 6.971 1.00 8.57 165 ARG B CA 1
ATOM 3240 C C . ARG B 1 166 ? 55.369 8.868 7.131 1.00 11.41 165 ARG B C 1
ATOM 3241 O O . ARG B 1 166 ? 56.424 8.269 7.358 1.00 9.37 165 ARG B O 1
ATOM 3249 N N . LEU B 1 167 ? 55.310 10.193 7.040 1.00 9.22 166 LEU B N 1
ATOM 3250 C CA . LEU B 1 167 ? 56.404 11.011 7.539 1.00 9.58 166 LEU B CA 1
ATOM 3251 C C . LEU B 1 167 ? 56.307 11.201 9.048 1.00 10.27 166 LEU B C 1
ATOM 3252 O O . LEU B 1 167 ? 57.335 11.334 9.719 1.00 11.47 166 LEU B O 1
ATOM 3257 N N . VAL B 1 168 ? 55.084 11.246 9.586 1.00 13.57 167 VAL B N 1
ATOM 3258 C CA . VAL B 1 168 ? 54.840 11.338 11.017 1.00 11.47 167 VAL B CA 1
ATOM 3259 C C . VAL B 1 168 ? 53.801 10.291 11.371 1.00 10.69 167 VAL B C 1
ATOM 3260 O O . VAL B 1 168 ? 53.053 9.811 10.517 1.00 12.93 167 VAL B O 1
ATOM 3264 N N . ASP B 1 169 ? 53.756 9.938 12.649 1.00 12.71 168 ASP B N 1
ATOM 3265 C CA . ASP B 1 169 ? 52.738 8.995 13.072 1.00 13.33 168 ASP B CA 1
ATOM 3266 C C . ASP B 1 169 ? 51.474 9.749 13.465 1.00 19.28 168 ASP B C 1
ATOM 3267 O O . ASP B 1 169 ? 51.330 10.956 13.236 1.00 17.06 168 ASP B O 1
ATOM 3272 N N . GLU B 1 170 ? 50.545 9.021 14.079 1.00 21.73 169 GLU B N 1
ATOM 3273 C CA . GLU B 1 170 ? 49.261 9.560 14.489 1.00 27.68 169 GLU B CA 1
ATOM 3274 C C . GLU B 1 170 ? 49.379 10.558 15.632 1.00 30.02 169 GLU B C 1
ATOM 3275 O O . GLU B 1 170 ? 48.364 11.156 16.008 1.00 30.48 169 GLU B O 1
ATOM 3281 N N . ASP B 1 171 ? 50.585 10.752 16.181 1.00 25.66 170 ASP B N 1
ATOM 3282 C CA . ASP B 1 171 ? 50.871 11.716 17.240 1.00 30.15 170 ASP B CA 1
ATOM 3283 C C . ASP B 1 171 ? 51.778 12.850 16.768 1.00 31.83 170 ASP B C 1
ATOM 3284 O O . ASP B 1 171 ? 52.360 13.558 17.599 1.00 31.53 170 ASP B O 1
ATOM 3289 N N . ASN B 1 172 ? 51.921 13.025 15.451 1.00 22.47 171 ASN B N 1
ATOM 3290 C CA . ASN B 1 172 ? 52.801 14.038 14.860 1.00 18.65 171 ASN B CA 1
ATOM 3291 C C . ASN B 1 172 ? 54.259 13.858 15.278 1.00 18.92 171 ASN B C 1
ATOM 3292 O O . ASN B 1 172 ? 55.019 14.823 15.340 1.00 25.30 171 ASN B O 1
ATOM 3297 N N . GLU B 1 173 ? 54.665 12.633 15.567 1.00 14.39 172 GLU B N 1
ATOM 3298 C CA . GLU B 1 173 ? 56.090 12.408 15.756 1.00 15.99 172 GLU B CA 1
ATOM 3299 C C . GLU B 1 173 ? 56.684 11.764 14.504 1.00 12.56 172 GLU B C 1
ATOM 3300 O O . GLU B 1 173 ? 56.049 10.895 13.900 1.00 13.64 172 GLU B O 1
ATOM 3306 N N . PRO B 1 174 ? 57.880 12.170 14.067 1.00 14.55 173 PRO B N 1
ATOM 3307 C CA . PRO B 1 174 ? 58.452 11.580 12.848 1.00 10.69 173 PRO B CA 1
ATOM 3308 C C . PRO B 1 174 ? 58.616 10.074 12.967 1.00 13.34 173 PRO B C 1
ATOM 3309 O O . PRO B 1 174 ? 58.909 9.534 14.038 1.00 14.46 173 PRO B O 1
ATOM 3313 N N . ILE B 1 175 ? 58.418 9.394 11.840 1.00 9.70 174 ILE B N 1
ATOM 3314 C CA . ILE B 1 175 ? 58.613 7.956 11.760 1.00 10.97 174 ILE B CA 1
ATOM 3315 C C . ILE B 1 175 ? 60.069 7.760 11.344 1.00 11.45 174 ILE B C 1
ATOM 3316 O O . ILE B 1 175 ? 60.421 7.913 10.175 1.00 11.14 174 ILE B O 1
ATOM 3321 N N . HIS B 1 176 ? 60.931 7.450 12.325 1.00 10.48 175 HIS B N 1
ATOM 3322 C CA . HIS B 1 176 ? 62.374 7.583 12.119 1.00 11.99 175 HIS B CA 1
ATOM 3323 C C . HIS B 1 176 ? 62.932 6.570 11.122 1.00 12.22 175 HIS B C 1
ATOM 3324 O O . HIS B 1 176 ? 63.967 6.834 10.498 1.00 16.00 175 HIS B O 1
ATOM 3331 N N . PHE B 1 177 ? 62.289 5.416 10.961 1.00 9.41 176 PHE B N 1
ATOM 3332 C CA . PHE B 1 177 ? 62.826 4.348 10.122 1.00 10.49 176 PHE B CA 1
ATOM 3333 C C . PHE B 1 177 ? 62.338 4.402 8.675 1.00 12.33 176 PHE B C 1
ATOM 3334 O O . PHE B 1 177 ? 62.659 3.497 7.894 1.00 13.61 176 PHE B O 1
ATOM 3342 N N . ARG B 1 178 ? 61.579 5.426 8.299 1.00 10.92 177 ARG B N 1
ATOM 3343 C CA . ARG B 1 178 ? 60.990 5.485 6.967 1.00 12.35 177 ARG B CA 1
ATOM 3344 C C . ARG B 1 178 ? 62.086 5.472 5.903 1.00 19.66 177 ARG B C 1
ATOM 3345 O O . ARG B 1 178 ? 63.107 6.156 6.030 1.00 18.89 177 ARG B O 1
ATOM 3353 N N . ASN B 1 179 ? 61.887 4.658 4.871 1.00 18.41 178 ASN B N 1
ATOM 3354 C CA . ASN B 1 179 ? 62.853 4.479 3.789 1.00 19.27 178 ASN B CA 1
ATOM 3355 C C . ASN B 1 179 ? 62.238 5.062 2.525 1.00 19.09 178 ASN B C 1
ATOM 3356 O O . ASN B 1 179 ? 61.273 4.511 1.981 1.00 17.33 178 ASN B O 1
ATOM 3361 N N . LEU B 1 180 ? 62.811 6.166 2.051 1.00 10.58 179 LEU B N 1
ATOM 3362 C CA . LEU B 1 180 ? 62.380 6.787 0.812 1.00 12.48 179 LEU B CA 1
ATOM 3363 C C . LEU B 1 180 ? 63.487 6.757 -0.237 1.00 11.24 179 LEU B C 1
ATOM 3364 O O . LEU B 1 180 ? 63.460 7.558 -1.177 1.00 14.49 179 LEU B O 1
ATOM 3369 N N . ASN B 1 181 ? 64.454 5.840 -0.083 1.00 13.08 180 ASN B N 1
ATOM 3370 C CA . ASN B 1 181 ? 65.612 5.787 -0.977 1.00 13.46 180 ASN B CA 1
ATOM 3371 C C . ASN B 1 181 ? 65.197 5.709 -2.442 1.00 16.55 180 ASN B C 1
ATOM 3372 O O . ASN B 1 181 ? 65.779 6.387 -3.296 1.00 18.99 180 ASN B O 1
ATOM 3377 N N . ILE B 1 182 ? 64.205 4.872 -2.753 1.00 21.37 181 ILE B N 1
ATOM 3378 C CA . ILE B 1 182 ? 63.804 4.700 -4.146 1.00 29.28 181 ILE 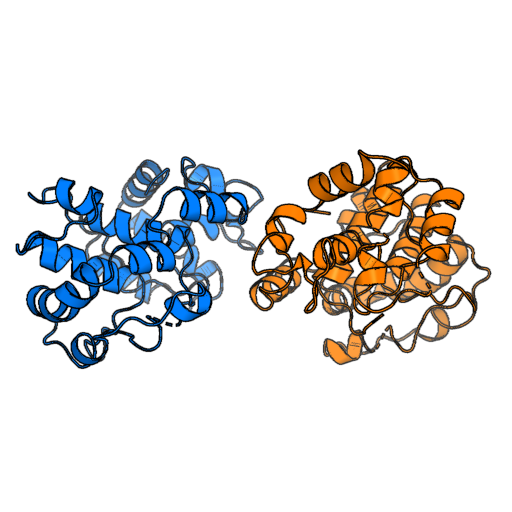B CA 1
ATOM 3379 C C . ILE B 1 182 ? 63.199 5.974 -4.713 1.00 28.52 181 ILE B C 1
ATOM 3380 O O . ILE B 1 182 ? 63.189 6.166 -5.936 1.00 30.72 181 ILE B O 1
ATOM 3385 N N . LEU B 1 183 ? 62.709 6.866 -3.859 1.00 24.16 182 LEU B N 1
ATOM 3386 C CA . LEU B 1 183 ? 62.148 8.133 -4.297 1.00 20.28 182 LEU B CA 1
ATOM 3387 C C . LEU B 1 183 ? 63.189 9.234 -4.387 1.00 20.78 182 LEU B C 1
ATOM 3388 O O . LEU B 1 183 ? 62.826 10.391 -4.619 1.00 25.73 182 LEU B O 1
ATOM 3393 N N . GLY B 1 184 ? 64.466 8.907 -4.206 1.00 19.30 183 GLY B N 1
ATOM 3394 C CA . GLY B 1 184 ? 65.514 9.904 -4.265 1.00 19.47 183 GLY B CA 1
ATOM 3395 C C . GLY B 1 184 ? 65.800 10.604 -2.960 1.00 21.72 183 GLY B C 1
ATOM 3396 O O . GLY B 1 184 ? 66.405 11.682 -2.975 1.00 24.12 183 GLY B O 1
ATOM 3397 N N . ILE B 1 185 ? 65.375 10.035 -1.831 1.00 15.22 184 ILE B N 1
ATOM 3398 C CA . ILE B 1 185 ? 65.665 10.570 -0.504 1.00 13.82 184 ILE B CA 1
ATOM 3399 C C . ILE B 1 185 ? 66.607 9.594 0.191 1.00 10.84 184 ILE B C 1
ATOM 3400 O O . ILE B 1 185 ? 66.212 8.470 0.517 1.00 10.61 184 ILE B O 1
ATOM 3405 N N . THR B 1 186 ? 67.847 10.013 0.434 1.00 11.15 185 THR B N 1
ATOM 3406 C CA . THR B 1 186 ? 68.782 9.122 1.102 1.00 10.93 185 THR B CA 1
ATOM 3407 C C . THR B 1 186 ? 68.451 9.034 2.586 1.00 10.71 185 THR B C 1
ATOM 3408 O O . THR B 1 186 ? 67.713 9.854 3.131 1.00 10.82 185 THR B O 1
ATOM 3412 N N . ASP B 1 187 ? 69.028 8.022 3.242 1.00 10.41 186 ASP B N 1
ATOM 3413 C CA . ASP B 1 187 ? 68.892 7.890 4.688 1.00 11.25 186 ASP B CA 1
ATOM 3414 C C . ASP B 1 187 ? 69.399 9.134 5.409 1.00 13.96 186 ASP B C 1
ATOM 3415 O O . ASP B 1 187 ? 68.763 9.609 6.358 1.00 10.70 186 ASP B O 1
ATOM 3420 N N . GLU B 1 188 ? 70.546 9.672 4.975 1.00 11.06 187 GLU B N 1
ATOM 3421 C CA . GLU B 1 188 ? 71.070 10.901 5.569 1.00 11.54 187 GLU B CA 1
ATOM 3422 C C . GLU B 1 188 ? 70.129 12.078 5.349 1.00 13.53 187 GLU B C 1
ATOM 3423 O O . GLU B 1 188 ? 69.935 12.904 6.248 1.00 12.09 187 GLU B O 1
ATOM 3429 N N . GLN B 1 189 ? 69.554 12.192 4.153 1.00 11.87 188 GLN B N 1
ATOM 3430 C CA . GLN B 1 189 ? 68.618 13.285 3.914 1.00 12.15 188 GLN B CA 1
ATOM 3431 C C . GLN B 1 189 ? 67.375 13.152 4.785 1.00 11.84 188 GLN B C 1
ATOM 3432 O O . GLN B 1 189 ? 66.901 14.144 5.346 1.00 12.13 188 GLN B O 1
ATOM 3438 N N . PHE B 1 190 ? 66.823 11.940 4.897 1.00 11.30 189 PHE B N 1
ATOM 3439 C CA . PHE B 1 190 ? 65.633 11.772 5.726 1.00 11.02 189 PHE B CA 1
ATOM 3440 C C . PHE B 1 190 ? 65.953 12.066 7.185 1.00 12.59 189 PHE B C 1
ATOM 3441 O O . PHE B 1 190 ? 65.176 12.732 7.877 1.00 11.26 189 PHE B O 1
ATOM 3449 N N . ALA B 1 191 ? 67.108 11.597 7.663 1.00 11.12 190 ALA B N 1
ATOM 3450 C CA . ALA B 1 191 ? 67.497 11.876 9.042 1.00 11.27 190 ALA B CA 1
ATOM 3451 C C . ALA B 1 191 ? 67.641 13.375 9.282 1.00 12.20 190 ALA B C 1
ATOM 3452 O O . ALA B 1 191 ? 67.278 13.877 10.354 1.00 12.14 190 ALA B O 1
ATOM 3454 N N . SER B 1 192 ? 68.140 14.114 8.287 1.00 12.23 191 SER B N 1
ATOM 3455 C CA . SER B 1 192 ? 68.226 15.565 8.439 1.00 15.94 191 SER B CA 1
ATOM 3456 C C . SER B 1 192 ? 66.841 16.184 8.611 1.00 13.44 191 SER B C 1
ATOM 3457 O O . SER B 1 192 ? 66.672 17.133 9.387 1.00 17.57 191 SER B O 1
ATOM 3460 N N . CYS B 1 193 ? 65.835 15.653 7.913 1.00 12.51 192 CYS B N 1
ATOM 3461 C CA . CYS B 1 193 ? 64.464 16.141 8.084 1.00 12.62 192 CYS B CA 1
ATOM 3462 C C . CYS B 1 193 ? 63.934 15.846 9.481 1.00 12.87 192 CYS B C 1
ATOM 3463 O O . CYS B 1 193 ? 63.313 16.709 10.115 1.00 13.78 192 CYS B O 1
ATOM 3466 N N . VAL B 1 194 ? 64.132 14.615 9.957 1.00 11.85 193 VAL B N 1
ATOM 3467 C CA . VAL B 1 194 ? 63.730 14.258 11.315 1.00 13.24 193 VAL B CA 1
ATOM 3468 C C . VAL B 1 194 ? 64.379 15.198 12.322 1.00 15.24 193 VAL B C 1
ATOM 3469 O O . VAL B 1 194 ? 63.711 15.746 13.209 1.00 17.59 193 VAL B O 1
ATOM 3473 N N . LYS B 1 195 ? 65.693 15.402 12.196 1.00 13.00 194 LYS B N 1
ATOM 3474 C CA . LYS B 1 195 ? 66.394 16.303 13.107 1.00 15.07 194 LYS B CA 1
ATOM 3475 C C . LYS B 1 195 ? 65.810 17.712 13.055 1.00 19.56 194 LYS B C 1
ATOM 3476 O O . LYS B 1 195 ? 65.633 18.358 14.095 1.00 24.41 194 LYS B O 1
ATOM 3482 N N . ALA B 1 196 ? 65.478 18.198 11.855 1.00 17.05 195 ALA B N 1
ATOM 3483 C CA . ALA B 1 196 ? 64.958 19.555 11.718 1.00 18.74 195 ALA B CA 1
ATOM 3484 C C . ALA B 1 196 ? 63.547 19.701 12.280 1.00 20.34 195 ALA B C 1
ATOM 3485 O O . ALA B 1 196 ? 63.107 20.828 12.536 1.00 23.61 195 ALA B O 1
ATOM 3487 N N . SER B 1 197 ? 62.828 18.600 12.452 1.00 16.67 196 SER B N 1
ATOM 3488 C CA . SER B 1 197 ? 61.508 18.616 13.091 1.00 19.20 196 SER B CA 1
ATOM 3489 C C . SER B 1 197 ? 61.638 18.271 14.573 1.00 34.12 196 SER B C 1
ATOM 3490 O O . SER B 1 197 ? 60.753 18.580 15.374 1.00 39.65 196 SER B O 1
ATOM 3493 N N . ASN B 1 199 ? 61.939 19.226 17.602 1.00 46.67 198 ASN B N 1
ATOM 3494 C CA . ASN B 1 199 ? 61.736 20.464 18.345 1.00 51.49 198 ASN B CA 1
ATOM 3495 C C . ASN B 1 199 ? 60.317 21.015 18.194 1.00 52.39 198 ASN B C 1
ATOM 3496 O O . ASN B 1 199 ? 59.742 21.530 19.153 1.00 50.84 198 ASN B O 1
ATOM 3501 N N . LYS B 1 200 ? 59.755 20.901 16.990 1.00 50.26 199 LYS B N 1
ATOM 3502 C CA . LYS B 1 200 ? 58.478 21.530 16.691 1.00 42.64 199 LYS B CA 1
ATOM 3503 C C . LYS B 1 200 ? 57.340 20.838 17.440 1.00 37.27 199 LYS B C 1
ATOM 3504 O O . LYS B 1 200 ? 57.519 19.815 18.110 1.00 31.45 199 LYS B O 1
ATOM 3510 N N . GLN B 1 201 ? 56.147 21.413 17.306 1.00 35.82 200 GLN B N 1
ATOM 3511 C CA . GLN B 1 201 ? 55.020 21.102 18.171 1.00 34.46 200 GLN B CA 1
ATOM 3512 C C . GLN B 1 201 ? 53.776 20.842 17.336 1.00 29.48 200 GLN B C 1
ATOM 3513 O O . GLN B 1 201 ? 53.475 21.593 16.407 1.00 30.06 200 GLN B O 1
ATOM 3519 N N . GLY B 1 202 ? 53.054 19.777 17.675 1.00 34.54 201 GLY B N 1
ATOM 3520 C CA . GLY B 1 202 ? 51.802 19.497 16.993 1.00 29.17 201 GLY B CA 1
ATOM 3521 C C . GLY B 1 202 ? 52.018 19.258 15.514 1.00 28.17 201 GLY B C 1
ATOM 3522 O O . GLY B 1 202 ? 53.032 18.692 15.089 1.00 28.53 201 GLY B O 1
ATOM 3523 N N . CYS B 1 203 ? 51.065 19.718 14.706 1.00 21.97 202 CYS B N 1
ATOM 3524 C CA . CYS B 1 203 ? 51.167 19.453 13.280 1.00 22.84 202 CYS B CA 1
ATOM 3525 C C . CYS B 1 203 ? 52.278 20.254 12.618 1.00 21.87 202 CYS B C 1
ATOM 3526 O O . CYS B 1 203 ? 52.553 20.032 11.434 1.00 23.69 202 CYS B O 1
ATOM 3529 N N . LYS B 1 204 ? 52.930 21.164 13.349 1.00 18.74 203 LYS B N 1
ATOM 3530 C CA . LYS B 1 204 ? 54.117 21.825 12.818 1.00 18.32 203 LYS B CA 1
ATOM 3531 C C . LYS B 1 204 ? 55.220 20.820 12.499 1.00 20.73 203 LYS B C 1
ATOM 3532 O O . LYS B 1 204 ? 56.021 21.050 11.584 1.00 23.93 203 LYS B O 1
ATOM 3538 N N . VAL B 1 205 ? 55.297 19.724 13.261 1.00 24.28 204 VAL B N 1
ATOM 3539 C CA . VAL B 1 205 ? 56.198 18.625 12.913 1.00 24.25 204 VAL B CA 1
ATOM 3540 C C . VAL B 1 205 ? 55.875 18.099 11.522 1.00 17.19 204 VAL B C 1
ATOM 3541 O O . VAL B 1 205 ? 56.763 17.950 10.671 1.00 19.74 204 VAL B O 1
ATOM 3545 N N . ALA B 1 206 ? 54.597 17.807 11.280 1.00 16.55 205 ALA B N 1
ATOM 3546 C CA . ALA B 1 206 ? 54.162 17.262 9.997 1.00 18.56 205 ALA B CA 1
ATOM 3547 C C . ALA B 1 206 ? 54.510 18.196 8.841 1.00 16.99 205 ALA B C 1
ATOM 3548 O O . ALA B 1 206 ? 54.994 17.752 7.793 1.00 17.92 205 ALA B O 1
ATOM 3550 N N . ASP B 1 207 ? 54.250 19.497 9.003 1.00 15.51 206 ASP B N 1
ATOM 3551 C CA . ASP B 1 207 ? 54.542 20.434 7.920 1.00 15.37 206 ASP B CA 1
ATOM 3552 C C . ASP B 1 207 ? 56.042 20.538 7.676 1.00 17.22 206 ASP B C 1
ATOM 3553 O O . ASP B 1 207 ? 56.485 20.620 6.523 1.00 18.29 206 ASP B O 1
ATOM 3558 N N . THR B 1 208 ? 56.834 20.567 8.750 1.00 16.74 207 THR B N 1
ATOM 3559 C CA . THR B 1 208 ? 58.285 20.623 8.603 1.00 16.06 207 THR B CA 1
ATOM 3560 C C . THR B 1 208 ? 58.807 19.404 7.853 1.00 20.04 207 THR B C 1
ATOM 3561 O O . THR B 1 208 ? 59.639 19.530 6.946 1.00 19.73 207 THR B O 1
ATOM 3573 N N . TYR B 1 210 ? 57.057 17.407 5.775 1.00 14.49 209 TYR B N 1
ATOM 3574 C CA . TYR B 1 210 ? 56.587 17.485 4.394 1.00 15.98 209 TYR B CA 1
ATOM 3575 C C . TYR B 1 210 ? 57.455 18.441 3.586 1.00 20.41 209 TYR B C 1
ATOM 3576 O O . TYR B 1 210 ? 57.950 18.092 2.506 1.00 18.81 209 TYR B O 1
ATOM 3585 N N . ASN B 1 211 ? 57.658 19.653 4.105 1.00 18.34 210 ASN B N 1
ATOM 3586 C CA . ASN B 1 211 ? 58.428 20.656 3.378 1.00 20.61 210 ASN B CA 1
ATOM 3587 C C . ASN B 1 211 ? 59.873 20.218 3.190 1.00 20.60 210 ASN B C 1
ATOM 3588 O O . ASN B 1 211 ? 60.474 20.469 2.136 1.00 24.39 210 ASN B O 1
ATOM 3593 N N . CYS B 1 212 ? 60.447 19.562 4.200 1.00 20.70 211 CYS B N 1
ATOM 3594 C CA . CYS B 1 212 ? 61.852 19.166 4.121 1.00 18.70 211 CYS B CA 1
ATOM 3595 C C . CYS B 1 212 ? 62.060 18.088 3.065 1.00 13.03 211 CYS B C 1
ATOM 3596 O O . CYS B 1 212 ? 63.021 18.141 2.293 1.00 19.65 211 CYS B O 1
ATOM 3599 N N . VAL B 1 213 ? 61.176 17.095 3.029 1.00 17.25 212 VAL B N 1
ATOM 3600 C CA . VAL B 1 213 ? 61.276 16.047 2.016 1.00 16.96 212 VAL B CA 1
ATOM 3601 C C . VAL B 1 213 ? 61.085 16.637 0.622 1.00 23.39 212 VAL B C 1
ATOM 3602 O O . VAL B 1 213 ? 61.831 16.324 -0.316 1.00 22.14 212 VAL B O 1
ATOM 3606 N N . GLU B 1 214 ? 60.081 17.500 0.466 1.00 24.52 213 GLU B N 1
ATOM 3607 C CA . GLU B 1 214 ? 59.820 18.095 -0.840 1.00 27.15 213 GLU B CA 1
ATOM 3608 C C . GLU B 1 214 ? 60.991 18.945 -1.310 1.00 26.95 213 GLU B C 1
ATOM 3609 O O . GLU B 1 214 ? 61.255 19.024 -2.514 1.00 31.12 213 GLU B O 1
ATOM 3615 N N . LYS B 1 215 ? 61.709 19.581 -0.382 1.00 27.04 214 LYS B N 1
ATOM 3616 C CA . LYS B 1 215 ? 62.895 20.335 -0.775 1.00 29.51 214 LYS B CA 1
ATOM 3617 C C . LYS B 1 215 ? 63.987 19.404 -1.287 1.00 33.08 214 LYS B C 1
ATOM 3618 O O . LYS B 1 215 ? 64.709 19.743 -2.232 1.00 35.82 214 LYS B O 1
ATOM 3624 N N . HIS B 1 216 ? 64.115 18.222 -0.681 1.00 25.28 215 HIS B N 1
ATOM 3625 C CA . HIS B 1 216 ? 65.142 17.281 -1.109 1.00 26.12 215 HIS B CA 1
ATOM 3626 C C . HIS B 1 216 ? 64.825 16.696 -2.478 1.00 26.89 215 HIS B C 1
ATOM 3627 O O . HIS B 1 216 ? 65.730 16.480 -3.292 1.00 25.07 215 HIS B O 1
ATOM 3634 N N . ASN B 1 217 ? 63.553 16.433 -2.754 1.00 24.48 216 ASN B N 1
ATOM 3635 C CA . ASN B 1 217 ? 63.177 15.878 -4.051 1.00 23.81 216 ASN B CA 1
ATOM 3636 C C . ASN B 1 217 ? 61.718 16.224 -4.308 1.00 26.45 216 ASN B C 1
ATOM 3637 O O . ASN B 1 217 ? 60.833 15.706 -3.622 1.00 23.60 216 ASN B O 1
ATOM 3642 N N . SER B 1 218 ? 61.472 17.084 -5.302 1.00 29.18 217 SER B N 1
ATOM 3643 C CA . SER B 1 218 ? 60.124 17.579 -5.548 1.00 29.44 217 SER B CA 1
ATOM 3644 C C . SER B 1 218 ? 59.167 16.480 -5.984 1.00 31.52 217 SER B C 1
ATOM 3645 O O . SER B 1 218 ? 57.952 16.662 -5.870 1.00 38.98 217 SER B O 1
ATOM 3648 N N . GLN B 1 219 ? 59.681 15.348 -6.467 1.00 33.46 218 GLN B N 1
ATOM 3649 C CA . GLN B 1 219 ? 58.849 14.293 -7.031 1.00 30.09 218 GLN B CA 1
ATOM 3650 C C . GLN B 1 219 ? 58.516 13.180 -6.046 1.00 25.48 218 GLN B C 1
ATOM 3651 O O . GLN B 1 219 ? 57.628 12.371 -6.336 1.00 22.71 218 GLN B O 1
ATOM 3657 N N . ALA B 1 220 ? 59.196 13.120 -4.898 1.00 25.81 219 ALA B N 1
ATOM 3658 C CA . ALA B 1 220 ? 59.053 11.972 -4.003 1.00 22.44 219 ALA B CA 1
ATOM 3659 C C . ALA B 1 220 ? 57.637 11.865 -3.452 1.00 19.13 219 ALA B C 1
ATOM 3660 O O . ALA B 1 220 ? 57.026 10.791 -3.482 1.00 18.85 219 ALA B O 1
ATOM 3662 N N . LEU B 1 221 ? 57.100 12.966 -2.924 1.00 19.94 220 LEU B N 1
ATOM 3663 C CA . LEU B 1 221 ? 55.754 12.894 -2.376 1.00 21.09 220 LEU B CA 1
ATOM 3664 C C . LEU B 1 221 ? 54.725 12.729 -3.484 1.00 24.41 220 LEU B C 1
ATOM 3665 O O . LEU B 1 221 ? 53.661 12.147 -3.254 1.00 19.46 220 LEU B O 1
ATOM 3670 N N . LYS B 1 222 ? 55.038 13.206 -4.692 1.00 28.48 221 LYS B N 1
ATOM 3671 C CA . LYS B 1 222 ? 54.136 13.007 -5.823 1.00 27.67 221 LYS B CA 1
ATOM 3672 C C . LYS B 1 222 ? 54.029 11.532 -6.185 1.00 20.53 221 LYS B C 1
ATOM 3673 O O . LYS B 1 222 ? 52.938 11.042 -6.499 1.00 27.30 221 LYS B O 1
ATOM 3679 N N . ILE B 1 223 ? 55.147 10.805 -6.125 1.00 21.18 222 ILE B N 1
ATOM 3680 C CA . ILE B 1 223 ? 55.122 9.363 -6.360 1.00 19.95 222 ILE B CA 1
ATOM 3681 C C . ILE B 1 223 ? 54.306 8.648 -5.286 1.00 20.91 222 ILE B C 1
ATOM 3682 O O . ILE B 1 223 ? 53.508 7.751 -5.590 1.00 20.56 222 ILE B O 1
ATOM 3687 N N . LEU B 1 224 ? 54.505 9.009 -4.011 1.00 15.82 223 LEU B N 1
ATOM 3688 C CA . LEU B 1 224 ? 53.693 8.414 -2.950 1.00 14.70 223 LEU B CA 1
ATOM 3689 C C . LEU B 1 224 ? 52.213 8.689 -3.170 1.00 17.13 223 LEU B C 1
ATOM 3690 O O . LEU B 1 224 ? 51.370 7.809 -2.957 1.00 18.46 223 LEU B O 1
ATOM 3695 N N . ASP B 1 225 ? 51.873 9.910 -3.579 1.00 17.60 224 ASP B N 1
ATOM 3696 C CA . ASP B 1 225 ? 50.467 10.218 -3.813 1.00 19.51 224 ASP B CA 1
ATOM 3697 C C . ASP B 1 225 ? 49.907 9.381 -4.960 1.00 18.67 224 ASP B C 1
ATOM 3698 O O . ASP B 1 225 ? 48.773 8.885 -4.882 1.00 19.68 224 ASP B O 1
ATOM 3703 N N . ASN B 1 226 ? 50.707 9.171 -6.011 1.00 23.15 225 ASN B N 1
ATOM 3704 C CA . ASN B 1 226 ? 50.243 8.387 -7.152 1.00 23.35 225 ASN B CA 1
ATOM 3705 C C . ASN B 1 226 ? 50.044 6.923 -6.784 1.00 27.66 225 ASN B C 1
ATOM 3706 O O . ASN B 1 226 ? 49.113 6.280 -7.282 1.00 26.47 225 ASN B O 1
ATOM 3711 N N . GLN B 1 227 ? 50.915 6.375 -5.929 1.00 18.91 226 GLN B N 1
ATOM 3712 C CA . GLN B 1 227 ? 50.763 5.008 -5.442 1.00 20.15 226 GLN B CA 1
ATOM 3713 C C . GLN B 1 227 ? 49.665 4.862 -4.398 1.00 14.93 226 GLN B C 1
ATOM 3714 O O . GLN B 1 227 ? 49.252 3.734 -4.116 1.00 20.00 226 GLN B O 1
ATOM 3720 N N . SER B 1 228 ? 49.185 5.964 -3.829 1.00 17.71 227 SER B N 1
ATOM 3721 C CA . SER B 1 228 ? 48.391 5.940 -2.609 1.00 17.89 227 SER B CA 1
ATOM 3722 C C . SER B 1 228 ? 47.009 5.295 -2.719 1.00 20.78 227 SER B C 1
ATOM 3723 O O . SER B 1 228 ? 46.486 4.839 -1.694 1.00 14.09 227 SER B O 1
ATOM 3726 N N . PRO B 1 229 ? 46.361 5.242 -3.891 1.00 15.09 228 PRO B N 1
ATOM 3727 C CA . PRO B 1 229 ? 45.111 4.471 -3.959 1.00 18.41 228 PRO B CA 1
ATOM 3728 C C . PRO B 1 229 ? 45.271 3.040 -3.488 1.00 20.45 228 PRO B C 1
ATOM 3729 O O . PRO B 1 229 ? 44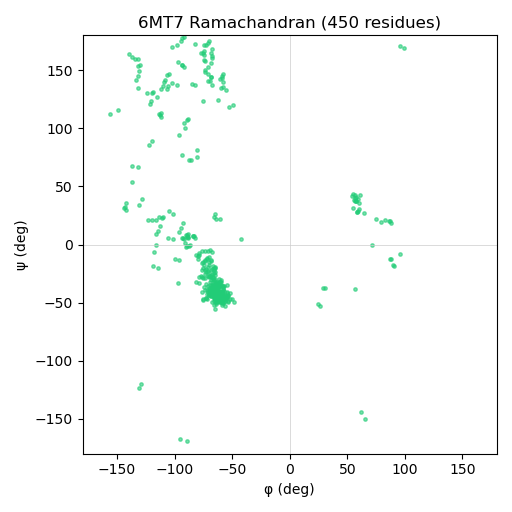.354 2.489 -2.870 1.00 19.67 228 PRO B O 1
ATOM 3733 N N . THR B 1 230 ? 46.425 2.428 -3.749 1.00 19.74 229 THR B N 1
ATOM 3734 C CA . THR B 1 230 ? 46.715 1.071 -3.311 1.00 21.28 229 THR B CA 1
ATOM 3735 C C . THR B 1 230 ? 47.871 1.016 -2.327 1.00 17.13 229 THR B C 1
ATOM 3736 O O . THR B 1 230 ? 48.223 -0.080 -1.875 1.00 15.46 229 THR B O 1
ATOM 3740 N N . TYR B 1 231 ? 48.464 2.160 -1.995 1.00 14.48 230 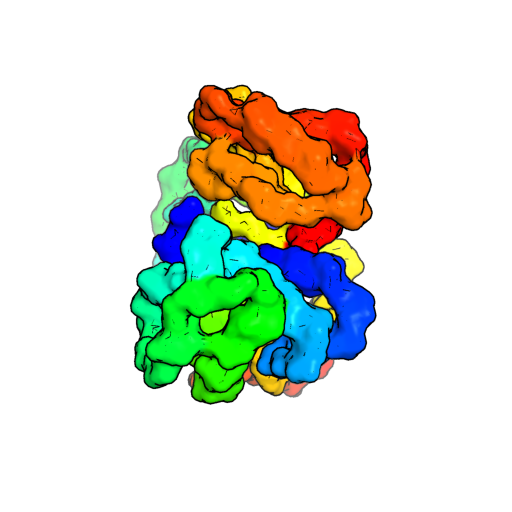TYR B N 1
ATOM 3741 C CA . TYR B 1 231 ? 49.823 2.229 -1.448 1.00 16.45 230 TYR B CA 1
ATOM 3742 C C . TYR B 1 231 ? 50.814 1.498 -2.363 1.00 21.69 230 TYR B C 1
ATOM 3743 O O . TYR B 1 231 ? 52.025 1.489 -2.098 1.00 16.72 230 TYR B O 1
#

Foldseek 3Di:
DDPDAAQLQLLCQLVVLCVVLVVDPCSVVVLVLHQDPDQSSLVSVVSSQVSSVQADPVQQAGNLVRCNLCVVLVHDDDPLSVLRGDHFPNGSNRNCVSCVCVCVVCVVSVCSSNVVDPVSSVVRCVVCVLDQAQQDFQCVSCVPPVNQCQVHNHRRLSLLCLLQCAHPQLQGPLPDDLVVLQQDNVQSNVLNVVQVDHHSVSSRSCVSVCVRPVCSSVVCRVVRSSD/DDDDQALLQLLCQLVVLCVVLVVDPCSVVVLVVHQDDDQSSLVSVVSSQVSSVQADPVQQAGNLVRCSLCVVLVHDDDPLVVLRGDHFP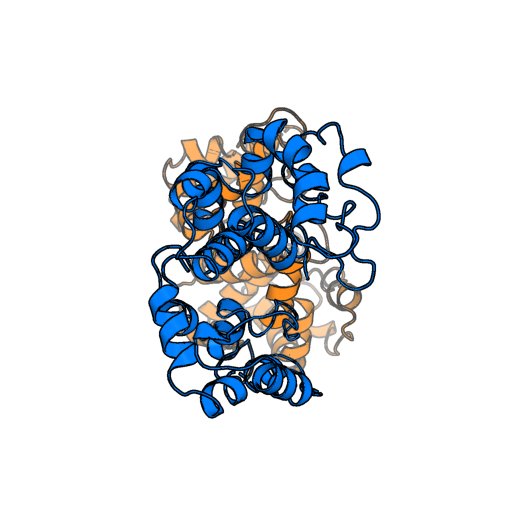NGSNRNCRSCPVVCVVQVVSVCSSRVVDVVSSVVRCVVCVLDQAQQDFQCVSCVPPVNQCQVHHHHRLSLLCLLQCAHPFLQGPLPDDLVVLQQHNVQSNVLNVVQVDDGSVSSRSCVSVCVRPVCSSVVCRVCRSSD

Sequence (454 aa):
WRYPRNADQTFWAFRTCQRQSEGAKSLREWYRWNLPNDEDTHCYVKCVWLHLGLYNEQNKSLRVDRIEQFNSRSVAIPGGINTISGPTDGTCKDIYDKTINFFNNNVNDLRTAFYGIKKLSDEWFTQNSNTKPKGTKISDFCNAENREKGGADCQHACSAYYYRLVDEDNEPIHFRNLNILGITDEQFASCVKASNKQGCKVADTYNCVEKHNSQALKILDNQSPTYWRYPRNADQTFWAFRTCQRQSEGAKSLREWYRWNLPNDEDTHCYVKCVWLHLGLYNEQNKSLRVDRIEQFNSRSVAIPGGINTISGPTDGTCKDIYDKTINFFNNNVNDLRTAFYGIKKLSDEWFTQNSNTKPKGTKISDFCNAENREKGGADCQHACSAYYYRLVDEDNEPIHFRNLNILGITDEQFASCVKASNKQGCKVADTYNCVEKHNSQALKILDNQSPTY

B-factor: mean 17.4, std 10.76, range [5.43, 78.41]

Radius of gyration: 26.31 Å; Cα contacts (8 Å, |Δi|>4): 603; chains: 2; bounding box: 73×50×46 Å